Protein AF-A0A928IQR7-F1 (afdb_monomer_lite)

Structure (mmCIF, N/CA/C/O backbone):
data_AF-A0A928IQR7-F1
#
_entry.id   AF-A0A928IQR7-F1
#
loop_
_atom_site.group_PDB
_atom_site.id
_atom_site.type_symbol
_atom_site.label_atom_id
_atom_site.label_alt_id
_atom_site.label_comp_id
_atom_site.label_asym_id
_atom_site.label_entity_id
_atom_site.label_seq_id
_atom_site.pdbx_PDB_ins_code
_atom_site.Cartn_x
_atom_site.Cartn_y
_atom_site.Cartn_z
_atom_site.occupancy
_atom_site.B_iso_or_equiv
_atom_site.auth_seq_id
_atom_site.auth_comp_id
_atom_site.auth_asym_id
_atom_site.auth_atom_id
_atom_site.pdbx_PDB_model_num
ATOM 1 N N . MET A 1 1 ? -55.797 4.402 -27.784 1.00 42.00 1 MET A N 1
ATOM 2 C CA . MET A 1 1 ? -54.381 4.072 -28.069 1.00 42.00 1 MET A CA 1
ATOM 3 C C . MET A 1 1 ? -53.946 2.968 -27.115 1.00 42.00 1 MET A C 1
ATOM 5 O O . MET A 1 1 ? -54.057 3.166 -25.911 1.00 42.00 1 MET A O 1
ATOM 9 N N . LYS A 1 2 ? -53.551 1.789 -27.615 1.00 39.66 2 LYS A N 1
ATOM 10 C CA . LYS A 1 2 ? -53.090 0.680 -26.757 1.00 39.66 2 LYS A CA 1
ATOM 11 C C . LYS A 1 2 ? -51.720 1.042 -26.165 1.00 39.66 2 LYS A C 1
ATOM 13 O O . LYS A 1 2 ? -50.802 1.347 -26.918 1.00 39.66 2 LYS A O 1
ATOM 18 N N . LYS A 1 3 ? -51.593 1.036 -24.832 1.00 42.53 3 LYS A N 1
ATOM 19 C CA . LYS A 1 3 ? -50.306 1.227 -24.143 1.00 42.53 3 LYS A CA 1
ATOM 20 C C . LYS A 1 3 ? -49.411 0.017 -24.427 1.00 42.53 3 LYS A C 1
ATOM 22 O O . LYS A 1 3 ? -49.795 -1.106 -24.117 1.00 42.53 3 LYS A O 1
ATOM 27 N N . LEU A 1 4 ? -48.244 0.264 -25.021 1.00 42.81 4 LEU A N 1
ATOM 28 C CA . LEU A 1 4 ? -47.209 -0.747 -25.256 1.00 42.81 4 LEU A CA 1
ATOM 29 C C . LEU A 1 4 ? -46.673 -1.281 -23.919 1.00 42.81 4 LEU A C 1
ATOM 31 O O . LEU A 1 4 ? -46.465 -0.505 -22.977 1.00 42.81 4 LEU A O 1
ATOM 35 N N . SER A 1 5 ? -46.455 -2.595 -23.846 1.00 48.59 5 SER A N 1
ATOM 36 C CA . SER A 1 5 ? -45.933 -3.266 -22.652 1.00 48.59 5 SER A CA 1
ATOM 37 C C . SER A 1 5 ? -44.462 -2.906 -22.399 1.00 48.59 5 SER A C 1
ATOM 39 O O . SER A 1 5 ? -43.749 -2.455 -23.297 1.00 48.59 5 SER A O 1
ATOM 41 N N . LYS A 1 6 ? -43.990 -3.103 -21.160 1.00 39.59 6 LYS A N 1
ATOM 42 C CA . LYS A 1 6 ? -42.606 -2.806 -20.738 1.00 39.59 6 LYS A CA 1
ATOM 43 C C . LYS A 1 6 ? -41.568 -3.519 -21.627 1.00 39.59 6 LYS A C 1
ATOM 45 O O . LYS A 1 6 ? -40.578 -2.908 -22.010 1.00 39.59 6 LYS A O 1
ATOM 50 N N . PHE A 1 7 ? -41.881 -4.741 -22.060 1.00 35.88 7 PHE A N 1
ATOM 51 C CA . PHE A 1 7 ? -41.073 -5.536 -22.990 1.00 35.88 7 PHE A CA 1
ATOM 52 C C . PHE A 1 7 ? -41.029 -4.940 -24.409 1.00 35.88 7 PHE A C 1
ATOM 54 O O . PHE A 1 7 ? -39.974 -4.866 -25.029 1.00 35.88 7 PHE A O 1
ATOM 61 N N . GLN A 1 8 ? -42.151 -4.409 -24.908 1.00 35.47 8 GLN A N 1
ATOM 62 C CA . GLN A 1 8 ? -42.192 -3.738 -26.214 1.00 35.47 8 GLN A CA 1
ATOM 63 C C . GLN A 1 8 ? -41.405 -2.420 -26.216 1.00 35.47 8 GLN A C 1
ATOM 65 O O . GLN A 1 8 ? -40.803 -2.071 -27.226 1.00 35.47 8 GLN A O 1
ATOM 70 N N . LYS A 1 9 ? -41.357 -1.705 -25.084 1.00 37.94 9 LYS A N 1
ATOM 71 C CA . LYS A 1 9 ? -40.516 -0.506 -24.931 1.00 37.94 9 LYS A CA 1
ATOM 72 C C . LYS A 1 9 ? -39.022 -0.842 -24.897 1.00 37.94 9 LYS A C 1
ATOM 74 O O . LYS A 1 9 ? -38.238 -0.098 -25.471 1.00 37.94 9 LYS A O 1
ATOM 79 N N . GLN A 1 10 ? -38.643 -1.965 -24.282 1.00 36.31 10 GLN A N 1
ATOM 80 C CA . GLN A 1 10 ? -37.257 -2.446 -24.269 1.00 36.31 10 GLN A CA 1
ATOM 81 C C . GLN A 1 10 ? -36.794 -2.906 -25.658 1.00 36.31 10 GLN A C 1
ATOM 83 O O . GLN A 1 10 ? -35.702 -2.539 -26.070 1.00 36.31 10 GLN A O 1
ATOM 88 N N . ILE A 1 11 ? -37.641 -3.595 -26.432 1.00 35.41 11 ILE A N 1
ATOM 89 C CA . ILE A 1 11 ? -37.318 -3.973 -27.822 1.00 35.41 11 ILE A CA 1
ATOM 90 C C . ILE A 1 11 ? -37.168 -2.739 -28.725 1.00 35.41 11 ILE A C 1
ATOM 92 O O . ILE A 1 11 ? -36.269 -2.697 -29.559 1.00 35.41 11 ILE A O 1
ATOM 96 N N . ILE A 1 12 ? -38.003 -1.710 -28.544 1.00 36.59 12 ILE A N 1
ATOM 97 C CA . ILE A 1 12 ? -37.880 -0.452 -29.299 1.00 36.59 12 ILE A CA 1
ATOM 98 C C . ILE A 1 12 ? -36.608 0.313 -28.898 1.00 36.59 12 ILE A C 1
ATOM 100 O O . ILE A 1 12 ? -35.954 0.877 -29.768 1.00 36.59 12 ILE A O 1
ATOM 104 N N . ALA A 1 13 ? -36.221 0.298 -27.618 1.00 34.78 13 ALA A N 1
ATOM 105 C CA . ALA A 1 13 ? -34.980 0.918 -27.150 1.00 34.78 13 ALA A CA 1
ATOM 106 C C . ALA A 1 13 ? -33.731 0.189 -27.680 1.00 34.78 13 ALA A C 1
ATOM 108 O O . ALA A 1 13 ? -32.824 0.837 -28.190 1.00 34.78 13 ALA A O 1
ATOM 109 N N . ILE A 1 14 ? -33.719 -1.147 -27.654 1.00 37.19 14 ILE A N 1
ATOM 110 C CA . ILE A 1 14 ? -32.625 -1.964 -28.208 1.00 37.19 14 ILE A CA 1
ATOM 111 C C . ILE A 1 14 ? -32.538 -1.790 -29.732 1.00 37.19 14 ILE A C 1
ATOM 113 O O . ILE A 1 14 ? -31.449 -1.617 -30.275 1.00 37.19 14 ILE A O 1
ATOM 117 N N . GLY A 1 15 ? -33.680 -1.743 -30.426 1.00 30.48 15 GLY A N 1
ATOM 118 C CA . GLY A 1 15 ? -33.733 -1.451 -31.860 1.00 30.48 15 GLY A CA 1
ATOM 119 C C . GLY A 1 15 ? -33.246 -0.040 -32.207 1.00 30.48 15 GLY A C 1
ATOM 120 O O . GLY A 1 15 ? -32.545 0.134 -33.198 1.00 30.48 15 GLY A O 1
ATOM 121 N N . ALA A 1 16 ? -33.550 0.963 -31.378 1.00 34.94 16 ALA A N 1
ATOM 122 C CA . ALA A 1 16 ? -33.073 2.332 -31.574 1.00 34.94 16 ALA A CA 1
ATOM 123 C C . ALA A 1 16 ? -31.555 2.455 -31.360 1.00 34.94 16 ALA A C 1
ATOM 125 O O . ALA A 1 16 ? -30.896 3.137 -32.139 1.00 34.94 16 ALA A O 1
ATOM 126 N N . VAL A 1 17 ? -30.996 1.750 -30.369 1.00 38.44 17 VAL A N 1
ATOM 127 C CA . VAL A 1 17 ? -29.544 1.701 -30.113 1.00 38.44 17 VAL A CA 1
ATOM 128 C C . VAL A 1 17 ? -28.805 0.968 -31.237 1.00 38.44 17 VAL A C 1
ATOM 130 O O . VAL A 1 17 ? -27.776 1.452 -31.700 1.00 38.44 17 VAL A O 1
ATOM 133 N N . ALA A 1 18 ? -29.359 -0.132 -31.757 1.00 36.16 18 ALA A N 1
ATOM 134 C CA . ALA A 1 18 ? -28.777 -0.848 -32.894 1.00 36.16 18 ALA A CA 1
ATOM 135 C C . ALA A 1 18 ? -28.789 -0.009 -34.188 1.00 36.16 18 ALA A C 1
ATOM 137 O O . ALA A 1 18 ? -27.807 0.004 -34.927 1.00 36.16 18 ALA A O 1
ATOM 138 N N . VAL A 1 19 ? -29.865 0.744 -34.450 1.00 37.09 19 VAL A N 1
ATOM 139 C CA . VAL A 1 19 ? -29.940 1.654 -35.609 1.00 37.09 19 VAL A CA 1
ATOM 140 C C . VAL A 1 19 ? -28.974 2.835 -35.457 1.00 37.09 19 VAL A C 1
ATOM 142 O O . VAL A 1 19 ? -28.357 3.238 -36.442 1.00 37.09 19 VAL A O 1
ATOM 145 N N . LEU A 1 20 ? -28.778 3.350 -34.236 1.00 37.06 20 LEU A N 1
ATOM 146 C CA . LEU A 1 20 ? -27.782 4.389 -33.956 1.00 37.06 20 LEU A CA 1
ATOM 147 C C . LEU A 1 20 ? -26.349 3.874 -34.166 1.00 37.06 20 LEU A C 1
ATOM 149 O O . LEU A 1 20 ? -25.540 4.564 -34.777 1.00 37.06 20 LEU A O 1
ATOM 153 N N . ALA A 1 21 ? -26.052 2.649 -33.723 1.00 37.84 21 ALA A N 1
ATOM 154 C CA . ALA A 1 21 ? -24.748 2.013 -33.901 1.00 37.84 21 ALA A CA 1
ATOM 155 C C . ALA A 1 21 ? -24.422 1.766 -35.385 1.00 37.84 21 ALA A C 1
ATOM 157 O O . ALA A 1 21 ? -23.312 2.047 -35.827 1.00 37.84 21 ALA A O 1
ATOM 158 N N . VAL A 1 22 ? -25.403 1.329 -36.185 1.00 39.22 22 VAL A N 1
ATOM 159 C CA . VAL A 1 22 ? -25.236 1.147 -37.639 1.00 39.22 22 VAL A CA 1
ATOM 160 C C . VAL A 1 22 ? -25.064 2.491 -38.359 1.00 39.22 22 VAL A C 1
ATOM 162 O O . VAL A 1 22 ? -24.255 2.590 -39.279 1.00 39.22 22 VAL A O 1
ATOM 165 N N . ALA A 1 23 ? -25.765 3.546 -37.930 1.00 36.94 23 ALA A N 1
ATOM 166 C CA . ALA A 1 23 ? -25.598 4.892 -38.482 1.00 36.94 23 ALA A CA 1
ATOM 167 C C . ALA A 1 23 ? -24.232 5.512 -38.128 1.00 36.94 23 ALA A C 1
ATOM 169 O O . ALA A 1 23 ? -23.617 6.154 -38.978 1.00 36.94 23 ALA A O 1
ATOM 170 N N . LEU A 1 24 ? -23.727 5.275 -36.911 1.00 39.56 24 LEU A N 1
ATOM 171 C CA . LEU A 1 24 ? -22.391 5.695 -36.474 1.00 39.56 24 LEU A CA 1
ATOM 172 C C . LEU A 1 24 ? -21.283 4.917 -37.199 1.00 39.56 24 LEU A C 1
ATOM 174 O O . LEU A 1 24 ? -20.292 5.511 -37.615 1.00 39.56 24 LEU A O 1
ATOM 178 N N . PHE A 1 25 ? -21.483 3.620 -37.448 1.00 37.00 25 PHE A N 1
ATOM 179 C CA . PHE A 1 25 ? -20.554 2.801 -38.232 1.00 37.00 25 PHE A CA 1
ATOM 180 C C . PHE A 1 25 ? -20.543 3.191 -39.723 1.00 37.00 25 PHE A C 1
ATOM 182 O O . PHE A 1 25 ? -19.488 3.239 -40.352 1.00 37.00 25 PHE A O 1
ATOM 189 N N . ALA A 1 26 ? -21.696 3.560 -40.293 1.00 36.59 26 ALA A N 1
ATOM 190 C CA . ALA A 1 26 ? -21.773 4.108 -41.649 1.00 36.59 26 ALA A CA 1
ATOM 191 C C . ALA A 1 26 ? -21.127 5.504 -41.754 1.00 36.59 26 ALA A C 1
ATOM 193 O O . ALA A 1 26 ? -20.455 5.790 -42.742 1.00 36.59 26 ALA A O 1
ATOM 194 N N . ALA A 1 27 ? -21.265 6.353 -40.727 1.00 36.81 27 ALA A N 1
ATOM 195 C CA . ALA A 1 27 ? -20.576 7.644 -40.649 1.00 36.81 27 ALA A CA 1
ATOM 196 C C . ALA A 1 27 ? -19.047 7.486 -40.511 1.00 36.81 27 ALA A C 1
ATOM 198 O O . ALA A 1 27 ? -18.302 8.246 -41.126 1.00 36.81 27 ALA A O 1
ATOM 199 N N . TYR A 1 28 ? -18.584 6.461 -39.787 1.00 36.66 28 TYR A N 1
ATOM 200 C CA . TYR A 1 28 ? -17.170 6.074 -39.691 1.00 36.66 28 TYR A CA 1
ATOM 201 C C . TYR A 1 28 ? -16.592 5.607 -41.041 1.00 36.66 28 TYR A C 1
ATOM 203 O O . TYR A 1 28 ? -15.479 5.982 -41.399 1.00 36.66 28 TYR A O 1
ATOM 211 N N . LEU A 1 29 ? -17.363 4.863 -41.845 1.00 35.03 29 LEU A N 1
ATOM 212 C CA . LEU A 1 29 ? -16.924 4.403 -43.172 1.00 35.03 29 LEU A CA 1
ATOM 213 C C . LEU A 1 29 ? -16.925 5.505 -44.247 1.00 35.03 29 LEU A C 1
ATOM 215 O O . LEU A 1 29 ? -16.101 5.458 -45.159 1.00 35.03 29 LEU A O 1
ATOM 219 N N . ILE A 1 30 ? -17.819 6.496 -44.148 1.00 40.50 30 ILE A N 1
ATOM 220 C CA . ILE A 1 30 ? -17.879 7.651 -45.067 1.00 40.50 30 ILE A CA 1
ATOM 221 C C . ILE A 1 30 ? -16.834 8.723 -44.689 1.00 40.50 30 ILE A C 1
ATOM 223 O O . ILE A 1 30 ? -16.443 9.531 -45.527 1.00 40.50 30 ILE A O 1
ATOM 227 N N . GLY A 1 31 ? -16.344 8.711 -43.445 1.00 35.31 31 GLY A N 1
ATOM 228 C CA . GLY A 1 31 ? -15.401 9.684 -42.892 1.00 35.31 31 GLY A CA 1
ATOM 229 C C . GLY A 1 31 ? -13.913 9.399 -43.117 1.00 35.31 31 GLY A C 1
ATOM 230 O O . GLY A 1 31 ? -13.105 10.006 -42.418 1.00 35.31 31 GLY A O 1
ATOM 231 N N . LYS A 1 32 ? -13.515 8.513 -44.044 1.00 34.19 32 LYS A N 1
ATOM 232 C CA . LYS A 1 32 ? -12.098 8.406 -44.436 1.00 34.19 32 LYS A CA 1
ATOM 233 C C . LYS A 1 32 ? -11.690 9.669 -45.205 1.00 34.19 32 LYS A C 1
ATOM 235 O O . LYS A 1 32 ? -12.232 9.894 -46.286 1.00 34.19 32 LYS A O 1
ATOM 240 N N . PRO A 1 33 ? -10.745 10.483 -44.704 1.00 34.41 33 PRO A N 1
ATOM 241 C CA . PRO A 1 33 ? -10.122 11.504 -45.526 1.00 34.41 33 PRO A CA 1
ATOM 242 C C . PRO A 1 33 ? -9.231 10.800 -46.550 1.00 34.41 33 PRO A C 1
ATOM 244 O O . PRO A 1 33 ? -8.437 9.931 -46.181 1.00 34.41 33 PRO A O 1
ATOM 247 N N . ASP A 1 34 ? -9.382 11.184 -47.816 1.00 39.12 34 ASP A N 1
ATOM 248 C CA . ASP A 1 34 ? -8.407 10.917 -48.869 1.00 39.12 34 ASP A CA 1
ATOM 249 C C . ASP A 1 34 ? -6.985 11.238 -48.383 1.00 39.12 34 ASP A C 1
ATOM 251 O O . ASP A 1 34 ? -6.787 12.153 -47.576 1.00 39.12 34 ASP A O 1
ATOM 255 N N . GLU A 1 35 ? -6.030 10.442 -48.873 1.00 46.50 35 GLU A N 1
ATOM 256 C CA . GLU A 1 35 ? -4.574 10.562 -48.727 1.00 46.50 35 GLU A CA 1
ATOM 257 C C . GLU A 1 35 ? -4.117 11.918 -48.163 1.00 46.50 35 GLU A C 1
ATOM 259 O O . GLU A 1 35 ? -4.099 12.941 -48.854 1.00 46.50 35 GLU A O 1
ATOM 264 N N . LYS A 1 36 ? -3.713 11.932 -46.884 1.00 32.09 36 LYS A N 1
ATOM 265 C CA . LYS A 1 36 ? -2.982 13.077 -46.337 1.00 32.09 36 LYS A CA 1
ATOM 266 C C . LYS A 1 36 ? -1.656 13.210 -47.100 1.00 32.09 36 LYS A C 1
ATOM 268 O O . LYS A 1 36 ? -0.982 12.201 -47.311 1.00 32.09 36 LYS A O 1
ATOM 273 N N . PRO A 1 37 ? -1.271 14.434 -47.500 1.00 32.53 37 PRO A N 1
ATOM 274 C CA . PRO A 1 37 ? -0.047 14.662 -48.250 1.00 32.53 37 PRO A CA 1
ATOM 275 C C . PRO A 1 37 ? 1.152 14.227 -47.410 1.00 32.53 37 PRO A C 1
ATOM 277 O O . PRO A 1 37 ? 1.169 14.448 -46.197 1.00 32.53 37 PRO A O 1
ATOM 280 N N . ALA A 1 38 ? 2.146 13.626 -48.067 1.00 32.53 38 ALA A N 1
ATOM 281 C CA . ALA A 1 38 ? 3.441 13.348 -47.468 1.00 32.53 38 ALA A CA 1
ATOM 282 C C . ALA A 1 38 ? 3.961 14.630 -46.807 1.00 32.53 38 ALA A C 1
ATOM 284 O O . ALA A 1 38 ? 4.258 15.621 -47.478 1.00 32.53 38 ALA A O 1
ATOM 285 N N . VAL A 1 39 ? 4.018 14.622 -45.479 1.00 32.69 39 VAL A N 1
ATOM 286 C CA . VAL A 1 39 ? 4.801 15.601 -44.744 1.00 32.69 39 VAL A CA 1
ATOM 287 C C . VAL A 1 39 ? 6.245 15.221 -45.041 1.00 32.69 39 VAL A C 1
ATOM 289 O O . VAL A 1 39 ? 6.700 14.165 -44.612 1.00 32.69 39 VAL A O 1
ATOM 292 N N . GLU A 1 40 ? 6.949 16.035 -45.828 1.00 32.84 40 GLU A N 1
ATOM 293 C CA . GLU A 1 40 ? 8.410 16.022 -45.794 1.00 32.84 40 GLU A CA 1
ATOM 294 C C . GLU A 1 40 ? 8.798 16.377 -44.357 1.00 32.84 40 GLU A C 1
ATOM 296 O O . GLU A 1 40 ? 8.774 17.542 -43.955 1.00 32.84 40 GLU A O 1
ATOM 301 N N . GLU A 1 41 ? 9.076 15.356 -43.547 1.00 33.53 41 GLU A N 1
ATOM 302 C CA . GLU A 1 41 ? 9.754 15.544 -42.277 1.00 33.53 41 GLU A CA 1
ATOM 303 C C . GLU A 1 41 ? 11.109 16.172 -42.591 1.00 33.53 41 GLU A C 1
ATOM 305 O O . GLU A 1 41 ? 12.017 15.522 -43.110 1.00 33.53 41 GLU A O 1
ATOM 310 N N . THR A 1 42 ? 11.257 17.462 -42.299 1.00 32.78 42 THR A N 1
ATOM 311 C CA . THR A 1 42 ? 12.582 18.063 -42.208 1.00 32.78 42 THR A CA 1
ATOM 312 C C . THR A 1 42 ? 13.348 17.249 -41.162 1.00 32.78 42 THR A C 1
ATOM 314 O O . THR A 1 42 ? 12.872 17.174 -40.024 1.00 32.78 42 THR A O 1
ATOM 317 N N . PRO A 1 43 ? 14.498 16.629 -41.495 1.00 35.59 43 PRO A N 1
ATOM 318 C CA . PRO A 1 43 ? 15.246 15.830 -40.535 1.00 35.59 43 PRO A CA 1
ATOM 319 C C . PRO A 1 43 ? 15.495 16.665 -39.279 1.00 35.59 43 PRO A C 1
ATOM 321 O O . PRO A 1 43 ? 16.036 17.774 -39.372 1.00 35.59 43 PRO A O 1
ATOM 324 N N . LYS A 1 44 ? 15.074 16.173 -38.104 1.00 37.59 44 LYS A N 1
ATOM 325 C CA . LYS A 1 44 ? 15.445 16.794 -36.826 1.00 37.59 44 LYS A CA 1
ATOM 326 C C . LYS A 1 44 ? 16.966 16.947 -36.831 1.00 37.59 44 LYS A C 1
ATOM 328 O O . LYS A 1 44 ? 17.681 15.960 -36.981 1.00 37.59 44 LYS A O 1
ATOM 333 N N . GLN A 1 45 ? 17.462 18.179 -36.697 1.00 40.31 45 GLN A N 1
ATOM 334 C CA . GLN A 1 45 ? 18.893 18.430 -36.537 1.00 40.31 45 GLN A CA 1
ATOM 335 C C . GLN A 1 45 ? 19.343 17.806 -35.215 1.00 40.31 45 GLN A C 1
ATOM 337 O O . GLN A 1 45 ? 19.198 18.404 -34.151 1.00 40.31 45 GLN A O 1
ATOM 342 N N . VAL A 1 46 ? 19.859 16.583 -35.276 1.00 45.22 46 VAL A N 1
ATOM 343 C CA . VAL A 1 46 ? 20.555 15.973 -34.149 1.00 45.22 46 VAL A CA 1
ATOM 344 C C . VAL A 1 46 ? 21.916 16.657 -34.051 1.00 45.22 46 VAL A C 1
ATOM 346 O O . VAL A 1 46 ? 22.710 16.596 -34.989 1.00 45.22 46 VAL A O 1
ATOM 349 N N . GLN A 1 47 ? 22.185 17.341 -32.936 1.00 48.59 47 GLN A N 1
ATOM 350 C CA . GLN A 1 47 ? 23.543 17.780 -32.610 1.00 48.59 47 GLN A CA 1
ATOM 351 C C . GLN A 1 47 ? 24.387 16.538 -32.308 1.00 48.59 47 GLN A C 1
ATOM 353 O O . GLN A 1 47 ? 24.342 15.985 -31.210 1.00 48.59 47 GLN A O 1
ATOM 358 N N . LEU A 1 48 ? 25.135 16.078 -33.306 1.00 54.47 48 LEU A N 1
ATOM 359 C CA . LEU A 1 48 ? 26.166 15.062 -33.142 1.00 54.47 48 LEU A CA 1
ATOM 360 C C . LEU A 1 48 ? 27.411 15.746 -32.552 1.00 54.47 48 LEU A C 1
ATOM 362 O O . LEU A 1 48 ? 28.183 16.337 -33.292 1.00 54.47 48 LEU A O 1
ATOM 366 N N . ASN A 1 49 ? 27.587 15.707 -31.229 1.00 53.31 49 ASN A N 1
ATOM 367 C CA . ASN A 1 49 ? 28.756 16.284 -30.539 1.00 53.31 49 ASN A CA 1
ATOM 368 C C . ASN A 1 49 ? 29.957 15.322 -30.516 1.00 53.31 49 ASN A C 1
ATOM 370 O O . ASN A 1 49 ? 30.132 14.586 -29.538 1.00 53.31 49 ASN A O 1
ATOM 374 N N . TYR A 1 50 ? 30.790 15.295 -31.557 1.00 61.47 50 TYR A N 1
ATOM 375 C CA . TYR A 1 50 ? 31.929 14.376 -31.604 1.00 61.47 50 TYR A CA 1
ATOM 376 C C . TYR A 1 50 ? 32.927 14.677 -30.479 1.00 61.47 50 TYR A C 1
ATOM 378 O O . TYR A 1 50 ? 33.602 15.701 -30.451 1.00 61.47 50 TYR A O 1
ATOM 386 N N . SER A 1 51 ? 33.040 13.765 -29.511 1.00 62.12 51 SER A N 1
ATOM 387 C CA . SER A 1 51 ? 33.972 13.926 -28.394 1.00 62.12 51 SER A CA 1
ATOM 388 C C . SER A 1 51 ? 35.401 13.572 -28.819 1.00 62.12 51 SER A C 1
ATOM 390 O O . SER A 1 51 ? 35.679 12.432 -29.212 1.00 62.12 51 SER A O 1
ATOM 392 N N . PHE A 1 52 ? 36.320 14.532 -28.708 1.00 71.12 52 PHE A N 1
ATOM 393 C CA . PHE A 1 52 ? 37.754 14.342 -28.946 1.00 71.12 52 PHE A CA 1
ATOM 394 C C . PHE A 1 52 ? 38.468 13.835 -27.695 1.00 71.12 52 PHE A C 1
ATOM 396 O O . PHE A 1 52 ? 38.247 14.375 -26.607 1.00 71.12 52 PHE A O 1
ATOM 403 N N . THR A 1 53 ? 39.325 12.817 -27.834 1.00 74.00 53 THR A N 1
ATOM 404 C CA . THR A 1 53 ? 40.229 12.428 -26.744 1.00 74.00 53 THR A CA 1
ATOM 405 C C . THR A 1 53 ? 41.212 13.563 -26.465 1.00 74.00 53 THR A C 1
ATOM 407 O O . THR A 1 53 ? 41.496 14.387 -27.334 1.00 74.00 53 THR A O 1
ATOM 410 N N . GLU A 1 54 ? 41.774 13.606 -25.258 1.00 75.31 54 GLU A N 1
ATOM 411 C CA . GLU A 1 54 ? 42.727 14.659 -24.885 1.00 75.31 54 GLU A CA 1
ATOM 412 C C . GLU A 1 54 ? 43.973 14.668 -25.790 1.00 75.31 54 GLU A C 1
ATOM 414 O O . GLU A 1 54 ? 44.497 15.726 -26.145 1.00 75.31 54 GLU A O 1
ATOM 419 N N . GLY A 1 55 ? 44.405 13.483 -26.240 1.00 78.56 55 GLY A N 1
ATOM 420 C CA . GLY A 1 55 ? 45.489 13.339 -27.211 1.00 78.56 55 GLY A CA 1
ATOM 421 C C . GLY A 1 55 ? 45.139 13.916 -28.585 1.00 78.56 55 GLY A C 1
ATOM 422 O O . GLY A 1 55 ? 45.970 14.590 -29.193 1.00 78.56 55 GLY A O 1
ATOM 423 N N . GLU A 1 56 ? 43.907 13.713 -29.059 1.00 79.19 56 GLU A N 1
ATOM 424 C CA . GLU A 1 56 ? 43.440 14.290 -30.324 1.00 79.19 56 GLU A CA 1
ATOM 425 C C . GLU A 1 56 ? 43.247 15.798 -30.238 1.00 79.19 56 GLU A C 1
ATOM 427 O O . GLU A 1 56 ? 43.655 16.495 -31.161 1.00 79.19 56 GLU A O 1
ATOM 432 N N . LYS A 1 57 ? 42.694 16.315 -29.133 1.00 83.94 57 LYS A N 1
ATOM 433 C CA . LYS A 1 57 ? 42.591 17.765 -28.909 1.00 83.94 57 LYS A CA 1
ATOM 434 C C . LYS A 1 57 ? 43.965 18.415 -28.949 1.00 83.94 57 LYS A C 1
ATOM 436 O O . LYS A 1 57 ? 44.168 19.350 -29.711 1.00 83.94 57 LYS A O 1
ATOM 441 N N . THR A 1 58 ? 44.933 17.849 -28.228 1.00 83.50 58 THR A N 1
ATOM 442 C CA . THR A 1 58 ? 46.318 18.344 -28.217 1.00 83.50 58 THR A CA 1
ATOM 443 C C . THR A 1 58 ? 46.942 18.314 -29.619 1.00 83.50 58 THR A C 1
ATOM 445 O O . THR A 1 58 ? 47.627 19.254 -30.025 1.00 83.50 58 THR A O 1
ATOM 448 N N . ALA A 1 59 ? 46.708 17.245 -30.390 1.00 84.88 59 ALA A N 1
ATOM 449 C CA . ALA A 1 59 ? 47.200 17.135 -31.763 1.00 84.88 59 ALA A CA 1
ATOM 450 C C . ALA A 1 59 ? 46.525 18.145 -32.710 1.00 84.88 59 ALA A C 1
ATOM 452 O O . ALA A 1 59 ? 47.205 18.743 -33.547 1.00 84.88 59 ALA A O 1
ATOM 453 N N . LEU A 1 60 ? 45.216 18.359 -32.553 1.00 87.31 60 LEU A N 1
ATOM 454 C CA . LEU A 1 60 ? 44.427 19.318 -33.321 1.00 87.31 60 LEU A CA 1
ATOM 455 C C . LEU A 1 60 ? 44.813 20.752 -33.001 1.00 87.31 60 LEU A C 1
ATOM 457 O O . LEU A 1 60 ? 45.110 21.493 -33.926 1.00 87.31 60 LEU A O 1
ATOM 461 N N . GLU A 1 61 ? 44.914 21.140 -31.735 1.00 86.50 61 GLU A N 1
ATOM 462 C CA . GLU A 1 61 ? 45.406 22.461 -31.320 1.00 86.50 61 GLU A CA 1
ATOM 463 C C . GLU A 1 61 ? 46.838 22.718 -31.821 1.00 86.50 61 GLU A C 1
ATOM 465 O O . GLU A 1 61 ? 47.190 23.837 -32.197 1.00 86.50 61 GLU A O 1
ATOM 470 N N . GLY A 1 62 ? 47.663 21.666 -31.887 1.00 84.81 62 GLY A N 1
ATOM 471 C CA . GLY A 1 62 ? 49.029 21.707 -32.411 1.00 84.81 62 GLY A CA 1
ATOM 472 C C . GLY A 1 62 ? 49.154 21.701 -33.941 1.00 84.81 62 GLY A C 1
ATOM 473 O O . GLY A 1 62 ? 50.273 21.845 -34.451 1.00 84.81 62 GLY A O 1
ATOM 474 N N . PHE A 1 63 ? 48.058 21.536 -34.690 1.00 89.19 63 PHE A N 1
ATOM 475 C CA . PHE A 1 63 ? 48.073 21.536 -36.153 1.00 89.19 63 PHE A CA 1
ATOM 476 C C . PHE A 1 63 ? 48.434 22.926 -36.698 1.00 89.19 63 PHE A C 1
ATOM 478 O O . PHE A 1 63 ? 47.755 23.914 -36.427 1.00 89.19 63 PHE A O 1
ATOM 485 N N . LYS A 1 64 ? 49.511 23.002 -37.494 1.00 85.75 64 LYS A N 1
ATOM 486 C CA . LYS A 1 64 ? 50.038 24.258 -38.072 1.00 85.75 64 LYS A CA 1
ATOM 487 C C . LYS A 1 64 ? 49.719 24.453 -39.559 1.00 85.75 64 LYS A C 1
ATOM 489 O O . LYS A 1 64 ? 50.182 25.425 -40.151 1.00 85.75 64 LYS A O 1
ATOM 494 N N . GLY A 1 65 ? 49.017 23.503 -40.177 1.00 86.38 65 GLY A N 1
ATOM 495 C CA . GLY A 1 65 ? 48.623 23.585 -41.581 1.00 86.38 65 GLY A CA 1
ATOM 496 C C . GLY A 1 65 ? 47.351 24.407 -41.789 1.00 86.38 65 GLY A C 1
ATOM 497 O O . GLY A 1 65 ? 46.779 24.952 -40.849 1.00 86.38 65 GLY A O 1
ATOM 498 N N . THR A 1 66 ? 46.895 24.461 -43.037 1.00 90.69 66 THR A N 1
ATOM 499 C CA . THR A 1 66 ? 45.564 24.972 -43.394 1.00 90.69 66 THR A CA 1
ATOM 500 C C . THR A 1 66 ? 44.714 23.827 -43.915 1.00 90.69 66 THR A C 1
ATOM 502 O O . THR A 1 66 ? 45.197 23.015 -44.710 1.00 90.69 66 THR A O 1
ATOM 505 N N . ALA A 1 67 ? 43.461 23.754 -43.475 1.00 92.69 67 ALA A N 1
ATOM 506 C CA . ALA A 1 67 ? 42.501 22.805 -44.013 1.00 92.69 67 ALA A CA 1
ATOM 507 C C . ALA A 1 67 ? 41.145 23.461 -44.284 1.00 92.69 67 ALA A C 1
ATOM 509 O O . ALA A 1 67 ? 40.718 24.378 -43.578 1.00 92.69 67 ALA A O 1
ATOM 510 N N . SER A 1 68 ? 40.453 22.990 -45.314 1.00 92.25 68 SER A N 1
ATOM 511 C CA . SER A 1 68 ? 39.109 23.457 -45.647 1.00 92.25 68 SER A CA 1
ATOM 512 C C . SER A 1 68 ? 38.209 22.300 -46.045 1.00 92.25 68 SER A C 1
ATOM 514 O O . SER A 1 68 ? 38.503 21.588 -47.006 1.00 92.25 68 SER A O 1
ATOM 516 N N . PHE A 1 69 ? 37.091 22.162 -45.341 1.00 92.38 69 PHE A N 1
ATOM 517 C CA . PHE A 1 69 ? 35.977 21.314 -45.737 1.00 92.38 69 PHE A CA 1
ATOM 518 C C . PHE A 1 69 ? 35.047 22.101 -46.662 1.00 92.38 69 PHE A C 1
ATOM 520 O O . PHE A 1 69 ? 34.634 23.221 -46.349 1.00 92.38 69 PHE A O 1
ATOM 527 N N . THR A 1 70 ? 34.710 21.517 -47.806 1.00 91.44 70 THR A N 1
ATOM 528 C CA . THR A 1 70 ? 33.786 22.096 -48.782 1.00 91.44 70 THR A CA 1
ATOM 529 C C . THR A 1 70 ? 32.659 21.113 -49.042 1.00 91.44 70 THR A C 1
ATOM 531 O O . THR A 1 70 ? 32.906 19.991 -49.482 1.00 91.44 70 THR A O 1
ATOM 534 N N . PHE A 1 71 ? 31.431 21.540 -48.765 1.00 90.38 71 PHE A N 1
ATOM 535 C CA . PHE A 1 71 ? 30.224 20.751 -48.970 1.00 90.38 71 PHE A CA 1
ATOM 536 C C . PHE A 1 71 ? 29.364 21.356 -50.078 1.00 90.38 71 PHE A C 1
ATOM 538 O O . PHE A 1 71 ? 29.105 22.566 -50.095 1.00 90.38 71 PHE A O 1
ATOM 545 N N . LYS A 1 72 ? 28.856 20.489 -50.961 1.00 88.94 72 LYS A N 1
ATOM 546 C CA . LYS A 1 72 ? 27.923 20.875 -52.027 1.00 88.94 72 LYS A CA 1
ATOM 547 C C . LYS A 1 72 ? 26.595 21.392 -51.481 1.00 88.94 72 LYS A C 1
ATOM 549 O O . LYS A 1 72 ? 26.043 22.344 -52.025 1.00 88.94 72 LYS A O 1
ATOM 554 N N . SER A 1 73 ? 26.084 20.792 -50.408 1.00 85.88 73 SER A N 1
ATOM 555 C CA . SER A 1 73 ? 24.823 21.215 -49.792 1.00 85.88 73 SER A CA 1
ATOM 556 C C . SER A 1 73 ? 24.990 22.479 -48.946 1.00 85.88 73 SER A C 1
ATOM 558 O O . SER A 1 73 ? 26.065 22.769 -48.415 1.00 85.88 73 SER A O 1
ATOM 560 N N . GLU A 1 74 ? 23.904 23.240 -48.802 1.00 87.44 74 GLU A N 1
ATOM 561 C CA . GLU A 1 74 ? 23.848 24.377 -47.880 1.00 87.44 74 GLU A CA 1
ATOM 562 C C . GLU A 1 74 ? 23.907 23.913 -46.415 1.00 87.44 74 GLU A C 1
ATOM 564 O O . GLU A 1 74 ? 23.534 22.782 -46.085 1.00 87.44 74 GLU A O 1
ATOM 569 N N . LYS A 1 75 ? 24.336 24.811 -45.518 1.00 84.75 75 LYS A N 1
ATOM 570 C CA . LYS A 1 75 ? 24.393 24.533 -44.079 1.00 84.75 75 LYS A CA 1
ATOM 571 C C . LYS A 1 75 ? 23.020 24.087 -43.571 1.00 84.75 75 LYS A C 1
ATOM 573 O O . LYS A 1 75 ? 22.020 24.765 -43.791 1.00 84.75 75 LYS A O 1
ATOM 578 N N . GLY A 1 76 ? 22.988 22.949 -42.879 1.00 77.69 76 GLY A N 1
ATOM 579 C CA . GLY A 1 76 ? 21.761 22.377 -42.323 1.00 77.69 76 GLY A CA 1
ATOM 580 C C . GLY A 1 76 ? 20.845 21.685 -43.340 1.00 77.69 76 GLY A C 1
ATOM 581 O O . GLY A 1 76 ? 19.775 21.238 -42.942 1.00 77.69 76 GLY A O 1
ATOM 582 N N . LYS A 1 77 ? 21.252 21.571 -44.614 1.00 81.50 77 LYS A N 1
ATOM 583 C CA . LYS A 1 77 ? 20.520 20.858 -45.680 1.00 81.50 77 LYS A CA 1
ATOM 584 C C . LYS A 1 77 ? 21.263 19.613 -46.191 1.00 81.50 77 LYS A C 1
ATOM 586 O O . LYS A 1 77 ? 21.113 19.225 -47.347 1.00 81.50 77 LYS A O 1
ATOM 591 N N . GLY A 1 78 ? 22.124 19.021 -45.363 1.00 76.50 78 GLY A N 1
ATOM 592 C CA . GLY A 1 78 ? 22.749 17.731 -45.668 1.00 76.50 78 GLY A CA 1
ATOM 593 C C . GLY A 1 78 ? 21.719 16.597 -45.675 1.00 76.50 78 GLY A C 1
ATOM 594 O O . GLY A 1 78 ? 20.727 16.659 -44.953 1.00 76.50 78 GLY A O 1
ATOM 595 N N . ASN A 1 79 ? 21.960 15.562 -46.481 1.00 80.00 79 ASN A N 1
ATOM 596 C CA . ASN A 1 79 ? 21.200 14.309 -46.424 1.00 80.00 79 ASN A CA 1
ATOM 597 C C . ASN A 1 79 ? 21.720 13.403 -45.289 1.00 80.00 79 ASN A C 1
ATOM 599 O O . ASN A 1 79 ? 22.668 13.763 -44.590 1.00 80.00 79 ASN A O 1
ATOM 603 N N . GLU A 1 80 ? 21.146 12.208 -45.138 1.00 72.50 80 GLU A N 1
ATOM 604 C CA . GLU A 1 80 ? 21.494 11.236 -44.085 1.00 72.50 80 GLU A CA 1
ATOM 605 C C . GLU A 1 80 ? 22.996 10.880 -43.998 1.00 72.50 80 GLU A C 1
ATOM 607 O O . GLU A 1 80 ? 23.471 10.488 -42.934 1.00 72.50 80 GLU A O 1
ATOM 612 N N . LYS A 1 81 ? 23.765 11.059 -45.084 1.00 77.75 81 LYS A N 1
ATOM 613 C CA . LYS A 1 81 ? 25.209 10.769 -45.153 1.00 77.75 81 LYS A CA 1
ATOM 614 C C . LYS A 1 81 ? 26.090 12.015 -45.075 1.00 77.75 81 LYS A C 1
ATOM 616 O O . LYS A 1 81 ? 27.193 11.971 -44.528 1.00 77.75 81 LYS A O 1
ATOM 621 N N . THR A 1 82 ? 25.630 13.147 -45.603 1.00 81.31 82 THR A N 1
ATOM 622 C CA . THR A 1 82 ? 26.399 14.403 -45.576 1.00 81.31 82 THR A CA 1
ATOM 623 C C . THR A 1 82 ? 26.199 15.184 -44.288 1.00 81.31 82 THR A C 1
ATOM 625 O O . THR A 1 82 ? 27.160 15.778 -43.809 1.00 81.31 82 THR A O 1
ATOM 628 N N . ALA A 1 83 ? 25.007 15.158 -43.686 1.00 80.62 83 ALA A N 1
ATOM 629 C CA . ALA A 1 83 ? 24.743 15.873 -42.439 1.00 80.62 83 ALA A CA 1
ATOM 630 C C . ALA A 1 83 ? 25.672 15.443 -41.280 1.00 80.62 83 ALA A C 1
ATOM 632 O O . ALA A 1 83 ? 26.225 16.330 -40.626 1.00 80.62 83 ALA A O 1
ATOM 633 N N . PRO A 1 84 ? 25.957 14.141 -41.060 1.00 77.00 84 PRO A N 1
ATOM 634 C CA . PRO A 1 84 ? 26.891 13.726 -40.011 1.00 77.00 84 PRO A CA 1
ATOM 635 C C . PRO A 1 84 ? 28.331 14.180 -40.272 1.00 77.00 84 PRO A C 1
ATOM 637 O O . PRO A 1 84 ? 29.042 14.584 -39.356 1.00 77.00 84 PRO A O 1
ATOM 640 N N . LEU A 1 85 ? 28.757 14.167 -41.539 1.00 84.56 85 LEU A N 1
ATOM 641 C CA . LEU A 1 85 ? 30.090 14.621 -41.932 1.00 84.56 85 LEU A CA 1
ATOM 642 C C . LEU A 1 85 ? 30.241 16.146 -41.797 1.00 84.56 85 LEU A C 1
ATOM 644 O O . LEU A 1 85 ? 31.317 16.619 -41.438 1.00 84.56 85 LEU A O 1
ATOM 648 N N . MET A 1 86 ? 29.172 16.910 -42.048 1.00 86.44 86 MET A N 1
ATOM 649 C CA . MET A 1 86 ? 29.137 18.356 -41.803 1.00 86.44 86 MET A CA 1
ATOM 650 C C . MET A 1 86 ? 29.308 18.670 -40.319 1.00 86.44 86 MET A C 1
ATOM 652 O O . MET A 1 86 ? 30.152 19.494 -39.986 1.00 86.44 86 MET A O 1
ATOM 656 N N . ALA A 1 87 ? 28.568 17.985 -39.441 1.00 81.94 87 ALA A N 1
ATOM 657 C CA . ALA A 1 87 ? 28.695 18.162 -37.994 1.00 81.94 87 ALA A CA 1
ATOM 658 C C . ALA A 1 87 ? 30.126 17.859 -37.513 1.00 81.94 87 ALA A C 1
ATOM 660 O O . ALA A 1 87 ? 30.736 18.679 -36.832 1.00 81.94 87 ALA A O 1
ATOM 661 N N . LEU A 1 88 ? 30.712 16.745 -37.972 1.00 83.25 88 LEU A N 1
ATOM 662 C CA . LEU A 1 88 ? 32.103 16.404 -37.665 1.00 83.25 88 LEU A CA 1
ATOM 663 C C . LEU A 1 88 ? 33.078 17.497 -38.129 1.00 83.25 88 LEU A C 1
ATOM 665 O O . LEU A 1 88 ? 33.963 17.895 -37.379 1.00 83.25 88 LEU A O 1
ATOM 669 N N . ALA A 1 89 ? 32.924 18.007 -39.354 1.00 88.38 89 ALA A N 1
ATOM 670 C CA . ALA A 1 89 ? 33.781 19.069 -39.880 1.00 88.38 89 ALA A CA 1
ATOM 671 C C . ALA A 1 89 ? 33.672 20.377 -39.074 1.00 88.38 89 ALA A C 1
ATOM 673 O O . ALA A 1 89 ? 34.683 21.057 -38.873 1.00 88.38 89 ALA A O 1
ATOM 674 N N . GLU A 1 90 ? 32.470 20.724 -38.601 1.00 88.19 90 GLU A N 1
ATOM 675 C CA . GLU A 1 90 ? 32.256 21.876 -37.718 1.00 88.19 90 GLU A CA 1
ATOM 676 C C . GLU A 1 90 ? 32.982 21.708 -36.381 1.00 88.19 90 GLU A C 1
ATOM 678 O O . GLU A 1 90 ? 33.624 22.659 -35.930 1.00 88.19 90 GLU A O 1
ATOM 683 N N . ASP A 1 91 ? 32.980 20.506 -35.802 1.00 85.50 91 ASP A N 1
ATOM 684 C CA . ASP A 1 91 ? 33.706 20.237 -34.558 1.00 85.50 91 ASP A CA 1
ATOM 685 C C . ASP A 1 91 ? 35.233 20.368 -34.733 1.00 85.50 91 ASP A C 1
ATOM 687 O O . ASP A 1 91 ? 35.910 20.965 -33.892 1.00 85.50 91 ASP A O 1
ATOM 691 N N . TYR A 1 92 ? 35.796 19.894 -35.855 1.00 88.94 92 TYR A N 1
ATOM 692 C CA . TYR A 1 92 ? 37.221 20.106 -36.173 1.00 88.94 92 TYR A CA 1
ATOM 693 C C . TYR A 1 92 ? 37.561 21.599 -36.321 1.00 88.94 92 TYR A C 1
ATOM 695 O O . TYR A 1 92 ? 38.592 22.053 -35.819 1.00 88.94 92 TYR A O 1
ATOM 703 N N . ALA A 1 93 ? 36.700 22.372 -36.990 1.00 89.25 93 ALA A N 1
ATOM 704 C CA . ALA A 1 93 ? 36.890 23.813 -37.171 1.00 89.25 93 ALA A CA 1
ATOM 705 C C . ALA A 1 93 ? 36.733 24.608 -35.866 1.00 89.25 93 ALA A C 1
ATOM 707 O O . ALA A 1 93 ? 37.397 25.627 -35.679 1.00 89.25 93 ALA A O 1
ATOM 708 N N . ALA A 1 94 ? 35.896 24.134 -34.939 1.00 87.38 94 ALA A N 1
ATOM 709 C CA . ALA A 1 94 ? 35.770 24.726 -33.611 1.00 87.38 94 ALA A CA 1
ATOM 710 C C . ALA A 1 94 ? 37.047 24.552 -32.767 1.00 87.38 94 ALA A C 1
ATOM 712 O O . ALA A 1 94 ? 37.369 25.426 -31.961 1.00 87.38 94 ALA A O 1
ATOM 713 N N . LEU A 1 95 ? 37.787 23.455 -32.966 1.00 86.12 95 LEU A N 1
ATOM 714 C CA . LEU A 1 95 ? 39.002 23.133 -32.207 1.00 86.12 95 LEU A CA 1
ATOM 715 C C . LEU A 1 95 ? 40.286 23.761 -32.770 1.00 86.12 95 LEU A C 1
ATOM 717 O O . LEU A 1 95 ? 41.242 23.957 -32.022 1.00 86.12 95 LEU A O 1
ATOM 721 N N . ASN A 1 96 ? 40.340 24.094 -34.063 1.00 89.69 96 ASN A N 1
ATOM 722 C CA . ASN A 1 96 ? 41.510 24.744 -34.657 1.00 89.69 96 ASN A CA 1
ATOM 723 C C . ASN A 1 96 ? 41.114 25.793 -35.710 1.00 89.69 96 ASN A C 1
ATOM 725 O O . ASN A 1 96 ? 40.511 25.477 -36.731 1.00 89.69 96 ASN A O 1
ATOM 729 N N . GLN A 1 97 ? 41.550 27.043 -35.505 1.00 87.06 97 GLN A N 1
ATOM 730 C CA . GLN A 1 97 ? 41.239 28.186 -36.382 1.00 87.06 97 GLN A CA 1
ATOM 731 C C . GLN A 1 97 ? 41.834 28.089 -37.802 1.00 87.06 97 GLN A C 1
ATOM 733 O O . GLN A 1 97 ? 41.421 28.826 -38.695 1.00 87.06 97 GLN A O 1
ATOM 738 N N . GLY A 1 98 ? 42.816 27.213 -38.021 1.00 88.69 98 GLY A N 1
ATOM 739 C CA . GLY A 1 98 ? 43.386 26.886 -39.330 1.00 88.69 98 GLY A CA 1
ATOM 740 C C . GLY A 1 98 ? 42.532 25.916 -40.154 1.00 88.69 98 GLY A C 1
ATOM 741 O O . GLY A 1 98 ? 42.872 25.642 -41.308 1.00 88.69 98 GLY A O 1
ATOM 742 N N . ILE A 1 99 ? 41.434 25.409 -39.586 1.00 94.19 99 ILE A N 1
ATOM 743 C CA . ILE A 1 99 ? 40.452 24.554 -40.250 1.00 94.19 99 ILE A CA 1
ATOM 744 C C . ILE A 1 99 ? 39.180 25.370 -40.500 1.00 94.19 99 ILE A C 1
ATOM 746 O O . ILE A 1 99 ? 38.647 26.017 -39.603 1.00 94.19 99 ILE A O 1
ATOM 750 N N . SER A 1 100 ? 38.678 25.345 -41.732 1.00 93.38 100 SER A N 1
ATOM 751 C CA . SER A 1 100 ? 37.474 26.080 -42.133 1.00 93.38 100 SER A CA 1
ATOM 752 C C . SER A 1 100 ? 36.438 25.163 -42.772 1.00 93.38 100 SER A C 1
ATOM 754 O O . SER A 1 100 ? 36.781 24.130 -43.346 1.00 93.38 100 SER A O 1
ATOM 756 N N . VAL A 1 101 ? 35.163 25.549 -42.696 1.00 93.19 101 VAL A N 1
ATOM 757 C CA . VAL A 1 101 ? 34.054 24.829 -43.334 1.00 93.19 101 VAL A CA 1
ATOM 758 C C . VAL A 1 101 ? 33.295 25.776 -44.254 1.00 93.19 101 VAL A C 1
ATOM 760 O O . VAL A 1 101 ? 32.989 26.911 -43.885 1.00 93.19 101 VAL A O 1
ATOM 763 N N . SER A 1 102 ? 32.990 25.315 -45.464 1.00 91.69 102 SER A N 1
ATOM 764 C CA . SER A 1 102 ? 32.220 26.058 -46.454 1.00 91.69 102 SER A CA 1
ATOM 765 C C . SER A 1 102 ? 31.106 25.204 -47.058 1.00 91.69 102 SER A C 1
ATOM 767 O O . SER A 1 102 ? 31.253 23.999 -47.243 1.00 91.69 102 SER A O 1
ATOM 769 N N . TYR A 1 103 ? 29.981 25.855 -47.352 1.00 92.31 103 TYR A N 1
ATOM 770 C CA . TYR A 1 103 ? 28.727 25.224 -47.762 1.00 92.31 103 TYR A CA 1
ATOM 771 C C . TYR A 1 103 ? 28.242 25.781 -49.099 1.00 92.31 103 TYR A C 1
ATOM 773 O O . TYR A 1 103 ? 28.559 26.927 -49.439 1.00 92.31 103 TYR A O 1
ATOM 781 N N . GLY A 1 104 ? 27.431 25.005 -49.820 1.00 84.19 104 GLY A N 1
ATOM 782 C CA . GLY A 1 104 ? 26.825 25.421 -51.088 1.00 84.19 104 GLY A CA 1
ATOM 783 C C . GLY A 1 104 ? 27.834 25.586 -52.229 1.00 84.19 104 GLY A C 1
ATOM 784 O O . GLY A 1 104 ? 27.606 26.390 -53.134 1.00 84.19 104 GLY A O 1
ATOM 785 N N . LYS A 1 105 ? 28.988 24.910 -52.156 1.00 75.06 105 LYS A N 1
ATOM 786 C CA . LYS A 1 105 ? 30.102 25.068 -53.103 1.00 75.06 105 LYS A CA 1
ATOM 787 C C . LYS A 1 105 ? 30.635 23.699 -53.536 1.00 75.06 105 LYS A C 1
ATOM 789 O O . LYS A 1 105 ? 30.763 22.807 -52.709 1.00 75.06 105 LYS A O 1
ATOM 794 N N . GLY A 1 106 ? 30.999 23.564 -54.814 1.00 68.50 106 GLY A N 1
ATOM 795 C CA . GLY A 1 106 ? 31.664 22.374 -55.365 1.00 68.50 106 GLY A CA 1
ATOM 796 C C . GLY A 1 106 ? 30.741 21.362 -56.060 1.00 68.50 106 GLY A C 1
ATOM 797 O O . GLY A 1 106 ? 29.519 21.423 -55.942 1.00 68.50 106 GLY A O 1
ATOM 798 N N . ASP A 1 107 ? 31.356 20.432 -56.800 1.00 68.56 107 ASP A N 1
ATOM 799 C CA . ASP A 1 107 ? 30.662 19.420 -57.616 1.00 68.56 107 ASP A CA 1
ATOM 800 C C . ASP A 1 107 ? 30.453 18.077 -56.884 1.00 68.56 107 ASP A C 1
ATOM 802 O O . ASP A 1 107 ? 29.591 17.284 -57.278 1.00 68.56 107 ASP A O 1
ATOM 806 N N . ALA A 1 108 ? 31.207 17.835 -55.805 1.00 77.62 108 ALA A N 1
ATOM 807 C CA . ALA A 1 108 ? 31.178 16.619 -54.990 1.00 77.62 108 ALA A CA 1
ATOM 808 C C . ALA A 1 108 ? 30.536 16.859 -53.614 1.00 77.62 108 ALA A C 1
ATOM 810 O O . ALA A 1 108 ? 30.573 17.972 -53.093 1.00 77.62 108 ALA A O 1
ATOM 811 N N . ASP A 1 109 ? 29.979 15.805 -53.012 1.00 77.94 109 ASP A N 1
ATOM 812 C CA . ASP A 1 109 ? 29.202 15.895 -51.768 1.00 77.94 109 ASP A CA 1
ATOM 813 C C . ASP A 1 109 ? 30.023 16.417 -50.573 1.00 77.94 109 ASP A C 1
ATOM 815 O O . ASP A 1 109 ? 29.510 17.215 -49.783 1.00 77.94 109 ASP A O 1
ATOM 819 N N . ALA A 1 110 ? 31.307 16.045 -50.484 1.00 86.00 110 ALA A N 1
ATOM 820 C CA . ALA A 1 110 ? 32.273 16.607 -49.541 1.00 86.00 110 ALA A CA 1
ATOM 821 C C . ALA A 1 110 ? 33.718 16.538 -50.080 1.00 86.00 110 ALA A C 1
ATOM 823 O O . ALA A 1 110 ? 34.161 15.508 -50.594 1.00 86.00 110 ALA A O 1
ATOM 824 N N . VAL A 1 111 ? 34.480 17.622 -49.919 1.00 88.38 111 VAL A N 1
ATOM 825 C CA . VAL A 1 111 ? 35.915 17.697 -50.250 1.00 88.38 111 VAL A CA 1
ATOM 826 C C . VAL A 1 111 ? 36.681 18.268 -49.063 1.00 88.38 111 VAL A C 1
ATOM 828 O O . VAL A 1 111 ? 36.308 19.314 -48.532 1.00 88.38 111 VAL A O 1
ATOM 831 N N . LEU A 1 112 ? 37.761 17.599 -48.660 1.00 90.19 112 LEU A N 1
ATOM 832 C CA . LEU A 1 112 ? 38.709 18.097 -47.670 1.00 90.19 112 LEU A CA 1
ATOM 833 C C . LEU A 1 112 ? 40.000 18.512 -48.379 1.00 90.19 112 LEU A C 1
ATOM 835 O O . LEU A 1 112 ? 40.698 17.679 -48.943 1.00 90.19 112 LEU A O 1
ATOM 839 N N . THR A 1 113 ? 40.360 19.787 -48.318 1.00 90.19 113 THR A N 1
ATOM 840 C CA . THR A 1 113 ? 41.641 20.279 -48.844 1.00 90.19 113 THR A CA 1
ATOM 841 C C . THR A 1 113 ? 42.592 20.526 -47.686 1.00 90.19 113 THR A C 1
ATOM 843 O O . THR A 1 113 ? 42.257 21.294 -46.791 1.00 90.19 113 THR A O 1
ATOM 846 N N . VAL A 1 114 ? 43.781 19.920 -47.701 1.00 90.50 114 VAL A N 1
ATOM 847 C CA . VAL A 1 114 ? 44.818 20.090 -46.669 1.00 90.50 114 VAL A CA 1
ATOM 848 C C . VAL A 1 114 ? 46.086 20.634 -47.317 1.00 90.50 114 VAL A C 1
ATOM 850 O O . VAL A 1 114 ? 46.647 20.013 -48.218 1.00 90.50 114 VAL A O 1
ATOM 853 N N . ASN A 1 115 ? 46.546 21.811 -46.884 1.00 88.12 115 ASN A N 1
ATOM 854 C CA . ASN A 1 115 ? 47.731 22.498 -47.419 1.00 88.12 115 ASN A CA 1
ATOM 855 C C . ASN A 1 115 ? 47.751 22.586 -48.962 1.00 88.12 115 ASN A C 1
ATOM 857 O O . ASN A 1 115 ? 48.792 22.416 -49.593 1.00 88.12 115 ASN A O 1
ATOM 861 N N . GLY A 1 116 ? 46.585 22.816 -49.575 1.00 83.56 116 GLY A N 1
ATOM 862 C CA . GLY A 1 116 ? 46.421 22.899 -51.032 1.00 83.56 116 GLY A CA 1
ATOM 863 C C . GLY A 1 116 ? 46.324 21.556 -51.766 1.00 83.56 116 GLY A C 1
ATOM 864 O O . GLY A 1 116 ? 46.190 21.559 -52.985 1.00 83.56 116 GLY A O 1
ATOM 865 N N . THR A 1 117 ? 46.365 20.424 -51.058 1.00 86.88 117 THR A N 1
ATOM 866 C CA . THR A 1 117 ? 46.131 19.087 -51.630 1.00 86.88 117 THR A CA 1
ATOM 867 C C . THR A 1 117 ? 44.693 18.659 -51.367 1.00 86.88 117 THR A C 1
ATOM 869 O O . THR A 1 117 ? 44.249 18.669 -50.221 1.00 86.88 117 THR A O 1
ATOM 872 N N . GLU A 1 118 ? 43.961 18.287 -52.415 1.00 86.56 118 GLU A N 1
ATOM 873 C CA . GLU A 1 118 ? 42.585 17.806 -52.287 1.00 86.56 118 GLU A CA 1
ATOM 874 C C . GLU A 1 118 ? 42.540 16.325 -51.907 1.00 86.56 118 GLU A C 1
ATOM 876 O O . GLU A 1 118 ? 43.147 15.469 -52.552 1.00 86.56 118 GLU A O 1
ATOM 881 N N . VAL A 1 119 ? 41.760 16.033 -50.873 1.00 82.00 119 VAL A N 1
ATOM 882 C CA . VAL A 1 119 ? 41.350 14.700 -50.450 1.00 82.00 119 VAL A CA 1
ATOM 883 C C . VAL A 1 119 ? 39.835 14.640 -50.626 1.00 82.00 119 VAL A C 1
ATOM 885 O O . VAL A 1 119 ? 39.068 15.226 -49.860 1.00 82.00 119 VAL A O 1
ATOM 888 N N . SER A 1 120 ? 39.388 13.970 -51.687 1.00 76.31 120 SER A N 1
ATOM 889 C CA . SER A 1 120 ? 37.959 13.715 -51.885 1.00 76.31 120 SER A CA 1
ATOM 890 C C . SER A 1 120 ? 37.479 12.729 -50.822 1.00 76.31 120 SER A C 1
ATOM 892 O O . SER A 1 120 ? 38.032 11.638 -50.717 1.00 76.31 120 SER A O 1
ATOM 894 N N . LEU A 1 121 ? 36.464 13.111 -50.045 1.00 75.75 121 LEU A N 1
ATOM 895 C CA . LEU A 1 121 ? 35.809 12.230 -49.081 1.00 75.75 121 LEU A CA 1
ATOM 896 C C . LEU A 1 121 ? 34.505 11.753 -49.718 1.00 75.75 121 LEU A C 1
ATOM 898 O O . LEU A 1 121 ? 33.475 12.420 -49.613 1.00 75.75 121 LEU A O 1
ATOM 902 N N . ASN A 1 122 ? 34.547 10.633 -50.441 1.00 77.31 122 ASN A N 1
ATOM 903 C CA . ASN A 1 122 ? 33.345 10.128 -51.087 1.00 77.31 122 ASN A CA 1
ATOM 904 C C . ASN A 1 122 ? 32.416 9.502 -50.037 1.00 77.31 122 ASN A C 1
ATOM 906 O O . ASN A 1 122 ? 32.679 8.411 -49.527 1.00 77.31 122 ASN A O 1
ATOM 910 N N . THR A 1 123 ? 31.301 10.175 -49.752 1.00 71.69 123 THR A N 1
ATOM 911 C CA . THR A 1 123 ? 30.281 9.740 -48.784 1.00 71.69 123 THR A CA 1
ATOM 912 C C . THR A 1 123 ? 29.573 8.439 -49.172 1.00 71.69 123 THR A C 1
ATOM 914 O O . THR A 1 123 ? 28.813 7.909 -48.381 1.00 71.69 123 THR A O 1
ATOM 917 N N . GLU A 1 124 ? 29.785 7.897 -50.369 1.00 72.56 124 GLU A N 1
ATOM 918 C CA . GLU A 1 124 ? 29.218 6.607 -50.790 1.00 72.56 124 GLU A CA 1
ATOM 919 C C . GLU A 1 124 ? 30.241 5.464 -50.784 1.00 72.56 124 GLU A C 1
ATOM 921 O O . GLU A 1 124 ? 29.859 4.297 -50.729 1.00 72.56 124 GLU A O 1
ATOM 926 N N . LYS A 1 125 ? 31.541 5.770 -50.874 1.00 74.00 125 LYS A N 1
ATOM 927 C CA . LYS A 1 125 ? 32.594 4.754 -51.057 1.00 74.00 125 LYS A CA 1
ATOM 928 C C . LYS A 1 125 ? 33.580 4.674 -49.906 1.00 74.00 125 LYS A C 1
ATOM 930 O O . LYS A 1 125 ? 33.992 3.577 -49.541 1.00 74.00 125 LYS A O 1
ATOM 935 N N . ASP A 1 126 ? 33.962 5.824 -49.364 1.00 74.88 126 ASP A N 1
ATOM 936 C CA . ASP A 1 126 ? 35.083 5.920 -48.431 1.00 74.88 126 ASP A CA 1
ATOM 937 C C . ASP A 1 126 ? 34.590 5.949 -46.980 1.00 74.88 126 ASP A C 1
ATOM 939 O O . ASP A 1 126 ? 35.282 5.482 -46.075 1.00 74.88 126 ASP A O 1
ATOM 943 N N . ILE A 1 127 ? 33.370 6.448 -46.757 1.00 78.31 127 ILE A N 1
ATOM 944 C CA . ILE A 1 127 ? 32.790 6.620 -45.426 1.00 78.31 127 ILE A CA 1
ATOM 945 C C . ILE A 1 127 ? 31.822 5.471 -45.106 1.00 78.31 127 ILE A C 1
ATOM 947 O O . ILE A 1 127 ? 30.821 5.263 -45.787 1.00 78.31 127 ILE A O 1
ATOM 951 N N . LYS A 1 128 ? 32.107 4.743 -44.027 1.00 75.81 128 LYS A N 1
ATOM 952 C CA . LYS A 1 128 ? 31.198 3.797 -43.379 1.00 75.81 128 LYS A CA 1
ATOM 953 C C . LYS A 1 128 ? 30.244 4.578 -42.484 1.00 75.81 128 LYS A C 1
ATOM 955 O O . LYS A 1 128 ? 30.687 5.358 -41.640 1.00 75.81 128 LYS A O 1
ATOM 960 N N . TYR A 1 129 ? 28.953 4.325 -42.638 1.00 74.25 129 TYR A N 1
ATOM 961 C CA . TYR A 1 129 ? 27.910 4.911 -41.805 1.00 74.25 129 TYR A CA 1
ATOM 962 C C . TYR A 1 129 ? 27.272 3.851 -40.930 1.00 74.25 129 TYR A C 1
ATOM 964 O O . TYR A 1 129 ? 27.139 2.697 -41.335 1.00 74.25 129 TYR A O 1
ATOM 972 N N . TYR A 1 130 ? 26.862 4.272 -39.745 1.00 69.38 130 TYR A N 1
ATOM 973 C CA . TYR A 1 130 ? 26.061 3.475 -38.835 1.00 69.38 130 TYR A CA 1
ATOM 974 C C . TYR A 1 130 ? 24.865 4.307 -38.410 1.00 69.38 130 TYR A C 1
ATOM 976 O O . TYR A 1 130 ? 25.001 5.497 -38.144 1.00 69.38 130 TYR A O 1
ATOM 984 N N . THR A 1 131 ? 23.704 3.676 -38.356 1.00 65.50 131 THR A N 1
ATOM 985 C CA . THR A 1 131 ? 22.472 4.291 -37.875 1.00 65.50 131 THR A CA 1
ATOM 986 C C . THR A 1 131 ? 22.107 3.619 -36.564 1.00 65.50 131 THR A C 1
ATOM 988 O O . THR A 1 131 ? 22.089 2.386 -36.493 1.00 65.50 131 THR A O 1
ATOM 991 N N . ASN A 1 132 ? 21.901 4.422 -35.521 1.00 59.69 132 ASN A N 1
ATOM 992 C CA . ASN A 1 132 ? 21.490 3.922 -34.216 1.00 59.69 132 ASN A CA 1
ATOM 993 C C . ASN A 1 132 ? 20.004 3.517 -34.217 1.00 59.69 132 ASN A C 1
ATOM 995 O O . ASN A 1 132 ? 19.274 3.732 -35.188 1.00 59.69 132 ASN A O 1
ATOM 999 N N . LEU A 1 133 ? 19.565 2.963 -33.090 1.00 51.28 133 LEU A N 1
ATOM 1000 C CA . LEU A 1 133 ? 18.197 2.498 -32.848 1.00 51.28 133 LEU A CA 1
ATOM 1001 C C . LEU A 1 133 ? 17.123 3.601 -32.951 1.00 51.28 133 LEU A C 1
ATOM 1003 O O . LEU A 1 133 ? 15.968 3.305 -33.246 1.00 51.28 133 LEU A O 1
ATOM 1007 N N . ASP A 1 134 ? 17.511 4.869 -32.794 1.00 54.56 134 ASP A N 1
ATOM 1008 C CA . ASP A 1 134 ? 16.629 6.038 -32.912 1.00 54.56 134 ASP A CA 1
ATOM 1009 C C . ASP A 1 134 ? 16.617 6.638 -34.336 1.00 54.56 134 ASP A C 1
ATOM 1011 O O . ASP A 1 134 ? 16.033 7.698 -34.570 1.00 54.56 134 ASP A O 1
ATOM 1015 N N . GLY A 1 135 ? 17.273 5.988 -35.307 1.00 60.22 135 GLY A N 1
ATOM 1016 C CA . GLY A 1 135 ? 17.365 6.458 -36.694 1.00 60.22 135 GLY A CA 1
ATOM 1017 C C . GLY A 1 135 ? 18.434 7.531 -36.937 1.00 60.22 135 GLY A C 1
ATOM 1018 O O . GLY A 1 135 ? 18.464 8.148 -38.002 1.00 60.22 135 GLY A O 1
ATOM 1019 N N . VAL A 1 136 ? 19.329 7.768 -35.976 1.00 65.88 136 VAL A N 1
ATOM 1020 C CA . VAL A 1 136 ? 20.419 8.744 -36.093 1.00 65.88 136 VAL A CA 1
ATOM 1021 C C . VAL A 1 136 ? 21.625 8.108 -36.777 1.00 65.88 136 VAL A C 1
ATOM 1023 O O . VAL A 1 136 ? 22.250 7.193 -36.242 1.00 65.88 136 VAL A O 1
ATOM 1026 N N . THR A 1 137 ? 21.984 8.629 -37.948 1.00 70.12 137 THR A N 1
ATOM 1027 C CA . THR A 1 137 ? 23.139 8.175 -38.735 1.00 70.12 137 THR A CA 1
ATOM 1028 C C . THR A 1 137 ? 24.415 8.929 -38.351 1.00 70.12 137 THR A C 1
ATOM 1030 O O . THR A 1 137 ? 24.407 10.152 -38.239 1.00 70.12 137 THR A O 1
ATOM 1033 N N . TYR A 1 138 ? 25.535 8.221 -38.196 1.00 70.31 138 TYR A N 1
ATOM 1034 C CA . TYR A 1 138 ? 26.858 8.787 -37.933 1.00 70.31 138 TYR A CA 1
ATOM 1035 C C . TYR A 1 138 ? 27.929 8.235 -38.882 1.00 70.31 138 TYR A C 1
ATOM 1037 O O . TYR A 1 138 ? 27.904 7.076 -39.293 1.00 70.31 138 TYR A O 1
ATOM 1045 N N . ALA A 1 139 ? 28.886 9.097 -39.234 1.00 75.19 139 ALA A N 1
ATOM 1046 C CA . ALA A 1 139 ? 30.011 8.786 -40.114 1.00 75.19 139 ALA A CA 1
ATOM 1047 C C . ALA A 1 139 ? 31.166 8.145 -39.316 1.00 75.19 139 ALA A C 1
ATOM 1049 O O . ALA A 1 139 ? 31.954 8.840 -38.676 1.00 75.19 139 ALA A O 1
ATOM 1050 N N . PHE A 1 140 ? 31.247 6.817 -39.325 1.00 70.62 140 PHE A N 1
ATOM 1051 C CA . PHE A 1 140 ? 32.013 6.019 -38.364 1.00 70.62 140 PHE A CA 1
ATOM 1052 C C . PHE A 1 140 ? 33.529 6.039 -38.582 1.00 70.62 140 PHE A C 1
ATOM 1054 O O . PHE A 1 140 ? 34.281 6.374 -37.675 1.00 70.62 140 PHE A O 1
ATOM 1061 N N . ASN A 1 141 ? 34.001 5.759 -39.798 1.00 75.44 141 ASN A N 1
ATOM 1062 C CA . ASN A 1 141 ? 35.436 5.797 -40.120 1.00 75.44 141 ASN A CA 1
ATOM 1063 C C . ASN A 1 141 ? 35.908 7.174 -40.637 1.00 75.44 141 ASN A C 1
ATOM 1065 O O . ASN A 1 141 ? 37.095 7.355 -40.912 1.00 75.44 141 ASN A O 1
ATOM 1069 N N . ALA A 1 142 ? 35.004 8.153 -40.766 1.00 80.62 142 ALA A N 1
ATOM 1070 C CA . ALA A 1 142 ? 35.315 9.482 -41.299 1.00 80.62 142 ALA A CA 1
ATOM 1071 C C . ALA A 1 142 ? 36.407 10.192 -40.495 1.00 80.62 142 ALA A C 1
ATOM 1073 O O . ALA A 1 142 ? 37.285 10.838 -41.060 1.00 80.62 142 ALA A O 1
ATOM 1074 N N . ARG A 1 143 ? 36.386 10.027 -39.171 1.00 80.56 143 ARG A N 1
ATOM 1075 C CA . ARG A 1 143 ? 37.353 10.628 -38.251 1.00 80.56 143 ARG A CA 1
ATOM 1076 C C . ARG A 1 143 ? 38.778 10.123 -38.476 1.00 80.56 143 ARG A C 1
ATOM 1078 O O . ARG A 1 143 ? 39.704 10.927 -38.531 1.00 80.56 143 ARG A O 1
ATOM 1085 N N . SER A 1 144 ? 38.950 8.815 -38.669 1.00 79.25 144 SER A N 1
ATOM 1086 C CA . SER A 1 144 ? 40.251 8.210 -38.998 1.00 79.25 144 SER A CA 1
ATOM 1087 C C . SER A 1 144 ? 40.779 8.730 -40.342 1.00 79.25 144 SER A C 1
ATOM 1089 O O . SER A 1 144 ? 41.942 9.133 -40.450 1.00 79.25 144 SER A O 1
ATOM 1091 N N . LEU A 1 145 ? 39.904 8.831 -41.351 1.00 82.62 145 LEU A N 1
ATOM 1092 C CA . LEU A 1 145 ? 40.252 9.365 -42.673 1.00 82.62 145 LEU A CA 1
ATOM 1093 C C . LEU A 1 145 ? 40.671 10.839 -42.610 1.00 82.62 145 LEU A C 1
ATOM 1095 O O . LEU A 1 145 ? 41.693 11.215 -43.185 1.00 82.62 145 LEU A O 1
ATOM 1099 N N . ILE A 1 146 ? 39.928 11.661 -41.865 1.00 87.31 146 ILE A N 1
ATOM 1100 C CA . ILE A 1 146 ? 40.243 13.079 -41.653 1.00 87.31 146 ILE A CA 1
ATOM 1101 C C . ILE A 1 146 ? 41.563 13.229 -40.887 1.00 87.31 146 ILE A C 1
ATOM 1103 O O . ILE A 1 146 ? 42.431 13.988 -41.315 1.00 87.31 146 ILE A O 1
ATOM 1107 N N . ASN A 1 147 ? 41.762 12.485 -39.795 1.00 85.81 147 ASN A N 1
ATOM 1108 C CA . ASN A 1 147 ? 43.008 12.522 -39.023 1.00 85.81 147 ASN A CA 1
ATOM 1109 C C . ASN A 1 147 ? 44.214 12.115 -39.878 1.00 85.81 147 ASN A C 1
ATOM 1111 O O . ASN A 1 147 ? 45.245 12.789 -39.866 1.00 85.81 147 ASN A O 1
ATOM 1115 N N . THR A 1 148 ? 44.067 11.065 -40.684 1.00 85.38 148 THR A N 1
ATOM 1116 C CA . THR A 1 148 ? 45.116 10.618 -41.604 1.00 85.38 148 THR A CA 1
ATOM 1117 C C . THR A 1 148 ? 45.431 11.684 -42.650 1.00 85.38 148 THR A C 1
ATOM 1119 O O . THR A 1 148 ? 46.604 11.936 -42.922 1.00 85.38 148 THR A O 1
ATOM 1122 N N . ALA A 1 149 ? 44.416 12.365 -43.188 1.00 86.62 149 ALA A N 1
ATOM 1123 C CA . ALA A 1 149 ? 44.603 13.460 -44.136 1.00 86.62 149 ALA A CA 1
ATOM 1124 C C . ALA A 1 149 ? 45.300 14.683 -43.510 1.00 86.62 149 ALA A C 1
ATOM 1126 O O . ALA A 1 149 ? 46.162 15.290 -44.144 1.00 86.62 149 ALA A O 1
ATOM 1127 N N . LEU A 1 150 ? 44.960 15.037 -42.267 1.00 86.88 150 LEU A N 1
ATOM 1128 C CA . LEU A 1 150 ? 45.536 16.194 -41.573 1.00 86.88 150 LEU A CA 1
ATOM 1129 C C . LEU A 1 150 ? 46.961 15.933 -41.062 1.00 86.88 150 LEU A C 1
ATOM 1131 O O . LEU A 1 150 ? 47.824 16.806 -41.161 1.00 86.88 150 LEU A O 1
ATOM 1135 N N . PHE A 1 151 ? 47.220 14.744 -40.515 1.00 85.75 151 PHE A N 1
ATOM 1136 C CA . PHE A 1 151 ? 48.435 14.453 -39.745 1.00 85.75 151 PHE A CA 1
ATOM 1137 C C . PHE A 1 151 ? 49.351 13.401 -40.382 1.00 85.75 151 PHE A C 1
ATOM 1139 O O . PHE A 1 151 ? 50.427 13.127 -39.846 1.00 85.75 151 PHE A O 1
ATOM 1146 N N . GLY A 1 152 ? 48.945 12.791 -41.500 1.00 81.94 152 GLY A N 1
ATOM 1147 C CA . GLY A 1 152 ? 49.687 11.718 -42.173 1.00 81.94 152 GLY A CA 1
ATOM 1148 C C . GLY A 1 152 ? 49.678 10.381 -41.423 1.00 81.94 152 GLY A C 1
ATOM 1149 O O . GLY A 1 152 ? 50.403 9.460 -41.796 1.00 81.94 152 GLY A O 1
ATOM 1150 N N . LYS A 1 153 ? 48.889 10.276 -40.352 1.00 79.69 153 LYS A N 1
ATOM 1151 C CA . LYS A 1 153 ? 48.675 9.065 -39.560 1.00 79.69 153 LYS A CA 1
ATOM 1152 C C . LYS A 1 153 ? 47.316 9.133 -38.882 1.00 79.69 153 LYS A C 1
ATOM 1154 O O . LYS A 1 153 ? 46.846 10.223 -38.555 1.00 79.69 153 LYS A O 1
ATOM 1159 N N . ASP A 1 154 ? 46.748 7.973 -38.597 1.00 74.38 154 ASP A N 1
ATOM 1160 C CA . ASP A 1 154 ? 45.664 7.897 -37.632 1.00 74.38 154 ASP A CA 1
ATOM 1161 C C . ASP A 1 154 ? 46.206 8.255 -36.235 1.00 74.38 154 ASP A C 1
ATOM 1163 O O . ASP A 1 154 ? 47.333 7.898 -35.870 1.00 74.38 154 ASP A O 1
ATOM 1167 N N . LEU A 1 155 ? 45.414 8.978 -35.447 1.00 74.31 155 LEU A N 1
ATOM 1168 C CA . LEU A 1 155 ? 45.741 9.344 -34.068 1.00 74.31 155 LEU A CA 1
ATOM 1169 C C . LEU A 1 155 ? 45.377 8.233 -33.069 1.00 74.31 155 LEU A C 1
ATOM 1171 O O . LEU A 1 155 ? 45.288 8.485 -31.871 1.00 74.31 155 LEU A O 1
ATOM 1175 N N . GLY A 1 156 ? 45.225 6.998 -33.557 1.00 58.34 156 GLY A N 1
ATOM 1176 C CA . GLY A 1 156 ? 44.873 5.834 -32.748 1.00 58.34 156 GLY A CA 1
ATOM 1177 C C . GLY A 1 156 ? 43.374 5.719 -32.498 1.00 58.34 156 GLY A C 1
ATOM 1178 O O . GLY A 1 156 ? 42.978 5.164 -31.475 1.00 58.34 156 GLY A O 1
ATOM 1179 N N . VAL A 1 157 ? 42.552 6.248 -33.409 1.00 60.22 157 VAL A N 1
ATOM 1180 C CA . VAL A 1 157 ? 41.110 6.015 -33.379 1.00 60.22 157 VAL A CA 1
ATOM 1181 C C . VAL A 1 157 ? 40.897 4.568 -33.812 1.00 60.22 157 VAL A C 1
ATOM 1183 O O . VAL A 1 157 ? 41.135 4.219 -34.963 1.00 60.22 157 VAL A O 1
ATOM 1186 N N . ASP A 1 158 ? 40.523 3.692 -32.879 1.00 55.66 158 ASP A N 1
ATOM 1187 C CA . ASP A 1 158 ? 40.148 2.325 -33.240 1.00 55.66 158 ASP A CA 1
ATOM 1188 C C . ASP A 1 158 ? 38.982 2.412 -34.235 1.00 55.66 158 ASP A C 1
ATOM 1190 O O . ASP A 1 158 ? 37.981 3.070 -33.950 1.00 55.66 158 ASP A O 1
ATOM 1194 N N . GLU A 1 159 ? 39.076 1.744 -35.390 1.00 52.00 159 GLU A N 1
ATOM 1195 C CA . GLU A 1 159 ? 37.947 1.621 -36.323 1.00 52.00 159 GLU A CA 1
ATOM 1196 C C . GLU A 1 159 ? 36.721 0.978 -35.655 1.00 52.00 159 GLU A C 1
ATOM 1198 O O . GLU A 1 159 ? 35.668 0.937 -36.268 1.00 52.00 159 GLU A O 1
ATOM 1203 N N . LYS A 1 160 ? 36.840 0.451 -34.430 1.00 50.25 160 LYS A N 1
ATOM 1204 C CA . LYS A 1 160 ? 35.746 -0.068 -33.606 1.00 50.25 160 LYS A CA 1
ATOM 1205 C C . LYS A 1 160 ? 35.307 0.867 -32.478 1.00 50.25 160 LYS A C 1
ATOM 1207 O O . LYS A 1 160 ? 34.424 0.472 -31.721 1.00 50.25 160 LYS A O 1
ATOM 1212 N N . GLN A 1 161 ? 35.917 2.044 -32.306 1.00 54.22 161 GLN A N 1
ATOM 1213 C CA . GLN A 1 161 ? 35.580 2.937 -31.198 1.00 54.22 161 GLN A CA 1
ATOM 1214 C C . GLN A 1 161 ? 34.279 3.693 -31.485 1.00 54.22 161 GLN A C 1
ATOM 1216 O O . GLN A 1 161 ? 34.232 4.533 -32.387 1.00 54.22 161 GLN A O 1
ATOM 1221 N N . PRO A 1 162 ? 33.210 3.403 -30.730 1.00 60.22 162 PRO A N 1
ATOM 1222 C CA . PRO A 1 162 ? 31.948 4.089 -30.901 1.00 60.22 162 PRO A CA 1
ATOM 1223 C C . PRO A 1 162 ? 32.018 5.514 -30.356 1.00 60.22 162 PRO A C 1
ATOM 1225 O O . PRO A 1 162 ? 32.928 5.898 -29.618 1.00 60.22 162 PRO A O 1
ATOM 1228 N N . PHE A 1 163 ? 31.030 6.316 -30.734 1.00 61.16 163 PHE A N 1
ATOM 1229 C CA . PHE A 1 163 ? 30.861 7.659 -30.202 1.00 61.16 163 PHE A CA 1
ATOM 1230 C C . PHE A 1 163 ? 30.633 7.617 -28.680 1.00 61.16 163 PHE A C 1
ATOM 1232 O O . PHE A 1 163 ? 30.101 6.639 -28.156 1.00 61.16 163 PHE A O 1
ATOM 1239 N N . ALA A 1 164 ? 31.020 8.668 -27.948 1.00 59.25 164 ALA A N 1
ATOM 1240 C CA . ALA A 1 164 ? 30.807 8.706 -26.502 1.00 59.25 164 ALA A CA 1
ATOM 1241 C C . ALA A 1 164 ? 29.317 8.558 -26.156 1.00 59.25 164 ALA A C 1
ATOM 1243 O O . ALA A 1 164 ? 28.488 9.354 -26.589 1.00 59.25 164 ALA A O 1
ATOM 1244 N N . GLY A 1 165 ? 28.991 7.543 -25.355 1.00 63.38 165 GLY A N 1
ATOM 1245 C CA . GLY A 1 165 ? 27.603 7.189 -25.055 1.00 63.38 165 GLY A CA 1
ATOM 1246 C C . GLY A 1 165 ? 26.981 6.191 -26.034 1.00 63.38 165 GLY A C 1
ATOM 1247 O O . GLY A 1 165 ? 25.773 6.008 -25.983 1.00 63.38 165 GLY A O 1
ATOM 1248 N N . PHE A 1 166 ? 27.773 5.538 -26.890 1.00 69.69 166 PHE A N 1
ATOM 1249 C CA . PHE A 1 166 ? 27.341 4.434 -27.749 1.00 69.69 166 PHE A CA 1
ATOM 1250 C C . PHE A 1 166 ? 28.297 3.247 -27.656 1.00 69.69 166 PHE A C 1
ATOM 1252 O O . PHE A 1 166 ? 29.456 3.407 -27.271 1.00 69.69 166 PHE A O 1
ATOM 1259 N N . ASP A 1 167 ? 27.822 2.063 -28.029 1.00 71.38 167 ASP A N 1
ATOM 1260 C CA . ASP A 1 167 ? 28.643 0.865 -28.173 1.00 71.38 167 ASP A CA 1
ATOM 1261 C C . ASP A 1 167 ? 29.038 0.584 -29.633 1.00 71.38 167 ASP A C 1
ATOM 1263 O O . ASP A 1 167 ? 28.613 1.276 -30.560 1.00 71.38 167 ASP A O 1
ATOM 1267 N N . LYS A 1 168 ? 29.886 -0.433 -29.846 1.00 69.50 168 LYS A N 1
ATOM 1268 C CA . LYS A 1 168 ? 30.468 -0.772 -31.160 1.00 69.50 168 LYS A CA 1
ATOM 1269 C C . LYS A 1 168 ? 29.438 -1.070 -32.260 1.00 69.50 168 LYS A C 1
ATOM 1271 O O . LYS A 1 168 ? 29.788 -0.995 -33.436 1.00 69.50 168 LYS A O 1
ATOM 1276 N N . ASP A 1 169 ? 28.205 -1.413 -31.893 1.00 68.25 169 ASP A N 1
ATOM 1277 C CA . ASP A 1 169 ? 27.132 -1.745 -32.833 1.00 68.25 169 ASP A CA 1
ATOM 1278 C C . ASP A 1 169 ? 26.164 -0.570 -33.067 1.00 68.25 169 ASP A C 1
ATOM 1280 O O . ASP A 1 169 ? 25.299 -0.650 -33.954 1.00 68.25 169 ASP A O 1
ATOM 1284 N N . GLY A 1 170 ? 26.362 0.525 -32.321 1.00 66.06 170 GLY A N 1
ATOM 1285 C CA . GLY A 1 170 ? 25.587 1.760 -32.378 1.00 66.06 170 GLY A CA 1
ATOM 1286 C C . GLY A 1 170 ? 24.474 1.860 -31.338 1.00 66.06 170 GLY A C 1
ATOM 1287 O O . GLY A 1 170 ? 23.650 2.769 -31.453 1.00 66.06 170 GLY A O 1
ATOM 1288 N N . ASP A 1 171 ? 24.438 0.974 -30.338 1.00 73.00 171 ASP A N 1
ATOM 1289 C CA . ASP A 1 171 ? 23.431 1.036 -29.274 1.00 73.00 171 ASP A CA 1
ATOM 1290 C C . ASP A 1 171 ? 23.811 2.104 -28.244 1.00 73.00 171 ASP A C 1
ATOM 1292 O O . ASP A 1 171 ? 24.990 2.343 -27.980 1.00 73.00 171 ASP A O 1
ATOM 1296 N N . ILE A 1 172 ? 22.812 2.765 -27.657 1.00 73.50 172 ILE A N 1
ATOM 1297 C CA . ILE A 1 172 ? 23.028 3.835 -26.676 1.00 73.50 172 ILE A CA 1
ATOM 1298 C C . ILE A 1 172 ? 23.532 3.226 -25.369 1.00 73.50 172 ILE A C 1
ATOM 1300 O O . ILE A 1 172 ? 22.943 2.288 -24.840 1.00 73.50 172 ILE A O 1
ATOM 1304 N N . LEU A 1 173 ? 24.585 3.804 -24.804 1.00 75.00 173 LEU A N 1
ATOM 1305 C CA . LEU A 1 173 ? 25.076 3.484 -23.473 1.00 75.00 173 LEU A CA 1
ATOM 1306 C C . LEU A 1 173 ? 24.514 4.471 -22.455 1.00 75.00 173 LEU A C 1
ATOM 1308 O O . LEU A 1 173 ? 24.583 5.691 -22.626 1.00 75.00 173 LEU A O 1
ATOM 1312 N N . ASN A 1 174 ? 23.993 3.945 -21.351 1.00 75.06 174 ASN A N 1
ATOM 1313 C CA . ASN A 1 174 ? 23.619 4.776 -20.216 1.00 75.06 174 ASN A CA 1
ATOM 1314 C C . ASN A 1 174 ? 24.871 5.299 -19.474 1.00 75.06 174 ASN A C 1
ATOM 1316 O O . ASN A 1 174 ? 26.005 4.917 -19.764 1.00 75.06 174 ASN A O 1
ATOM 1320 N N . LYS A 1 175 ? 24.686 6.169 -18.469 1.00 71.19 175 LYS A N 1
ATOM 1321 C CA . LYS A 1 175 ? 25.804 6.743 -17.683 1.00 71.19 175 LYS A CA 1
ATOM 1322 C C . LYS A 1 175 ? 26.683 5.694 -16.983 1.00 71.19 175 LYS A C 1
ATOM 1324 O O . LYS A 1 175 ? 27.818 6.007 -16.640 1.00 71.19 175 LYS A O 1
ATOM 1329 N N . GLY A 1 176 ? 26.158 4.490 -16.751 1.00 69.81 176 GLY A N 1
ATOM 1330 C CA . GLY A 1 176 ? 26.886 3.360 -16.174 1.00 69.81 176 GLY A CA 1
ATOM 1331 C C . GLY A 1 176 ? 27.627 2.503 -17.205 1.00 69.81 176 GLY A C 1
ATOM 1332 O O . GLY A 1 176 ? 28.292 1.553 -16.812 1.00 69.81 176 GLY A O 1
ATOM 1333 N N . GLY A 1 177 ? 27.524 2.820 -18.500 1.00 72.44 177 GLY A N 1
ATOM 1334 C CA . GLY A 1 177 ? 28.126 2.043 -19.582 1.00 72.44 177 GLY A CA 1
ATOM 1335 C C . GLY A 1 177 ? 27.341 0.789 -19.978 1.00 72.44 177 GLY A C 1
ATOM 1336 O O . GLY A 1 177 ? 27.838 0.019 -20.793 1.00 72.44 177 GLY A O 1
ATOM 1337 N N . ASN A 1 178 ? 26.134 0.583 -19.437 1.00 82.56 178 ASN A N 1
ATOM 1338 C CA . ASN A 1 178 ? 25.255 -0.511 -19.853 1.00 82.56 178 ASN A CA 1
ATOM 1339 C C . ASN A 1 178 ? 24.467 -0.116 -21.103 1.00 82.56 178 ASN A C 1
ATOM 1341 O O . ASN A 1 178 ? 24.175 1.065 -21.318 1.00 82.56 178 ASN A O 1
ATOM 1345 N N . ILE A 1 179 ? 24.092 -1.116 -21.894 1.00 84.62 179 ILE A N 1
ATOM 1346 C CA . ILE A 1 179 ? 23.388 -0.926 -23.160 1.00 84.62 179 ILE A CA 1
ATOM 1347 C C . ILE A 1 179 ? 21.917 -0.627 -22.877 1.00 84.62 179 ILE A C 1
ATOM 1349 O O . ILE A 1 179 ? 21.263 -1.368 -22.149 1.00 84.62 179 ILE A O 1
ATOM 1353 N N . ASN A 1 180 ? 21.390 0.446 -23.454 1.00 81.50 180 ASN A N 1
ATOM 1354 C CA . ASN A 1 180 ? 19.961 0.716 -23.497 1.00 81.50 180 ASN A CA 1
ATOM 1355 C C . ASN A 1 180 ? 19.397 0.041 -24.755 1.00 81.50 180 ASN A C 1
ATOM 1357 O O . ASN A 1 180 ? 19.728 0.445 -25.870 1.00 81.50 180 ASN A O 1
ATOM 1361 N N . MET A 1 181 ? 18.595 -1.010 -24.578 1.00 80.88 181 MET A N 1
ATOM 1362 C CA . MET A 1 181 ? 18.068 -1.840 -25.670 1.00 80.88 181 MET A CA 1
ATOM 1363 C C . MET A 1 181 ? 17.126 -1.039 -26.581 1.00 80.88 181 MET A C 1
ATOM 1365 O O . MET A 1 181 ? 17.032 -1.325 -27.768 1.00 80.88 181 MET A O 1
ATOM 1369 N N . PHE A 1 182 ? 16.466 -0.014 -26.036 1.00 75.25 182 PHE A N 1
ATOM 1370 C CA . PHE A 1 182 ? 15.867 1.100 -26.770 1.00 75.25 182 PHE A CA 1
ATOM 1371 C C . PHE A 1 182 ? 15.664 2.300 -25.832 1.00 75.25 182 PHE A C 1
ATOM 1373 O O . PHE A 1 182 ? 15.697 2.160 -24.612 1.00 75.25 182 PHE A O 1
ATOM 1380 N N . SER A 1 183 ? 15.433 3.490 -26.390 1.00 68.00 183 SER A N 1
ATOM 1381 C CA . SER A 1 183 ? 15.070 4.693 -25.632 1.00 68.00 183 SER A CA 1
ATOM 1382 C C . SER A 1 183 ? 13.802 5.294 -26.218 1.00 68.00 183 SER A C 1
ATOM 1384 O O . SER A 1 183 ? 13.777 5.664 -27.386 1.00 68.00 183 SER A O 1
ATOM 1386 N N . MET A 1 184 ? 12.748 5.441 -25.417 1.00 64.44 184 MET A N 1
ATOM 1387 C CA . MET A 1 184 ? 11.492 6.011 -25.925 1.00 64.44 184 MET A CA 1
ATOM 1388 C C . MET A 1 184 ? 11.443 7.544 -25.879 1.00 64.44 184 MET A C 1
ATOM 1390 O O . MET A 1 184 ? 10.544 8.147 -26.456 1.00 64.44 184 MET A O 1
ATOM 1394 N N . GLY A 1 185 ? 12.395 8.203 -25.206 1.00 64.44 185 GLY A N 1
ATOM 1395 C CA . GLY A 1 185 ? 12.453 9.672 -25.110 1.00 64.44 185 GLY A CA 1
ATOM 1396 C C . GLY A 1 185 ? 11.270 10.336 -24.378 1.00 64.44 185 GLY A C 1
ATOM 1397 O O . GLY A 1 185 ? 11.254 11.557 -24.234 1.00 64.44 185 GLY A O 1
ATOM 1398 N N . THR A 1 186 ? 10.304 9.551 -23.900 1.00 68.00 186 THR A N 1
ATOM 1399 C CA . THR A 1 186 ? 9.139 9.929 -23.082 1.00 68.00 186 THR A CA 1
ATOM 1400 C C . THR A 1 186 ? 9.382 9.552 -21.628 1.00 68.00 186 THR A C 1
ATOM 1402 O O . THR A 1 186 ? 10.259 8.732 -21.381 1.00 68.00 186 THR A O 1
ATOM 1405 N N . LYS A 1 187 ? 8.668 10.130 -20.651 1.00 78.62 187 LYS A N 1
ATOM 1406 C CA . LYS A 1 187 ? 8.742 9.682 -19.244 1.00 78.62 187 LYS A CA 1
ATOM 1407 C C . LYS A 1 187 ? 7.822 8.481 -19.021 1.00 78.62 187 LYS A C 1
ATOM 1409 O O . LYS A 1 187 ? 6.849 8.326 -19.747 1.00 78.62 187 LYS A O 1
ATOM 1414 N N . TYR A 1 188 ? 8.069 7.679 -17.982 1.00 76.56 188 TYR A N 1
ATOM 1415 C CA . TYR A 1 188 ? 7.180 6.561 -17.641 1.00 76.56 188 TYR A CA 1
ATOM 1416 C C . TYR A 1 188 ? 5.732 7.026 -17.395 1.00 76.56 188 TYR A C 1
ATOM 1418 O O . TYR A 1 188 ? 4.801 6.313 -17.740 1.00 76.56 188 TYR A O 1
ATOM 1426 N N . THR A 1 189 ? 5.548 8.246 -16.873 1.00 79.00 189 THR A N 1
ATOM 1427 C CA . THR A 1 189 ? 4.234 8.879 -16.654 1.00 79.00 189 THR A CA 1
ATOM 1428 C C . THR A 1 189 ? 3.472 9.173 -17.942 1.00 79.00 189 THR A C 1
ATOM 1430 O O . THR A 1 189 ? 2.271 9.413 -17.901 1.00 79.00 189 THR A O 1
ATOM 1433 N N . ASP A 1 190 ? 4.176 9.201 -19.075 1.00 81.31 190 ASP A N 1
ATOM 1434 C CA . ASP A 1 190 ? 3.608 9.469 -20.394 1.00 81.31 190 ASP A CA 1
ATOM 1435 C C . ASP A 1 190 ? 3.272 8.163 -21.138 1.00 81.31 190 ASP A C 1
ATOM 1437 O O . ASP A 1 190 ? 2.773 8.210 -22.262 1.00 81.31 190 ASP A O 1
ATOM 1441 N N . LEU A 1 191 ? 3.558 6.997 -20.542 1.00 81.88 191 LEU A N 1
ATOM 1442 C CA . LEU A 1 191 ? 3.187 5.704 -21.110 1.00 81.88 191 LEU A CA 1
ATOM 1443 C C . LEU A 1 191 ? 1.683 5.483 -20.968 1.00 81.88 191 LEU A C 1
ATOM 1445 O O . LEU A 1 191 ? 1.097 5.729 -19.913 1.00 81.88 191 LEU A O 1
ATOM 1449 N N . LYS A 1 192 ? 1.064 4.955 -22.025 1.00 84.75 192 LYS A N 1
ATOM 1450 C CA . LYS A 1 192 ? -0.333 4.519 -21.986 1.00 84.75 192 LYS A CA 1
ATOM 1451 C C . LYS A 1 192 ? -0.498 3.292 -21.115 1.00 84.75 192 LYS A C 1
ATOM 1453 O O . LYS A 1 192 ? -1.376 3.291 -20.262 1.00 84.75 192 LYS A O 1
ATOM 1458 N N . PHE A 1 193 ? 0.326 2.275 -21.340 1.00 88.25 193 PHE A N 1
ATOM 1459 C CA . PHE A 1 193 ? 0.380 1.097 -20.488 1.00 88.25 193 PHE A CA 1
ATOM 1460 C C . PHE A 1 193 ? 1.682 0.312 -20.684 1.00 88.25 193 PHE A C 1
ATOM 1462 O O . PHE A 1 193 ? 2.374 0.452 -21.695 1.00 88.25 193 PHE A O 1
ATOM 1469 N N . VAL A 1 194 ? 1.989 -0.537 -19.708 1.00 87.75 194 VAL A N 1
ATOM 1470 C CA . VAL A 1 194 ? 2.986 -1.605 -19.773 1.00 87.75 194 VAL A CA 1
ATOM 1471 C C . VAL A 1 194 ? 2.275 -2.900 -19.410 1.00 87.75 194 VAL A C 1
ATOM 1473 O O . VAL A 1 194 ? 1.780 -3.023 -18.300 1.00 87.75 194 VAL A O 1
ATOM 1476 N N . GLN A 1 195 ? 2.210 -3.860 -20.318 1.00 88.69 195 GLN A N 1
ATOM 1477 C CA . GLN A 1 195 ? 1.585 -5.158 -20.089 1.00 88.69 195 GLN A CA 1
ATOM 1478 C C . GLN A 1 195 ? 2.666 -6.228 -20.006 1.00 88.69 195 GLN A C 1
ATOM 1480 O O . GLN A 1 195 ? 3.534 -6.298 -20.872 1.00 88.69 195 GLN A O 1
ATOM 1485 N N . VAL A 1 196 ? 2.623 -7.045 -18.962 1.00 88.25 196 VAL A N 1
ATOM 1486 C CA . VAL A 1 196 ? 3.517 -8.183 -18.752 1.00 88.25 196 VAL A CA 1
ATOM 1487 C C . VAL A 1 196 ? 2.695 -9.456 -18.873 1.00 88.25 196 VAL A C 1
ATOM 1489 O O . VAL A 1 196 ? 1.683 -9.591 -18.192 1.00 88.25 196 VAL A O 1
ATOM 1492 N N . THR A 1 197 ? 3.147 -10.386 -19.708 1.00 87.88 197 THR A N 1
ATOM 1493 C CA . THR A 1 197 ? 2.563 -11.726 -19.845 1.00 87.88 197 THR A CA 1
ATOM 1494 C C . THR A 1 197 ? 3.618 -12.767 -19.508 1.00 87.88 197 THR A C 1
ATOM 1496 O O . THR A 1 197 ? 4.732 -12.693 -20.024 1.00 87.88 197 THR A O 1
ATOM 1499 N N . ASN A 1 198 ? 3.289 -13.735 -18.658 1.00 87.62 198 ASN A N 1
ATOM 1500 C CA . ASN A 1 198 ? 4.152 -14.867 -18.316 1.00 87.62 198 ASN A CA 1
ATOM 1501 C C . ASN A 1 198 ? 3.313 -16.136 -18.063 1.00 87.62 198 ASN A C 1
ATOM 1503 O O . ASN A 1 198 ? 2.107 -16.151 -18.312 1.00 87.62 198 ASN A O 1
ATOM 1507 N N . GLU A 1 199 ? 3.932 -17.217 -17.576 1.00 82.94 199 GLU A N 1
ATOM 1508 C CA . GLU A 1 199 ? 3.227 -18.486 -17.323 1.00 82.94 199 GLU A CA 1
ATOM 1509 C C . GLU A 1 199 ? 2.133 -18.405 -16.241 1.00 82.94 199 GLU A C 1
ATOM 1511 O O . GLU A 1 199 ? 1.271 -19.282 -16.169 1.00 82.94 199 GLU A O 1
ATOM 1516 N N . HIS A 1 200 ? 2.144 -17.353 -15.420 1.00 81.19 200 HIS A N 1
ATOM 1517 C CA . HIS A 1 200 ? 1.189 -17.127 -14.337 1.00 81.19 200 HIS A CA 1
ATOM 1518 C C . HIS A 1 200 ? 0.018 -16.225 -14.739 1.00 81.19 200 HIS A C 1
ATOM 1520 O O . HIS A 1 200 ? -0.957 -16.134 -13.996 1.00 81.19 200 HIS A O 1
ATOM 1526 N N . GLY A 1 201 ? 0.084 -15.575 -15.903 1.00 79.25 201 GLY A N 1
ATOM 1527 C CA . GLY A 1 201 ? -0.997 -14.746 -16.420 1.00 79.25 201 GLY A CA 1
ATOM 1528 C C . GLY A 1 201 ? -0.514 -13.452 -17.059 1.00 79.25 201 GLY A C 1
ATOM 1529 O O . GLY A 1 201 ? 0.630 -13.324 -17.494 1.00 79.25 201 GLY A O 1
ATOM 1530 N N . GLU A 1 202 ? -1.431 -12.494 -17.128 1.00 84.25 202 GLU A N 1
ATOM 1531 C CA . GLU A 1 202 ? -1.214 -11.180 -17.718 1.00 84.25 202 GLU A CA 1
ATOM 1532 C C . GLU A 1 202 ? -1.526 -10.098 -16.681 1.00 84.25 202 GLU A C 1
ATOM 1534 O O . GLU A 1 202 ? -2.538 -10.166 -15.981 1.00 84.25 202 GLU A O 1
ATOM 1539 N N . ILE A 1 203 ? -0.664 -9.088 -16.592 1.00 79.62 203 ILE A N 1
ATOM 1540 C CA . ILE A 1 203 ? -0.862 -7.912 -15.748 1.00 79.62 203 ILE A CA 1
ATOM 1541 C C . ILE A 1 203 ? -0.567 -6.651 -16.556 1.00 79.62 203 ILE A C 1
ATOM 1543 O O . ILE A 1 203 ? 0.426 -6.576 -17.278 1.00 79.62 203 ILE A O 1
ATOM 1547 N N . THR A 1 204 ? -1.431 -5.645 -16.442 1.00 85.62 204 THR A N 1
ATOM 1548 C CA . THR A 1 204 ? -1.274 -4.376 -17.162 1.00 85.62 204 THR A CA 1
ATOM 1549 C C . THR A 1 204 ? -1.097 -3.238 -16.174 1.00 85.62 204 THR A C 1
ATOM 1551 O O . THR A 1 204 ? -1.920 -3.046 -15.293 1.00 85.62 204 THR A O 1
ATOM 1554 N N . PHE A 1 205 ? -0.040 -2.458 -16.336 1.00 84.00 205 PHE A N 1
ATOM 1555 C CA . PHE A 1 205 ? 0.260 -1.250 -15.581 1.00 84.00 205 PHE A CA 1
ATOM 1556 C C . PHE A 1 205 ? -0.034 -0.027 -16.438 1.00 84.00 205 PHE A C 1
ATOM 1558 O O . PHE A 1 205 ? 0.201 -0.051 -17.644 1.00 84.00 205 PHE A O 1
ATOM 1565 N N . TYR A 1 206 ? -0.485 1.067 -15.843 1.00 84.81 206 TYR A N 1
ATOM 1566 C CA . TYR A 1 206 ? -0.670 2.337 -16.542 1.00 84.81 206 TYR A CA 1
ATOM 1567 C C . TYR A 1 206 ? -0.437 3.513 -15.594 1.00 84.81 206 TYR A C 1
ATOM 1569 O O . TYR A 1 206 ? -0.470 3.348 -14.382 1.00 84.81 206 TYR A O 1
ATOM 1577 N N . SER A 1 207 ? -0.188 4.710 -16.120 1.00 82.06 207 SER A N 1
ATOM 1578 C CA . SER A 1 207 ? -0.137 5.922 -15.294 1.00 82.06 207 SER A CA 1
ATOM 1579 C C . SER A 1 207 ? -1.487 6.632 -15.309 1.00 82.06 207 SER A C 1
ATOM 1581 O O . SER A 1 207 ? -2.044 6.897 -16.377 1.00 82.06 207 SER A O 1
ATOM 1583 N N . GLU A 1 208 ? -2.019 6.952 -14.129 1.00 78.19 208 GLU A N 1
ATOM 1584 C CA . GLU A 1 208 ? -3.248 7.733 -13.999 1.00 78.19 208 GLU A CA 1
ATOM 1585 C C . GLU A 1 208 ? -3.040 9.113 -14.667 1.00 78.19 208 GLU A C 1
ATOM 1587 O O . GLU A 1 208 ? -2.062 9.805 -14.360 1.00 78.19 208 GLU A O 1
ATOM 1592 N N . PRO A 1 209 ? -3.901 9.529 -15.620 1.00 70.06 209 PRO A N 1
ATOM 1593 C CA . PRO A 1 209 ? -3.618 10.695 -16.465 1.00 70.06 209 PRO A CA 1
ATOM 1594 C C . PRO A 1 209 ? -3.539 12.060 -15.760 1.00 70.06 209 PRO A C 1
ATOM 1596 O O . PRO A 1 209 ? -3.026 13.016 -16.341 1.00 70.06 209 PRO A O 1
ATOM 1599 N N . LYS A 1 210 ? -4.109 12.202 -14.561 1.00 67.69 210 LYS A N 1
ATOM 1600 C CA . LYS A 1 210 ? -4.195 13.455 -13.795 1.00 67.69 210 LYS A CA 1
ATOM 1601 C C . LYS A 1 210 ? -3.087 13.583 -12.747 1.00 67.69 210 LYS A C 1
ATOM 1603 O O . LYS A 1 210 ? -2.623 14.696 -12.503 1.00 67.69 210 LYS A O 1
ATOM 1608 N N . THR A 1 211 ? -2.695 12.486 -12.111 1.00 69.94 211 THR A N 1
ATOM 1609 C CA . THR A 1 211 ? -1.751 12.428 -10.991 1.00 69.94 211 THR A CA 1
ATOM 1610 C C . THR A 1 211 ? -0.390 11.886 -11.417 1.00 69.94 211 THR A C 1
ATOM 1612 O O . THR A 1 211 ? 0.608 12.194 -10.769 1.00 69.94 211 THR A O 1
ATOM 1615 N N . GLY A 1 212 ? -0.328 11.110 -12.506 1.00 72.81 212 GLY A N 1
ATOM 1616 C CA . GLY A 1 212 ? 0.871 10.385 -12.928 1.00 72.81 212 GLY A CA 1
ATOM 1617 C C . GLY A 1 212 ? 1.213 9.197 -12.022 1.00 72.81 212 GLY A C 1
ATOM 1618 O O . GLY A 1 212 ? 2.289 8.618 -12.163 1.00 72.81 212 GLY A O 1
ATOM 1619 N N . THR A 1 213 ? 0.325 8.841 -11.087 1.00 74.31 213 THR A N 1
ATOM 1620 C CA . THR A 1 213 ? 0.496 7.686 -10.200 1.00 74.31 213 THR A CA 1
ATOM 1621 C C . THR A 1 213 ? 0.414 6.402 -11.025 1.00 74.31 213 THR A C 1
ATOM 1623 O O . THR A 1 213 ? -0.513 6.273 -11.826 1.00 74.31 213 THR A O 1
ATOM 1626 N N . PRO A 1 214 ? 1.342 5.445 -10.873 1.00 74.19 214 PRO A N 1
ATOM 1627 C CA . PRO A 1 214 ? 1.198 4.157 -11.528 1.00 74.19 214 PRO A CA 1
ATOM 1628 C C . PRO A 1 214 ? 0.093 3.340 -10.864 1.00 74.19 214 PRO A C 1
ATOM 1630 O O . PRO A 1 214 ? 0.007 3.243 -9.641 1.00 74.19 214 PRO A O 1
ATOM 1633 N N . CYS A 1 215 ? -0.724 2.739 -11.709 1.00 74.12 215 CYS A N 1
ATOM 1634 C CA . CYS A 1 215 ? -1.862 1.910 -11.378 1.00 74.12 215 CYS A CA 1
ATOM 1635 C C . CYS A 1 215 ? -1.702 0.557 -12.069 1.00 74.12 215 CYS A C 1
ATOM 1637 O O . CYS A 1 215 ? -1.049 0.446 -13.110 1.00 74.12 215 CYS A O 1
ATOM 1639 N N . ILE A 1 216 ? -2.329 -0.464 -11.499 1.00 77.00 216 ILE A N 1
ATOM 1640 C CA . ILE A 1 216 ? -2.462 -1.779 -12.117 1.00 77.00 216 ILE A CA 1
ATOM 1641 C C . ILE A 1 216 ? -3.914 -1.901 -12.574 1.00 77.00 216 ILE A C 1
ATOM 1643 O O . ILE A 1 216 ? -4.845 -1.602 -11.824 1.00 77.00 216 ILE A O 1
ATOM 1647 N N . MET A 1 217 ? -4.094 -2.268 -13.836 1.00 75.94 217 MET A N 1
ATOM 1648 C CA . MET A 1 217 ? -5.393 -2.382 -14.474 1.00 75.94 217 MET A CA 1
ATOM 1649 C C . MET A 1 217 ? -6.210 -3.482 -13.814 1.00 75.94 217 MET A C 1
ATOM 1651 O O . MET A 1 217 ? -5.726 -4.599 -13.631 1.00 75.94 217 MET A O 1
ATOM 1655 N N . GLY A 1 218 ? -7.456 -3.165 -13.487 1.00 66.88 218 GLY A N 1
ATOM 1656 C CA . GLY A 1 218 ? -8.328 -4.063 -12.748 1.00 66.88 218 GLY A CA 1
ATOM 1657 C C . GLY A 1 218 ? -7.971 -4.172 -11.269 1.00 66.88 218 GLY A C 1
ATOM 1658 O O . GLY A 1 218 ? -8.458 -5.088 -10.627 1.00 66.88 218 GLY A O 1
ATOM 1659 N N . THR A 1 219 ? -7.136 -3.288 -10.716 1.00 61.53 219 THR A N 1
ATOM 1660 C CA . THR A 1 219 ? -6.901 -3.172 -9.267 1.00 61.53 219 THR A CA 1
ATOM 1661 C C . THR A 1 219 ? -6.908 -1.711 -8.812 1.00 61.53 219 THR A C 1
ATOM 1663 O O . THR A 1 219 ? -6.321 -1.362 -7.790 1.00 61.53 219 THR A O 1
ATOM 1666 N N . GLU A 1 220 ? -7.525 -0.824 -9.589 1.00 61.44 220 GLU A N 1
ATOM 1667 C CA . GLU A 1 220 ? -7.511 0.628 -9.381 1.00 61.44 220 GLU A CA 1
ATOM 1668 C C . GLU A 1 220 ? -8.075 1.030 -8.022 1.00 61.44 220 GLU A C 1
ATOM 1670 O O . GLU A 1 220 ? -7.722 2.066 -7.475 1.00 61.44 220 GLU A O 1
ATOM 1675 N N . ALA A 1 221 ? -8.938 0.180 -7.479 1.00 47.06 221 ALA A N 1
ATOM 1676 C CA . ALA A 1 221 ? -9.537 0.336 -6.174 1.00 47.06 221 ALA A CA 1
ATOM 1677 C C . ALA A 1 221 ? -8.609 -0.079 -5.015 1.00 47.06 221 ALA A C 1
ATOM 1679 O O . ALA A 1 221 ? -9.048 -0.045 -3.872 1.00 47.06 221 ALA A O 1
ATOM 1680 N N . MET A 1 222 ? -7.367 -0.500 -5.290 1.00 49.41 222 MET A N 1
ATOM 1681 C CA . MET A 1 222 ? -6.389 -0.965 -4.304 1.00 49.41 222 MET A CA 1
ATOM 1682 C C . MET A 1 222 ? -5.243 0.048 -4.123 1.00 49.41 222 MET A C 1
ATOM 1684 O O . MET A 1 222 ? -4.663 0.524 -5.097 1.00 49.41 222 MET A O 1
ATOM 1688 N N . MET A 1 223 ? -4.851 0.338 -2.874 1.00 48.25 223 MET A N 1
ATOM 1689 C CA . MET A 1 223 ? -3.646 1.128 -2.578 1.00 48.25 223 MET A CA 1
ATOM 1690 C C . MET A 1 223 ? -2.384 0.299 -2.856 1.00 48.25 223 MET A C 1
ATOM 1692 O O . MET A 1 223 ? -2.048 -0.599 -2.087 1.00 48.25 223 MET A O 1
ATOM 1696 N N . VAL A 1 224 ? -1.695 0.606 -3.955 1.00 52.41 224 VAL A N 1
ATOM 1697 C CA . VAL A 1 224 ? -0.432 -0.034 -4.357 1.00 52.41 224 VAL A CA 1
ATOM 1698 C C . VAL A 1 224 ? 0.744 0.765 -3.785 1.00 52.41 224 VAL A C 1
ATOM 1700 O O . VAL A 1 224 ? 0.796 1.990 -3.950 1.00 52.41 224 VAL A O 1
ATOM 1703 N N . ASP A 1 225 ? 1.722 0.104 -3.157 1.00 56.16 225 ASP A N 1
ATOM 1704 C CA . ASP A 1 225 ? 3.048 0.704 -2.979 1.00 56.16 225 ASP A CA 1
ATOM 1705 C C . ASP A 1 225 ? 3.628 0.979 -4.372 1.00 56.16 225 ASP A C 1
ATOM 1707 O O . ASP A 1 225 ? 4.067 0.102 -5.100 1.00 56.16 225 ASP A O 1
ATOM 1711 N N . SER A 1 226 ? 3.553 2.230 -4.817 1.00 63.69 226 SER A N 1
ATOM 1712 C CA . SER A 1 226 ? 3.919 2.555 -6.198 1.00 63.69 226 SER A CA 1
ATOM 1713 C C . SER A 1 226 ? 5.391 2.262 -6.530 1.00 63.69 226 SER A C 1
ATOM 1715 O O . SER A 1 226 ? 5.750 2.307 -7.700 1.00 63.69 226 SER A O 1
ATOM 1717 N N . SER A 1 227 ? 6.267 1.959 -5.566 1.00 68.25 227 SER A N 1
ATOM 1718 C CA . SER A 1 227 ? 7.708 1.854 -5.815 1.00 68.25 227 SER A CA 1
ATOM 1719 C C . SER A 1 227 ? 8.102 0.738 -6.797 1.00 68.25 227 SER A C 1
ATOM 1721 O O . SER A 1 227 ? 8.898 1.010 -7.710 1.00 68.25 227 SER A O 1
ATOM 1723 N N . ALA A 1 228 ? 7.529 -0.471 -6.705 1.00 68.06 228 ALA A N 1
ATOM 1724 C CA . ALA A 1 228 ? 7.832 -1.535 -7.669 1.00 68.06 228 ALA A CA 1
ATOM 1725 C C . ALA A 1 228 ? 7.192 -1.270 -9.036 1.00 68.06 228 ALA A C 1
ATOM 1727 O O . ALA A 1 228 ? 7.847 -1.457 -10.064 1.00 68.06 228 ALA A O 1
ATOM 1728 N N . ALA A 1 229 ? 5.962 -0.748 -9.060 1.00 73.50 229 ALA A N 1
ATOM 1729 C CA . ALA A 1 229 ? 5.279 -0.357 -10.293 1.00 73.50 229 ALA A CA 1
ATOM 1730 C C . ALA A 1 229 ? 6.025 0.775 -11.033 1.00 73.50 229 ALA A C 1
ATOM 1732 O O . ALA A 1 229 ? 6.256 0.675 -12.238 1.00 73.50 229 ALA A O 1
ATOM 1733 N N . ILE A 1 230 ? 6.498 1.809 -10.320 1.00 78.19 230 ILE A N 1
ATOM 1734 C CA . ILE A 1 230 ? 7.373 2.868 -10.864 1.00 78.19 230 ILE A CA 1
ATOM 1735 C C . ILE A 1 230 ? 8.645 2.247 -11.438 1.00 78.19 230 ILE A C 1
ATOM 1737 O O . ILE A 1 230 ? 9.061 2.608 -12.540 1.00 78.19 230 ILE A O 1
ATOM 1741 N N . THR A 1 231 ? 9.277 1.332 -10.698 1.00 78.44 231 THR A N 1
ATOM 1742 C CA . THR A 1 231 ? 10.520 0.673 -11.120 1.00 78.44 231 THR A CA 1
ATOM 1743 C C . THR A 1 231 ? 10.312 -0.119 -12.409 1.00 78.44 231 THR A C 1
ATOM 1745 O O . THR A 1 231 ? 11.073 0.057 -13.361 1.00 78.44 231 THR A O 1
ATOM 1748 N N . LEU A 1 232 ? 9.241 -0.911 -12.486 1.00 78.06 232 LEU A N 1
ATOM 1749 C CA . LEU A 1 232 ? 8.866 -1.676 -13.673 1.00 78.06 232 LEU A CA 1
ATOM 1750 C C . LEU A 1 232 ? 8.582 -0.765 -14.865 1.00 78.06 232 LEU A C 1
ATOM 1752 O O . LEU A 1 232 ? 9.183 -0.945 -15.922 1.00 78.06 232 LEU A O 1
ATOM 1756 N N . MET A 1 233 ? 7.721 0.242 -14.699 1.00 81.75 233 MET A N 1
ATOM 1757 C CA . MET A 1 233 ? 7.387 1.171 -15.781 1.00 81.75 233 MET A CA 1
ATOM 1758 C C . MET A 1 233 ? 8.620 1.957 -16.247 1.00 81.75 233 MET A C 1
ATOM 1760 O O . MET A 1 233 ? 8.789 2.183 -17.443 1.00 81.75 233 MET A O 1
ATOM 1764 N N . SER A 1 234 ? 9.533 2.300 -15.333 1.00 81.94 234 SER A N 1
ATOM 1765 C CA . SER A 1 234 ? 10.808 2.950 -15.665 1.00 81.94 234 SER A CA 1
ATOM 1766 C C . SER A 1 234 ? 11.758 2.025 -16.435 1.00 81.94 234 SER A C 1
ATOM 1768 O O . SER A 1 234 ? 12.416 2.470 -17.378 1.00 81.94 234 SER A O 1
ATOM 1770 N N . PHE A 1 235 ? 11.830 0.739 -16.077 1.00 81.38 235 PHE A N 1
ATOM 1771 C CA . PHE A 1 235 ? 12.635 -0.247 -16.810 1.00 81.38 235 PHE A CA 1
ATOM 1772 C C . PHE A 1 235 ? 12.028 -0.637 -18.157 1.00 81.38 235 PHE A C 1
ATOM 1774 O O . PHE A 1 235 ? 12.766 -0.914 -19.097 1.00 81.38 235 PHE A O 1
ATOM 1781 N N . ALA A 1 236 ? 10.703 -0.646 -18.272 1.00 81.62 236 ALA A N 1
ATOM 1782 C CA . ALA A 1 236 ? 10.007 -0.832 -19.539 1.00 81.62 236 ALA A CA 1
ATOM 1783 C C . ALA A 1 236 ? 10.202 0.379 -20.470 1.00 81.62 236 ALA A C 1
ATOM 1785 O O . ALA A 1 236 ? 10.316 0.224 -21.684 1.00 81.62 236 ALA A O 1
ATOM 1786 N N . GLN A 1 237 ? 10.298 1.584 -19.897 1.00 80.69 237 GLN A N 1
ATOM 1787 C CA . GLN A 1 237 ? 10.575 2.822 -20.625 1.00 80.69 237 GLN A CA 1
ATOM 1788 C C . GLN A 1 237 ? 11.987 2.852 -21.236 1.00 80.69 237 GLN A C 1
ATOM 1790 O O . GLN A 1 237 ? 12.155 3.308 -22.369 1.00 80.69 237 GLN A O 1
ATOM 1795 N N . ASN A 1 238 ? 12.997 2.416 -20.474 1.00 79.19 238 ASN A N 1
ATOM 1796 C CA . ASN A 1 238 ? 14.405 2.395 -20.885 1.00 79.19 238 ASN A CA 1
ATOM 1797 C C . ASN A 1 238 ? 15.042 1.051 -20.509 1.00 79.19 238 ASN A C 1
ATOM 1799 O O . ASN A 1 238 ? 15.707 0.951 -19.469 1.00 79.19 238 ASN A O 1
ATOM 1803 N N . PRO A 1 239 ? 14.803 0.007 -21.311 1.00 82.56 239 PRO A N 1
ATOM 1804 C CA . PRO A 1 239 ? 15.286 -1.324 -21.013 1.00 82.56 239 PRO A CA 1
ATOM 1805 C C . PRO A 1 239 ? 16.803 -1.428 -21.062 1.00 82.56 239 PRO A C 1
ATOM 1807 O O . PRO A 1 239 ? 17.431 -1.128 -22.074 1.00 82.56 239 PRO A O 1
ATOM 1810 N N . VAL A 1 240 ? 17.403 -1.904 -19.971 1.00 85.12 240 VAL A N 1
ATOM 1811 C CA . VAL A 1 240 ? 18.860 -2.010 -19.845 1.00 85.12 240 VAL A CA 1
ATOM 1812 C C . VAL A 1 240 ? 19.312 -3.459 -20.007 1.00 85.12 240 VAL A C 1
ATOM 1814 O O . VAL A 1 240 ? 18.863 -4.362 -19.295 1.00 85.12 240 VAL A O 1
ATOM 1817 N N . ALA A 1 241 ? 20.268 -3.662 -20.906 1.00 88.31 241 ALA A N 1
ATOM 1818 C CA . ALA A 1 241 ? 21.002 -4.902 -21.076 1.00 88.31 241 ALA A CA 1
ATOM 1819 C C . ALA A 1 241 ? 22.371 -4.833 -20.386 1.00 88.31 241 ALA A C 1
ATOM 1821 O O . ALA A 1 241 ? 23.063 -3.812 -20.394 1.00 88.31 241 ALA A O 1
ATOM 1822 N N . THR A 1 242 ? 22.774 -5.963 -19.813 1.00 88.31 242 THR A N 1
ATOM 1823 C CA . THR A 1 242 ? 24.111 -6.189 -19.248 1.00 88.31 242 THR A CA 1
ATOM 1824 C C . THR A 1 242 ? 25.126 -6.585 -20.319 1.00 88.31 242 THR A C 1
ATOM 1826 O O . THR A 1 242 ? 26.330 -6.494 -20.088 1.00 88.31 242 THR A O 1
ATOM 1829 N N . GLY A 1 243 ? 24.657 -7.014 -21.493 1.00 88.25 243 GLY A N 1
ATOM 1830 C CA . GLY A 1 243 ? 25.510 -7.456 -22.587 1.00 88.25 243 GLY A CA 1
ATOM 1831 C C . GLY A 1 243 ? 24.732 -7.858 -23.836 1.00 88.25 243 GLY A C 1
ATOM 1832 O O . GLY A 1 243 ? 23.504 -7.764 -23.895 1.00 88.25 243 GLY A O 1
ATOM 1833 N N . LYS A 1 244 ? 25.482 -8.312 -24.843 1.00 88.81 244 LYS A N 1
ATOM 1834 C CA . LYS A 1 244 ? 24.985 -8.833 -26.120 1.00 88.81 244 LYS A CA 1
ATOM 1835 C C . LYS A 1 244 ? 25.681 -10.142 -26.462 1.00 88.81 244 LYS A C 1
ATOM 1837 O O . LYS A 1 244 ? 26.881 -10.288 -26.226 1.00 88.81 244 LYS A O 1
ATOM 1842 N N . VAL A 1 245 ? 24.935 -11.073 -27.046 1.00 88.75 245 VAL A N 1
ATOM 1843 C CA . VAL A 1 245 ? 25.483 -12.329 -27.563 1.00 88.75 245 VAL A CA 1
ATOM 1844 C C . VAL A 1 245 ? 26.182 -12.051 -28.891 1.00 88.75 245 VAL A C 1
ATOM 1846 O O . VAL A 1 245 ? 25.566 -11.579 -29.847 1.00 88.75 245 VAL A O 1
ATOM 1849 N N . GLU A 1 246 ? 27.480 -12.341 -28.965 1.00 82.56 246 GLU A N 1
ATOM 1850 C CA . GLU A 1 246 ? 28.223 -12.244 -30.221 1.00 82.56 246 GLU A CA 1
ATOM 1851 C C . GLU A 1 246 ? 27.882 -13.431 -31.129 1.00 82.56 246 GLU A C 1
ATOM 1853 O O . GLU A 1 246 ? 28.074 -14.578 -30.738 1.00 82.56 246 GLU A O 1
ATOM 1858 N N . ASN A 1 247 ? 27.435 -13.151 -32.359 1.00 81.25 247 ASN A N 1
ATOM 1859 C CA . ASN A 1 247 ? 27.038 -14.155 -33.359 1.00 81.25 247 ASN A CA 1
ATOM 1860 C C . ASN A 1 247 ? 25.960 -15.129 -32.835 1.00 81.25 247 ASN A C 1
ATOM 1862 O O . ASN A 1 247 ? 26.245 -16.318 -32.678 1.00 81.25 247 ASN A O 1
ATOM 1866 N N . PRO A 1 248 ? 24.741 -14.639 -32.541 1.00 84.75 248 PRO A N 1
ATOM 1867 C CA . PRO A 1 248 ? 23.682 -15.476 -31.990 1.00 84.75 248 PRO A CA 1
ATOM 1868 C C . PRO A 1 248 ? 23.306 -16.623 -32.938 1.00 84.75 248 PRO A C 1
ATOM 1870 O O . PRO A 1 248 ? 23.312 -16.467 -34.162 1.00 84.75 248 PRO A O 1
ATOM 1873 N N . GLU A 1 249 ? 22.964 -17.769 -32.350 1.00 89.56 249 GLU A N 1
ATOM 1874 C CA . GLU A 1 249 ? 22.319 -18.887 -33.044 1.00 89.56 249 GLU A CA 1
ATOM 1875 C C . GLU A 1 249 ? 20.852 -18.542 -33.377 1.00 89.56 249 GLU A C 1
ATOM 1877 O O . GLU A 1 249 ? 20.416 -17.392 -33.274 1.00 89.56 249 GLU A O 1
ATOM 1882 N N . GLU A 1 250 ? 20.061 -19.535 -33.786 1.00 89.69 250 GLU A N 1
ATOM 1883 C CA . GLU A 1 250 ? 18.622 -19.349 -33.968 1.00 89.69 250 GLU A CA 1
ATOM 1884 C C . GLU A 1 250 ? 17.944 -18.903 -32.662 1.00 89.69 250 GLU A C 1
ATOM 1886 O O . GLU A 1 250 ? 18.260 -19.389 -31.576 1.00 89.69 250 GLU A O 1
ATOM 1891 N N . LEU A 1 251 ? 16.963 -18.001 -32.767 1.00 91.06 251 LEU A N 1
ATOM 1892 C CA . LEU A 1 251 ? 16.278 -17.413 -31.608 1.00 91.06 251 LEU A CA 1
ATOM 1893 C C . LEU A 1 251 ? 15.618 -18.459 -30.688 1.00 91.06 251 LEU A C 1
ATOM 1895 O O . LEU A 1 251 ? 15.519 -18.249 -29.479 1.00 91.06 251 LEU A O 1
ATOM 1899 N N . SER A 1 252 ? 15.230 -19.612 -31.236 1.00 92.25 252 SER A N 1
ATOM 1900 C CA . SER A 1 252 ? 14.653 -20.751 -30.508 1.00 92.25 252 SER A CA 1
ATOM 1901 C C . SER A 1 252 ? 15.610 -21.342 -29.461 1.00 92.25 252 SER A C 1
ATOM 1903 O O . SER A 1 252 ? 15.179 -21.824 -28.405 1.00 92.25 252 SER A O 1
ATOM 1905 N N . VAL A 1 253 ? 16.927 -21.245 -29.687 1.00 93.69 253 VAL A N 1
ATOM 1906 C CA . VAL A 1 253 ? 17.960 -21.659 -28.723 1.00 93.69 253 VAL A CA 1
ATOM 1907 C C . VAL A 1 253 ? 17.805 -20.873 -27.424 1.00 93.69 253 VAL A C 1
ATOM 1909 O O . VAL A 1 253 ? 17.856 -21.459 -26.339 1.00 93.69 253 VAL A O 1
ATOM 1912 N N . TYR A 1 254 ? 17.492 -19.584 -27.538 1.00 93.94 254 TYR A N 1
ATOM 1913 C CA . TYR A 1 254 ? 17.316 -18.659 -26.424 1.00 93.94 254 TYR A CA 1
ATOM 1914 C C . TYR A 1 254 ? 15.869 -18.573 -25.917 1.00 93.94 254 TYR A C 1
ATOM 1916 O O . TYR A 1 254 ? 15.648 -17.962 -24.879 1.00 93.94 254 TYR A O 1
ATOM 1924 N N . GLY A 1 255 ? 14.896 -19.191 -26.600 1.00 92.31 255 GLY A N 1
ATOM 1925 C CA . GLY A 1 255 ? 13.465 -19.031 -26.293 1.00 92.31 255 GLY A CA 1
ATOM 1926 C C . GLY A 1 255 ? 12.927 -17.650 -26.683 1.00 92.31 255 GLY A C 1
ATOM 1927 O O . GLY A 1 255 ? 12.159 -17.057 -25.942 1.00 92.31 255 GLY A O 1
ATOM 1928 N N . LEU A 1 256 ? 13.407 -17.094 -27.798 1.00 92.19 256 LEU A N 1
ATOM 1929 C CA . LEU A 1 256 ? 13.081 -15.740 -28.270 1.00 92.19 256 LEU A CA 1
ATOM 1930 C C . LEU A 1 256 ? 12.470 -15.743 -29.680 1.00 92.19 256 LEU A C 1
ATOM 1932 O O . LEU A 1 256 ? 12.431 -14.712 -30.342 1.00 92.19 256 LEU A O 1
ATOM 1936 N N . ASP A 1 257 ? 12.059 -16.900 -30.198 1.00 88.94 257 ASP A N 1
ATOM 1937 C CA . ASP A 1 257 ? 11.525 -17.061 -31.556 1.00 88.94 257 ASP A CA 1
ATOM 1938 C C . ASP A 1 257 ? 10.029 -16.733 -31.666 1.00 88.94 257 ASP A C 1
ATOM 1940 O O . ASP A 1 257 ? 9.578 -16.328 -32.736 1.00 88.94 257 ASP A O 1
ATOM 1944 N N . SER A 1 258 ? 9.277 -16.811 -30.567 1.00 88.94 258 SER A N 1
ATOM 1945 C CA . SER A 1 258 ? 7.865 -16.413 -30.488 1.00 88.94 258 SER A CA 1
ATOM 1946 C C . SER A 1 258 ? 7.499 -15.931 -29.082 1.00 88.94 258 SER A C 1
ATOM 1948 O O . SER A 1 258 ? 8.265 -16.149 -28.144 1.00 88.94 258 SER A O 1
ATOM 1950 N N . ASP A 1 259 ? 6.340 -15.287 -28.940 1.00 87.06 259 ASP A N 1
ATOM 1951 C CA . ASP A 1 259 ? 5.788 -14.916 -27.630 1.00 87.06 259 ASP A CA 1
ATOM 1952 C C . ASP A 1 259 ? 5.432 -16.156 -26.795 1.00 87.06 259 ASP A C 1
ATOM 1954 O O . ASP A 1 259 ? 5.638 -16.159 -25.590 1.00 87.06 259 ASP A O 1
ATOM 1958 N N . GLU A 1 260 ? 4.976 -17.238 -27.439 1.00 87.56 260 GLU A N 1
ATOM 1959 C CA . GLU A 1 260 ? 4.617 -18.505 -26.778 1.00 87.56 260 GLU A CA 1
ATOM 1960 C C . GLU A 1 260 ? 5.830 -19.231 -26.174 1.00 87.56 260 GLU A C 1
ATOM 1962 O O . GLU A 1 260 ? 5.699 -19.939 -25.179 1.00 87.56 260 GLU A O 1
ATOM 1967 N N . ASN A 1 261 ? 7.011 -19.072 -26.779 1.00 88.88 261 ASN A N 1
ATOM 1968 C CA . ASN A 1 261 ? 8.249 -19.701 -26.311 1.00 88.88 261 ASN A CA 1
ATOM 1969 C C . ASN A 1 261 ? 9.040 -18.822 -25.333 1.00 88.88 261 ASN A C 1
ATOM 1971 O O . ASN A 1 261 ? 10.010 -19.304 -24.735 1.00 88.88 261 ASN A O 1
ATOM 1975 N N . ALA A 1 262 ? 8.672 -17.546 -25.208 1.00 91.12 262 ALA A N 1
ATOM 1976 C CA . ALA A 1 262 ? 9.290 -16.634 -24.264 1.00 91.12 262 ALA A CA 1
ATOM 1977 C C . ALA A 1 262 ? 8.830 -16.967 -22.840 1.00 91.12 262 ALA A C 1
ATOM 1979 O O . ALA A 1 262 ? 7.678 -17.313 -22.600 1.00 91.12 262 ALA A O 1
ATOM 1980 N N . THR A 1 263 ? 9.736 -16.833 -21.874 1.00 91.44 263 THR A N 1
ATOM 1981 C CA . THR A 1 263 ? 9.410 -16.972 -20.448 1.00 91.44 263 THR A CA 1
ATOM 1982 C C . THR A 1 263 ? 8.482 -15.842 -19.992 1.00 91.44 263 THR A C 1
ATOM 1984 O O . THR A 1 263 ? 7.613 -16.047 -19.150 1.00 91.44 263 THR A O 1
ATOM 1987 N N . ALA A 1 264 ? 8.668 -14.646 -20.554 1.00 91.06 264 ALA A N 1
ATOM 1988 C CA . ALA A 1 264 ? 7.742 -13.534 -20.404 1.00 91.06 264 ALA A CA 1
ATOM 1989 C C . ALA A 1 264 ? 7.810 -12.587 -21.603 1.00 91.06 264 ALA A C 1
ATOM 1991 O O . ALA A 1 264 ? 8.846 -12.466 -22.264 1.00 91.06 264 ALA A O 1
ATOM 1992 N N . THR A 1 265 ? 6.727 -11.856 -21.837 1.00 90.25 265 THR A N 1
ATOM 1993 C CA . THR A 1 265 ? 6.659 -10.761 -22.803 1.00 90.25 265 THR A CA 1
ATOM 1994 C C . THR A 1 265 ? 6.233 -9.477 -22.105 1.00 90.25 265 THR A C 1
ATOM 1996 O O . THR A 1 265 ? 5.409 -9.485 -21.193 1.00 90.25 265 THR A O 1
ATOM 1999 N N . ILE A 1 266 ? 6.834 -8.360 -22.502 1.00 89.56 266 ILE A N 1
ATOM 2000 C CA . ILE A 1 266 ? 6.529 -7.031 -21.976 1.00 89.56 266 ILE A CA 1
ATOM 2001 C C . ILE A 1 266 ? 6.142 -6.155 -23.157 1.00 89.56 266 ILE A C 1
ATOM 2003 O O . ILE A 1 266 ? 6.998 -5.810 -23.968 1.00 89.56 266 ILE A O 1
ATOM 2007 N N . LEU A 1 267 ? 4.870 -5.793 -23.258 1.00 88.94 267 LEU A N 1
ATOM 2008 C CA . LEU A 1 267 ? 4.358 -4.854 -24.246 1.00 88.94 267 LEU A CA 1
ATOM 2009 C C . LEU A 1 267 ? 4.301 -3.456 -23.632 1.00 88.94 267 LEU A C 1
ATOM 2011 O O . LEU A 1 267 ? 3.720 -3.250 -22.572 1.00 88.94 267 LEU A O 1
ATOM 2015 N N . VAL A 1 268 ? 4.891 -2.480 -24.307 1.00 87.19 268 VAL A N 1
ATOM 2016 C CA . VAL A 1 268 ? 4.972 -1.094 -23.851 1.00 87.19 268 VAL A CA 1
ATOM 2017 C C . VAL A 1 268 ? 4.301 -0.191 -24.872 1.00 87.19 268 VAL A C 1
ATOM 2019 O O . VAL A 1 268 ? 4.703 -0.169 -26.034 1.00 87.19 268 VAL A O 1
ATOM 2022 N N . ALA A 1 269 ? 3.294 0.563 -24.436 1.00 84.94 269 ALA A N 1
ATOM 2023 C CA . ALA A 1 269 ? 2.509 1.459 -25.273 1.00 84.94 269 ALA A CA 1
ATOM 2024 C C . ALA A 1 269 ? 2.774 2.925 -24.920 1.00 84.94 269 ALA A C 1
ATOM 2026 O O . ALA A 1 269 ? 2.571 3.343 -23.777 1.00 84.94 269 ALA A O 1
ATOM 2027 N N . ILE A 1 270 ? 3.175 3.723 -25.910 1.00 76.25 270 ILE A N 1
ATOM 2028 C CA . ILE A 1 270 ? 3.289 5.184 -25.783 1.00 76.25 270 ILE A CA 1
ATOM 2029 C C . ILE A 1 270 ? 1.979 5.850 -26.221 1.00 76.25 270 ILE A C 1
ATOM 2031 O O . ILE A 1 270 ? 1.478 6.753 -25.556 1.00 76.25 270 ILE A O 1
ATOM 2035 N N . ASP A 1 271 ? 1.408 5.388 -27.333 1.00 72.94 271 ASP A N 1
ATOM 2036 C CA . ASP A 1 271 ? 0.121 5.822 -27.876 1.00 72.94 271 ASP A CA 1
ATOM 2037 C C . ASP A 1 271 ? -0.513 4.696 -28.717 1.00 72.94 271 ASP A C 1
ATOM 2039 O O . ASP A 1 271 ? -0.040 3.563 -28.685 1.00 72.94 271 ASP A O 1
ATOM 2043 N N . GLU A 1 272 ? -1.609 4.992 -29.422 1.00 66.19 272 GLU A N 1
ATOM 2044 C CA . GLU A 1 272 ? -2.374 4.011 -30.209 1.00 66.19 272 GLU A CA 1
ATOM 2045 C C . GLU A 1 272 ? -1.603 3.414 -31.397 1.00 66.19 272 GLU A C 1
ATOM 2047 O O . GLU A 1 272 ? -2.016 2.369 -31.893 1.00 66.19 272 GLU A O 1
ATOM 2052 N N . ASP A 1 273 ? -0.502 4.036 -31.834 1.00 68.50 273 ASP A N 1
ATOM 2053 C CA . ASP A 1 273 ? 0.288 3.608 -32.994 1.00 68.50 273 ASP A CA 1
ATOM 2054 C C . ASP A 1 273 ? 1.753 3.272 -32.630 1.00 68.50 273 ASP A C 1
ATOM 2056 O O . ASP A 1 273 ? 2.484 2.697 -33.442 1.00 68.50 273 ASP A O 1
ATOM 2060 N N . ASN A 1 274 ? 2.199 3.601 -31.412 1.00 75.00 274 ASN A N 1
ATOM 2061 C CA . ASN A 1 274 ? 3.582 3.444 -30.962 1.00 75.00 274 ASN A CA 1
ATOM 2062 C C . ASN A 1 274 ? 3.710 2.435 -29.814 1.00 75.00 274 ASN A C 1
ATOM 2064 O O . ASN A 1 274 ? 3.557 2.777 -28.637 1.00 75.00 274 ASN A O 1
ATOM 2068 N N . PHE A 1 275 ? 4.094 1.206 -30.172 1.00 79.31 275 PHE A N 1
ATOM 2069 C CA . PHE A 1 275 ? 4.369 0.118 -29.232 1.00 79.31 275 PHE A CA 1
ATOM 2070 C C . PHE A 1 275 ? 5.792 -0.431 -29.374 1.00 79.31 275 PHE A C 1
ATOM 2072 O O . PHE A 1 275 ? 6.417 -0.354 -30.441 1.00 79.31 275 PHE A O 1
ATOM 2079 N N . ARG A 1 276 ? 6.296 -1.015 -28.290 1.00 83.31 276 ARG A N 1
ATOM 2080 C CA . ARG A 1 276 ? 7.518 -1.827 -28.241 1.00 83.31 276 ARG A CA 1
ATOM 2081 C C . ARG A 1 276 ? 7.219 -3.107 -27.484 1.00 83.31 276 ARG A C 1
ATOM 2083 O O . ARG A 1 276 ? 6.485 -3.054 -26.502 1.00 83.31 276 ARG A O 1
ATOM 2090 N N . SER A 1 277 ? 7.798 -4.227 -27.895 1.00 86.00 277 SER A N 1
ATOM 2091 C CA . SER A 1 277 ? 7.756 -5.450 -27.096 1.00 86.00 277 SER A CA 1
ATOM 2092 C C . SER A 1 277 ? 9.158 -5.878 -26.686 1.00 86.00 277 SER A C 1
ATOM 2094 O O . SER A 1 277 ? 10.139 -5.680 -27.404 1.00 86.00 277 SER A O 1
ATOM 2096 N N . ILE A 1 278 ? 9.260 -6.450 -25.493 1.00 89.06 278 ILE A N 1
ATOM 2097 C CA . ILE A 1 278 ? 10.470 -7.076 -24.976 1.00 89.06 278 ILE A CA 1
ATOM 2098 C C . ILE A 1 278 ? 10.116 -8.527 -24.688 1.00 89.06 278 ILE A C 1
ATOM 2100 O O . ILE A 1 278 ? 9.243 -8.799 -23.867 1.00 89.06 278 ILE A O 1
ATOM 2104 N N . ARG A 1 279 ? 10.797 -9.460 -25.346 1.00 90.81 279 ARG A N 1
ATOM 2105 C CA . ARG A 1 279 ? 10.708 -10.889 -25.047 1.00 90.81 279 ARG A CA 1
ATOM 2106 C C . ARG A 1 279 ? 11.843 -11.277 -24.117 1.00 90.81 279 ARG A C 1
ATOM 2108 O O . ARG A 1 279 ? 13.003 -10.976 -24.398 1.00 90.81 279 ARG A O 1
ATOM 2115 N N . ILE A 1 280 ? 11.502 -11.948 -23.024 1.00 92.62 280 ILE A N 1
ATOM 2116 C CA . ILE A 1 280 ? 12.439 -12.521 -22.060 1.00 92.62 280 ILE A CA 1
ATOM 2117 C C . ILE A 1 280 ? 12.491 -14.024 -22.302 1.00 92.62 280 ILE A C 1
ATOM 2119 O O . ILE A 1 280 ? 11.493 -14.723 -22.165 1.00 92.62 280 ILE A O 1
ATOM 2123 N N . GLY A 1 281 ? 13.661 -14.512 -22.689 1.00 92.94 281 GLY A N 1
ATOM 2124 C CA . GLY A 1 281 ? 13.903 -15.906 -23.025 1.00 92.94 281 GLY A CA 1
ATOM 2125 C C . GLY A 1 281 ? 14.380 -16.718 -21.825 1.00 92.94 281 GLY A C 1
ATOM 2126 O O . GLY A 1 281 ? 14.088 -16.417 -20.666 1.00 92.94 281 GLY A O 1
ATOM 2127 N N . LYS A 1 282 ? 15.148 -17.768 -22.111 1.00 93.00 282 LYS A N 1
ATOM 2128 C CA . LYS A 1 282 ? 15.708 -18.684 -21.112 1.00 93.00 282 LYS A CA 1
ATOM 2129 C C . LYS A 1 282 ? 16.688 -17.970 -20.177 1.00 93.00 282 LYS A C 1
ATOM 2131 O O . LYS A 1 282 ? 17.371 -17.019 -20.566 1.00 93.00 282 LYS A O 1
ATOM 2136 N N . ALA A 1 283 ? 16.797 -18.491 -18.957 1.00 92.19 283 ALA A N 1
ATOM 2137 C CA . ALA A 1 283 ? 17.831 -18.089 -18.011 1.00 92.19 283 ALA A CA 1
ATOM 2138 C C . ALA A 1 283 ? 19.235 -18.368 -18.571 1.00 92.19 283 ALA A C 1
ATOM 2140 O O . ALA A 1 283 ? 19.461 -19.354 -19.283 1.00 92.19 283 ALA A O 1
ATOM 2141 N N . LEU A 1 284 ? 20.187 -17.507 -18.219 1.00 91.25 284 LEU A N 1
ATOM 2142 C CA . LEU A 1 284 ? 21.595 -17.712 -18.529 1.00 91.25 284 LEU A CA 1
ATOM 2143 C C . LEU A 1 284 ? 22.126 -18.944 -17.774 1.00 91.25 284 LEU A C 1
ATOM 2145 O O . LEU A 1 284 ? 21.739 -19.164 -16.624 1.00 91.25 284 LEU A O 1
ATOM 2149 N N . PRO A 1 285 ? 23.049 -19.730 -18.364 1.00 88.94 285 PRO A N 1
ATOM 2150 C CA . PRO A 1 285 ? 23.581 -20.939 -17.725 1.00 88.94 285 PRO A CA 1
ATOM 2151 C C . PRO A 1 285 ? 24.246 -20.716 -16.358 1.00 88.94 285 PRO A C 1
ATOM 2153 O O . PRO A 1 285 ? 24.336 -21.647 -15.562 1.00 88.94 285 PRO A O 1
ATOM 2156 N N . ASP A 1 286 ? 24.732 -19.503 -16.093 1.00 88.12 286 ASP A N 1
ATOM 2157 C CA . ASP A 1 286 ? 25.373 -19.110 -14.835 1.00 88.12 286 ASP A CA 1
ATOM 2158 C C . ASP A 1 286 ? 24.394 -18.531 -13.795 1.00 88.12 286 ASP A C 1
ATOM 2160 O O . ASP A 1 286 ? 24.809 -18.186 -12.689 1.00 88.12 286 ASP A O 1
ATOM 2164 N N . GLY A 1 287 ? 23.106 -18.420 -14.141 1.00 84.81 287 GLY A N 1
ATOM 2165 C CA . GLY A 1 287 ? 22.058 -17.859 -13.288 1.00 84.81 287 GLY A CA 1
ATOM 2166 C C . GLY A 1 287 ? 22.121 -16.339 -13.109 1.00 84.81 287 GLY A C 1
ATOM 2167 O O . GLY A 1 287 ? 21.380 -15.800 -12.291 1.00 84.81 287 GLY A O 1
ATOM 2168 N N . SER A 1 288 ? 22.984 -15.629 -13.844 1.00 86.38 288 SER A N 1
ATOM 2169 C CA . SER A 1 288 ? 23.184 -14.182 -13.670 1.00 86.38 288 SER A CA 1
ATOM 2170 C C . SER A 1 288 ? 22.067 -13.311 -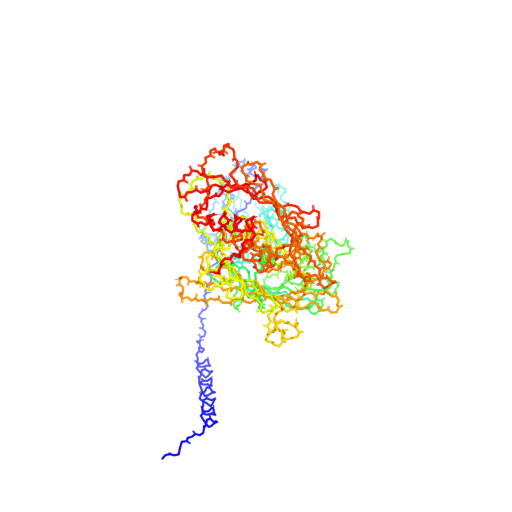14.260 1.00 86.38 288 SER A C 1
ATOM 2172 O O . SER A 1 288 ? 22.023 -12.109 -13.997 1.00 86.38 288 SER A O 1
ATOM 2174 N N . GLY A 1 289 ? 21.163 -13.896 -15.049 1.00 90.69 289 GLY A N 1
ATOM 2175 C CA . GLY A 1 289 ? 20.094 -13.184 -15.740 1.00 90.69 289 GLY A CA 1
ATOM 2176 C C . GLY A 1 289 ? 19.426 -14.040 -16.812 1.00 90.69 289 GLY A C 1
ATOM 2177 O O . GLY A 1 289 ? 19.393 -15.265 -16.709 1.00 90.69 289 GLY A O 1
ATOM 2178 N N . TYR A 1 290 ? 18.916 -13.384 -17.851 1.00 93.12 290 TYR A N 1
ATOM 2179 C CA . TYR A 1 290 ? 18.130 -13.971 -18.935 1.00 93.12 290 TYR A CA 1
ATOM 2180 C C . TYR A 1 290 ? 18.582 -13.434 -20.292 1.00 93.12 290 TYR A C 1
ATOM 2182 O O . TYR A 1 290 ? 19.153 -12.341 -20.386 1.00 93.12 290 TYR A O 1
ATOM 2190 N N . TYR A 1 291 ? 18.297 -14.196 -21.347 1.00 93.44 291 TYR A N 1
ATOM 2191 C CA . TYR A 1 291 ? 18.340 -13.672 -22.709 1.00 93.44 291 TYR A CA 1
ATOM 2192 C C . TYR A 1 291 ? 17.125 -12.779 -22.974 1.00 93.44 291 TYR A C 1
ATOM 2194 O O . TYR A 1 291 ? 16.040 -13.044 -22.462 1.00 93.44 291 TYR A O 1
ATOM 2202 N N . ALA A 1 292 ? 17.290 -11.739 -23.786 1.00 92.19 292 ALA A N 1
ATOM 2203 C CA . ALA A 1 292 ? 16.206 -10.835 -24.144 1.00 92.19 292 ALA A CA 1
ATOM 2204 C C . ALA A 1 292 ? 16.304 -10.355 -25.595 1.00 92.19 292 ALA A C 1
ATOM 2206 O O . ALA A 1 292 ? 17.394 -10.264 -26.164 1.00 92.19 292 ALA A O 1
ATOM 2207 N N . LEU A 1 293 ? 15.156 -10.021 -26.176 1.00 90.00 293 LEU A N 1
ATOM 2208 C CA . LEU A 1 293 ? 15.024 -9.440 -27.510 1.00 90.00 293 LEU A CA 1
ATOM 2209 C C . LEU A 1 293 ? 14.008 -8.299 -27.451 1.00 90.00 293 LEU A C 1
ATOM 2211 O O . LEU A 1 293 ? 12.983 -8.427 -26.785 1.00 90.00 293 LEU A O 1
ATOM 2215 N N . CYS A 1 294 ? 14.284 -7.198 -28.143 1.00 84.88 294 CYS A N 1
ATOM 2216 C CA . CYS A 1 294 ? 13.325 -6.111 -28.311 1.00 84.88 294 CYS A CA 1
ATOM 2217 C C . CYS A 1 294 ? 12.779 -6.128 -29.733 1.00 84.88 294 CYS A C 1
ATOM 2219 O O . CYS A 1 294 ? 13.559 -6.023 -30.681 1.00 84.88 294 CYS A O 1
ATOM 2221 N N . ASP A 1 295 ? 11.457 -6.197 -29.868 1.00 76.25 295 ASP A N 1
ATOM 2222 C CA . ASP A 1 295 ? 10.794 -6.002 -31.148 1.00 76.25 295 ASP A CA 1
ATOM 2223 C C . ASP A 1 295 ? 10.172 -4.606 -31.221 1.00 76.25 295 ASP A C 1
ATOM 2225 O O . ASP A 1 295 ? 9.650 -4.036 -30.256 1.00 76.25 295 ASP A O 1
ATOM 2229 N N . ASP A 1 296 ? 10.244 -4.043 -32.417 1.00 68.38 296 ASP A N 1
ATOM 2230 C CA . ASP A 1 296 ? 9.654 -2.763 -32.764 1.00 68.38 296 ASP A CA 1
ATOM 2231 C C . ASP A 1 296 ? 8.744 -2.986 -33.965 1.00 68.38 296 ASP A C 1
ATOM 2233 O O . ASP A 1 296 ? 9.195 -3.467 -35.003 1.00 68.38 296 ASP A O 1
ATOM 2237 N N . ALA A 1 297 ? 7.472 -2.602 -33.841 1.00 61.19 297 ALA A N 1
ATOM 2238 C CA . ALA A 1 297 ? 6.491 -2.699 -34.922 1.00 61.19 297 ALA A CA 1
ATOM 2239 C C . ALA A 1 297 ? 6.934 -1.955 -36.197 1.00 61.19 297 ALA A C 1
ATOM 2241 O O . ALA A 1 297 ? 6.513 -2.296 -37.303 1.00 61.19 297 ALA A O 1
ATOM 2242 N N . SER A 1 298 ? 7.814 -0.956 -36.059 1.00 56.81 298 SER A N 1
ATOM 2243 C CA . SER A 1 298 ? 8.397 -0.215 -37.177 1.00 56.81 298 SER A CA 1
ATOM 2244 C C . SER A 1 298 ? 9.668 -0.848 -37.766 1.00 56.81 298 SER A C 1
ATOM 2246 O O . SER A 1 298 ? 10.211 -0.311 -38.732 1.00 56.81 298 SER A O 1
ATOM 2248 N N . ASN A 1 299 ? 10.135 -1.984 -37.222 1.00 58.78 299 ASN A N 1
ATOM 2249 C CA . ASN A 1 299 ? 11.364 -2.693 -37.611 1.00 58.78 299 ASN A CA 1
ATOM 2250 C C . ASN A 1 299 ? 12.615 -1.792 -37.660 1.00 58.78 299 ASN A C 1
ATOM 2252 O O . ASN A 1 299 ? 13.551 -2.052 -38.419 1.00 58.78 299 ASN A O 1
ATOM 2256 N N . LYS A 1 300 ? 12.640 -0.711 -36.868 1.00 56.44 300 LYS A N 1
ATOM 2257 C CA . LYS A 1 300 ? 13.787 0.208 -36.801 1.00 56.44 300 LYS A CA 1
ATOM 2258 C C . LYS A 1 300 ? 14.896 -0.313 -35.887 1.00 56.44 300 LYS A C 1
ATOM 2260 O O . LYS A 1 300 ? 16.055 0.047 -36.081 1.00 56.44 300 LYS A O 1
ATOM 2265 N N . LEU A 1 301 ? 14.558 -1.168 -34.919 1.00 59.16 301 LEU A N 1
ATOM 2266 C CA . LEU A 1 301 ? 15.532 -1.786 -34.022 1.00 59.16 301 LEU A CA 1
ATOM 2267 C C . LEU A 1 301 ? 16.225 -2.977 -34.694 1.00 59.16 301 LEU A C 1
ATOM 2269 O O . LEU A 1 301 ? 15.604 -3.771 -35.401 1.00 59.16 301 LEU A O 1
ATOM 2273 N N . LYS A 1 302 ? 17.531 -3.119 -34.451 1.00 62.28 302 LYS A N 1
ATOM 2274 C CA . LYS A 1 302 ? 18.281 -4.303 -34.878 1.00 62.28 302 LYS A CA 1
ATOM 2275 C C . LYS A 1 302 ? 17.936 -5.484 -33.957 1.00 62.28 302 LYS A C 1
ATOM 2277 O O . LYS A 1 302 ? 17.989 -5.314 -32.740 1.00 62.28 302 LYS A O 1
ATOM 2282 N N . PRO A 1 303 ? 17.658 -6.683 -34.498 1.00 67.00 303 PRO A N 1
ATOM 2283 C CA . PRO A 1 303 ? 17.348 -7.857 -33.689 1.00 67.00 303 PRO A CA 1
ATOM 2284 C C . PRO A 1 303 ? 18.638 -8.440 -33.098 1.00 67.00 303 PRO A C 1
ATOM 2286 O O . PRO A 1 303 ? 19.242 -9.355 -33.658 1.00 67.00 303 PRO A O 1
ATOM 2289 N N . TYR A 1 304 ? 19.099 -7.879 -31.982 1.00 82.50 304 TYR A N 1
ATOM 2290 C CA . TYR A 1 304 ? 20.177 -8.466 -31.192 1.00 82.50 304 TYR A CA 1
ATOM 2291 C C . TYR A 1 304 ? 19.614 -9.330 -30.070 1.00 82.50 304 TYR A C 1
ATOM 2293 O O . TYR A 1 304 ? 18.599 -9.004 -29.460 1.00 82.50 304 TYR A O 1
ATOM 2301 N N . VAL A 1 305 ? 20.323 -10.416 -29.763 1.00 89.56 305 VAL A N 1
ATOM 2302 C CA . VAL A 1 305 ? 20.084 -11.179 -28.539 1.00 89.56 305 VAL A CA 1
ATOM 2303 C C . VAL A 1 305 ? 20.889 -10.525 -27.423 1.00 89.56 305 VAL A C 1
ATOM 2305 O O . VAL A 1 305 ? 22.123 -10.567 -27.408 1.00 89.56 305 VAL A O 1
ATOM 2308 N N . TYR A 1 306 ? 20.179 -9.894 -26.502 1.00 91.38 306 TYR A N 1
ATOM 2309 C CA . TYR A 1 306 ? 20.738 -9.236 -25.333 1.00 91.38 306 TYR A CA 1
ATOM 2310 C C . TYR A 1 306 ? 20.784 -10.189 -24.140 1.00 91.38 306 TYR A C 1
ATOM 2312 O O . TYR A 1 306 ? 20.088 -11.204 -24.096 1.00 91.38 306 TYR A O 1
ATOM 2320 N N . THR A 1 307 ? 21.581 -9.827 -23.142 1.00 91.75 307 THR A N 1
ATOM 2321 C CA . THR A 1 307 ? 21.520 -10.408 -21.800 1.00 91.75 307 THR A CA 1
ATOM 2322 C C . THR A 1 307 ? 21.091 -9.338 -20.811 1.00 91.75 307 THR A C 1
ATOM 2324 O O . THR A 1 307 ? 21.517 -8.187 -20.919 1.00 91.75 307 THR A O 1
ATOM 2327 N N . THR A 1 308 ? 20.256 -9.688 -19.840 1.00 88.75 308 THR A N 1
ATOM 2328 C CA . THR A 1 308 ? 19.767 -8.740 -18.833 1.00 88.75 308 THR A CA 1
ATOM 2329 C C . THR A 1 308 ? 19.422 -9.445 -17.529 1.00 88.75 308 THR A C 1
ATOM 2331 O O . THR A 1 308 ? 19.024 -10.605 -17.516 1.00 88.75 308 THR A O 1
ATOM 2334 N N . ASN A 1 309 ? 19.569 -8.736 -16.417 1.00 85.06 309 ASN A N 1
ATOM 2335 C CA . ASN A 1 309 ? 19.100 -9.163 -15.101 1.00 85.06 309 ASN A CA 1
ATOM 2336 C C . ASN A 1 309 ? 17.977 -8.262 -14.563 1.00 85.06 309 ASN A C 1
ATOM 2338 O O . ASN A 1 309 ? 17.480 -8.506 -13.467 1.00 85.06 309 ASN A O 1
ATOM 2342 N N . ALA A 1 310 ? 17.575 -7.238 -15.322 1.00 74.19 310 ALA A N 1
ATOM 2343 C CA . ALA A 1 310 ? 16.685 -6.190 -14.839 1.00 74.19 310 ALA A CA 1
ATOM 2344 C C . ALA A 1 310 ? 15.249 -6.681 -14.605 1.00 74.19 310 ALA A C 1
ATOM 2346 O O . ALA A 1 310 ? 14.569 -6.130 -13.755 1.00 74.19 310 ALA A O 1
ATOM 2347 N N . TYR A 1 311 ? 14.800 -7.716 -15.322 1.00 73.56 311 TYR A N 1
ATOM 2348 C CA . TYR A 1 311 ? 13.388 -8.129 -15.372 1.00 73.56 311 TYR A CA 1
ATOM 2349 C C . TYR A 1 311 ? 13.026 -9.291 -14.447 1.00 73.56 311 TYR A C 1
ATOM 2351 O O . TYR A 1 311 ? 11.848 -9.583 -14.256 1.00 73.56 311 TYR A O 1
ATOM 2359 N N . ALA A 1 312 ? 14.025 -9.960 -13.869 1.00 67.31 312 ALA A N 1
ATOM 2360 C CA . ALA A 1 312 ? 13.832 -11.197 -13.116 1.00 67.31 312 ALA A CA 1
ATOM 2361 C C . ALA A 1 312 ? 12.912 -11.020 -11.900 1.00 67.31 312 ALA A C 1
ATOM 2363 O O . ALA A 1 312 ? 12.131 -11.906 -11.577 1.00 67.31 312 ALA A O 1
ATOM 2364 N N . SER A 1 313 ? 12.995 -9.864 -11.242 1.00 62.94 313 SER A N 1
ATOM 2365 C CA . SER A 1 313 ? 12.267 -9.563 -10.011 1.00 62.94 313 SER A CA 1
ATOM 2366 C C . SER A 1 313 ? 10.835 -9.074 -10.230 1.00 62.94 313 SER A C 1
ATOM 2368 O O . SER A 1 313 ? 10.214 -8.668 -9.258 1.00 62.94 313 SER A O 1
ATOM 2370 N N . PHE A 1 314 ? 10.317 -9.051 -11.464 1.00 67.69 314 PHE A N 1
ATOM 2371 C CA . PHE A 1 314 ? 8.934 -8.619 -11.709 1.00 67.69 314 PHE A CA 1
ATOM 2372 C C . PHE A 1 314 ? 8.280 -9.218 -12.957 1.00 67.69 314 PHE A C 1
ATOM 2374 O O . PHE A 1 314 ? 7.111 -9.571 -12.902 1.00 67.69 314 PHE A O 1
ATOM 2381 N N . ALA A 1 315 ? 9.000 -9.392 -14.071 1.00 70.75 315 ALA A N 1
ATOM 2382 C CA . ALA A 1 315 ? 8.399 -9.933 -15.296 1.00 70.75 315 ALA A CA 1
ATOM 2383 C C . ALA A 1 315 ? 8.113 -11.442 -15.203 1.00 70.75 315 ALA A C 1
ATOM 2385 O O . ALA A 1 315 ? 7.302 -11.973 -15.955 1.00 70.75 315 ALA A O 1
ATOM 2386 N N . LEU A 1 316 ? 8.788 -12.128 -14.278 1.00 74.25 316 LEU A N 1
ATOM 2387 C CA . LEU A 1 316 ? 8.722 -13.578 -14.083 1.00 74.25 316 LEU A CA 1
ATOM 2388 C C . LEU A 1 316 ? 7.969 -13.978 -12.808 1.00 74.25 316 LEU A C 1
ATOM 2390 O O . LEU A 1 316 ? 7.919 -15.155 -12.477 1.00 74.25 316 LEU A O 1
ATOM 2394 N N . MET A 1 317 ? 7.444 -13.005 -12.062 1.00 70.62 317 MET A N 1
ATOM 2395 C CA . MET A 1 317 ? 6.727 -13.259 -10.818 1.00 70.62 317 MET A CA 1
ATOM 2396 C C . MET A 1 317 ? 5.258 -13.569 -11.116 1.00 70.62 317 MET A C 1
ATOM 2398 O O . MET A 1 317 ? 4.693 -13.025 -12.070 1.00 70.62 317 MET A O 1
ATOM 2402 N N . ALA A 1 318 ? 4.635 -14.422 -10.302 1.00 63.91 318 ALA A N 1
ATOM 2403 C CA . ALA A 1 318 ? 3.190 -14.573 -10.340 1.00 63.91 318 ALA A CA 1
ATOM 2404 C C . ALA A 1 318 ? 2.522 -13.242 -9.978 1.00 63.91 318 ALA A C 1
ATOM 2406 O O .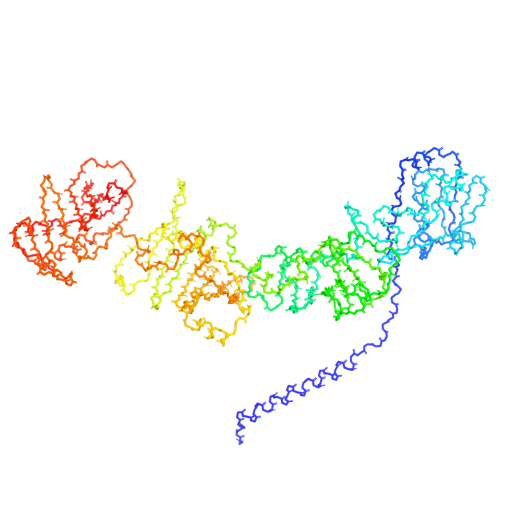 ALA A 1 318 ? 2.986 -12.529 -9.086 1.00 63.91 318 ALA A O 1
ATOM 2407 N N . THR A 1 319 ? 1.425 -12.910 -10.662 1.00 62.81 319 THR A N 1
ATOM 2408 C CA . THR A 1 319 ? 0.661 -11.689 -10.380 1.00 62.81 319 THR A CA 1
ATOM 2409 C C . THR A 1 319 ? 0.280 -11.631 -8.901 1.00 62.81 319 THR A C 1
ATOM 2411 O O . THR A 1 319 ? 0.486 -10.608 -8.269 1.00 62.81 319 THR A O 1
ATOM 2414 N N . GLU A 1 320 ? -0.154 -12.743 -8.312 1.00 58.62 320 GLU A N 1
ATOM 2415 C CA . GLU A 1 320 ? -0.517 -12.846 -6.891 1.00 58.62 320 GLU A CA 1
ATOM 2416 C C . GLU A 1 320 ? 0.653 -12.532 -5.940 1.00 58.62 320 GLU A C 1
ATOM 2418 O O . GLU A 1 320 ? 0.463 -11.809 -4.963 1.00 58.62 320 GLU A O 1
ATOM 2423 N N . ASP A 1 321 ? 1.873 -12.983 -6.249 1.00 64.31 321 ASP A N 1
ATOM 2424 C CA . ASP A 1 321 ? 3.076 -12.704 -5.450 1.00 64.31 321 ASP A CA 1
ATOM 2425 C C . ASP A 1 321 ? 3.498 -11.230 -5.555 1.00 64.31 321 ASP A C 1
ATOM 2427 O O . ASP A 1 321 ? 3.847 -10.599 -4.553 1.00 64.31 321 ASP A O 1
ATOM 2431 N N . PHE A 1 322 ? 3.427 -10.662 -6.765 1.00 64.75 322 PHE A N 1
ATOM 2432 C CA . PHE A 1 322 ? 3.717 -9.247 -7.002 1.00 64.75 322 PHE A CA 1
ATOM 2433 C C . PHE A 1 322 ? 2.715 -8.366 -6.254 1.00 64.75 322 PHE A C 1
ATOM 2435 O O . PHE A 1 322 ? 3.086 -7.437 -5.544 1.00 64.75 322 PHE A O 1
ATOM 2442 N N . LEU A 1 323 ? 1.434 -8.706 -6.358 1.00 60.31 323 LEU A N 1
ATOM 2443 C CA . LEU A 1 323 ? 0.353 -8.037 -5.654 1.00 60.31 323 LEU A CA 1
ATOM 2444 C C . LEU A 1 323 ? 0.515 -8.157 -4.130 1.00 60.31 323 LEU A C 1
ATOM 2446 O O . LEU A 1 323 ? 0.418 -7.156 -3.427 1.00 60.31 323 LEU A O 1
ATOM 2450 N N . SER A 1 324 ? 0.842 -9.338 -3.606 1.00 58.22 324 SER A N 1
ATOM 2451 C CA . SER A 1 324 ? 1.036 -9.556 -2.163 1.00 58.22 324 SER A CA 1
ATOM 2452 C C . SER A 1 324 ? 2.235 -8.782 -1.592 1.00 58.22 324 SER A C 1
ATOM 2454 O O . SER A 1 324 ? 2.205 -8.361 -0.435 1.00 58.22 324 SER A O 1
ATOM 2456 N N . ALA A 1 325 ? 3.280 -8.538 -2.392 1.00 56.47 325 ALA A N 1
ATOM 2457 C CA . ALA A 1 325 ? 4.415 -7.700 -1.997 1.00 56.47 325 ALA A CA 1
ATOM 2458 C C . ALA A 1 325 ? 4.074 -6.196 -1.949 1.00 56.47 325 ALA A C 1
ATOM 2460 O O . ALA A 1 325 ? 4.607 -5.473 -1.101 1.00 56.47 325 ALA A O 1
ATOM 2461 N N . GLU A 1 326 ? 3.174 -5.736 -2.825 1.00 53.62 326 GLU A N 1
ATOM 2462 C CA . GLU A 1 326 ? 2.853 -4.314 -3.013 1.00 53.62 326 GLU A CA 1
ATOM 2463 C C . GLU A 1 326 ? 1.564 -3.863 -2.304 1.00 53.62 326 GLU A C 1
ATOM 2465 O O . GLU A 1 326 ? 1.367 -2.661 -2.091 1.00 53.62 326 GLU A O 1
ATOM 2470 N N . TYR A 1 327 ? 0.693 -4.794 -1.896 1.00 52.97 327 TYR A N 1
ATOM 2471 C CA . TYR A 1 327 ? -0.521 -4.488 -1.144 1.00 52.97 327 TYR A CA 1
ATOM 2472 C C . TYR A 1 327 ? -0.276 -4.456 0.361 1.00 52.97 327 TYR A C 1
ATOM 2474 O O . TYR A 1 327 ? -0.187 -5.467 1.055 1.00 52.97 327 TYR A O 1
ATOM 2482 N N . GLY A 1 328 ? -0.256 -3.241 0.895 1.00 42.59 328 GLY A N 1
ATOM 2483 C CA . GLY A 1 328 ? -0.367 -2.987 2.321 1.00 42.59 328 GLY A CA 1
ATOM 2484 C C . GLY A 1 328 ? -1.021 -1.636 2.559 1.00 42.59 328 GLY A C 1
ATOM 2485 O O . GLY A 1 328 ? -0.791 -0.684 1.815 1.00 42.59 328 GLY A O 1
ATOM 2486 N N . VAL A 1 329 ? -1.813 -1.524 3.624 1.00 37.78 329 VAL A N 1
ATOM 2487 C CA . VAL A 1 329 ? -2.305 -0.226 4.098 1.00 37.78 329 VAL A CA 1
ATOM 2488 C C . VAL A 1 329 ? -1.121 0.517 4.724 1.00 37.78 329 VAL A C 1
ATOM 2490 O O . VAL A 1 329 ? -0.881 0.440 5.927 1.00 37.78 329 VAL A O 1
ATOM 2493 N N . LYS A 1 330 ? -0.319 1.212 3.909 1.00 35.72 330 LYS A N 1
ATOM 2494 C CA . LYS A 1 330 ? 0.757 2.069 4.422 1.00 35.72 330 LYS A CA 1
ATOM 2495 C C . LYS A 1 330 ? 0.185 3.414 4.855 1.00 35.72 330 LYS A C 1
ATOM 2497 O O . LYS A 1 330 ? 0.005 4.335 4.064 1.00 35.72 330 LYS A O 1
ATOM 2502 N N . LEU A 1 331 ? -0.038 3.541 6.156 1.00 37.28 331 LEU A N 1
ATOM 2503 C CA . LEU A 1 331 ? -0.084 4.836 6.821 1.00 37.28 331 LEU A CA 1
ATOM 2504 C C . LEU A 1 331 ? 1.372 5.313 6.965 1.00 37.28 331 LEU A C 1
ATOM 2506 O O . LEU A 1 331 ? 2.103 4.821 7.819 1.00 37.28 331 LEU A O 1
ATOM 2510 N N . ASN A 1 332 ? 1.817 6.190 6.055 1.00 35.31 332 ASN A N 1
ATOM 2511 C CA . ASN A 1 332 ? 3.238 6.515 5.840 1.00 35.31 332 ASN A CA 1
ATOM 2512 C C . ASN A 1 332 ? 3.985 7.024 7.085 1.00 35.31 332 ASN A C 1
ATOM 2514 O O . ASN A 1 332 ? 5.179 6.768 7.191 1.00 35.31 332 ASN A O 1
ATOM 2518 N N . GLU A 1 333 ? 3.302 7.650 8.047 1.00 39.06 333 GLU A N 1
ATOM 2519 C CA . GLU A 1 333 ? 3.814 7.886 9.401 1.00 39.06 333 GLU A CA 1
ATOM 2520 C C . GLU A 1 333 ? 2.657 7.764 10.403 1.00 39.06 333 GLU A C 1
ATOM 2522 O O . GLU A 1 333 ? 1.727 8.572 10.413 1.00 39.06 333 GLU A O 1
ATOM 2527 N N . LEU A 1 334 ? 2.694 6.723 11.239 1.00 43.06 334 LEU A N 1
ATOM 2528 C CA . LEU A 1 334 ? 1.643 6.395 12.211 1.00 43.06 334 LEU A CA 1
ATOM 2529 C C . LEU A 1 334 ? 1.288 7.587 13.116 1.00 43.06 334 LEU A C 1
ATOM 2531 O O . LEU A 1 334 ? 0.111 7.875 13.318 1.00 43.06 334 LEU A O 1
ATOM 2535 N N . THR A 1 335 ? 2.293 8.331 13.587 1.00 43.53 335 THR A N 1
ATOM 2536 C CA . THR A 1 335 ? 2.154 9.540 14.421 1.00 43.53 335 THR A CA 1
ATOM 2537 C C . THR A 1 335 ? 1.325 10.648 13.780 1.00 43.53 335 THR A C 1
ATOM 2539 O O . THR A 1 335 ? 0.485 11.242 14.461 1.00 43.53 335 THR A O 1
ATOM 2542 N N . ASP A 1 336 ? 1.483 10.881 12.480 1.00 44.69 336 ASP A N 1
ATOM 2543 C CA . ASP A 1 336 ? 0.729 11.920 11.776 1.00 44.69 336 ASP A CA 1
ATOM 2544 C C . ASP A 1 336 ? -0.711 11.475 11.516 1.00 44.69 336 ASP A C 1
ATOM 2546 O O . ASP A 1 336 ? -1.640 12.275 11.619 1.00 44.69 336 ASP A O 1
ATOM 2550 N N . VAL A 1 337 ? -0.933 10.180 11.291 1.00 47.31 337 VAL A N 1
ATOM 2551 C CA . VAL A 1 337 ? -2.282 9.637 11.095 1.00 47.31 337 VAL A CA 1
ATOM 2552 C C . VAL A 1 337 ? -3.079 9.618 12.401 1.00 47.31 337 VAL A C 1
ATOM 2554 O O . VAL A 1 337 ? -4.246 10.002 12.398 1.00 47.31 337 VAL A O 1
ATOM 2557 N N . TYR A 1 338 ? -2.453 9.305 13.542 1.00 53.09 338 TYR A N 1
ATOM 2558 C CA . TYR A 1 338 ? -3.080 9.469 14.865 1.00 53.09 338 TYR A CA 1
ATOM 2559 C C . TYR A 1 338 ? -3.568 10.901 15.106 1.00 53.09 338 TYR A C 1
ATOM 2561 O O . TYR A 1 338 ? -4.641 11.141 15.675 1.00 53.09 338 TYR A O 1
ATOM 2569 N N . SER A 1 339 ? -2.774 11.873 14.653 1.00 57.09 339 SER A N 1
ATOM 2570 C CA . SER A 1 339 ? -3.124 13.286 14.750 1.00 57.09 339 SER A CA 1
ATOM 2571 C C . SER A 1 339 ? -4.323 13.663 13.877 1.00 57.09 339 SER A C 1
ATOM 2573 O O . SER A 1 339 ? -5.070 14.576 14.233 1.00 57.09 339 SER A O 1
ATOM 2575 N N . ALA A 1 340 ? -4.543 12.915 12.799 1.00 55.94 340 ALA A N 1
ATOM 2576 C CA . ALA A 1 340 ? -5.455 13.248 11.720 1.00 55.94 340 ALA A CA 1
ATOM 2577 C C . ALA A 1 340 ? -6.852 12.622 11.827 1.00 55.94 340 ALA A C 1
ATOM 2579 O O . ALA A 1 340 ? -7.754 13.049 11.116 1.00 55.94 340 ALA A O 1
ATOM 2580 N N . ILE A 1 341 ? -7.045 11.596 12.661 1.00 65.19 341 ILE A N 1
ATOM 2581 C CA . ILE A 1 341 ? -8.335 10.895 12.753 1.00 65.19 341 ILE A CA 1
ATOM 2582 C C . ILE A 1 341 ? -9.280 11.628 13.702 1.00 65.19 341 ILE A C 1
ATOM 2584 O O . ILE A 1 341 ? -8.969 11.799 14.879 1.00 65.19 341 ILE A O 1
ATOM 2588 N N . ASP A 1 342 ? -10.462 11.987 13.210 1.00 69.44 342 ASP A N 1
ATOM 2589 C CA . ASP A 1 342 ? -11.489 12.701 13.976 1.00 69.44 342 ASP A CA 1
ATOM 2590 C C . ASP A 1 342 ? -12.530 11.761 14.577 1.00 69.44 342 ASP A C 1
ATOM 2592 O O . ASP A 1 342 ? -13.024 11.978 15.687 1.00 69.44 342 ASP A O 1
ATOM 2596 N N . ASN A 1 343 ? -12.881 10.704 13.843 1.00 76.38 343 ASN A N 1
ATOM 2597 C CA . ASN A 1 343 ? -13.948 9.787 14.217 1.00 76.38 343 ASN A CA 1
ATOM 2598 C C . ASN A 1 343 ? -13.534 8.342 13.951 1.00 76.38 343 ASN A C 1
ATOM 2600 O O . ASN A 1 343 ? -12.809 8.043 13.004 1.00 76.38 343 ASN A O 1
ATOM 2604 N N . MET A 1 344 ? -14.045 7.432 14.768 1.00 77.12 344 MET A N 1
ATOM 2605 C CA . MET A 1 344 ? -13.863 5.998 14.602 1.00 77.12 344 MET A CA 1
ATOM 2606 C C . MET A 1 344 ? -15.160 5.268 14.928 1.00 77.12 344 MET A C 1
ATOM 2608 O O . MET A 1 344 ? -15.899 5.664 15.825 1.00 77.12 344 MET A O 1
ATOM 2612 N N . CYS A 1 345 ? -15.422 4.187 14.206 1.00 80.12 345 CYS A N 1
ATOM 2613 C CA . CYS A 1 345 ? -16.511 3.268 14.460 1.00 80.12 345 CYS A CA 1
ATOM 2614 C C . CYS A 1 345 ? -16.001 1.823 14.422 1.00 80.12 345 CYS A C 1
ATOM 2616 O O . CYS A 1 345 ? -15.379 1.399 13.452 1.00 80.12 345 CYS A O 1
ATOM 2618 N N . ILE A 1 346 ? -16.281 1.057 15.470 1.00 77.50 346 ILE A N 1
ATOM 2619 C CA . ILE A 1 346 ? -15.898 -0.352 15.590 1.00 77.50 346 ILE A CA 1
ATOM 2620 C C . ILE A 1 346 ? -17.175 -1.176 15.619 1.00 77.50 346 ILE A C 1
ATOM 2622 O O . ILE A 1 346 ? -18.068 -0.895 16.417 1.00 77.50 346 ILE A O 1
ATOM 2626 N N . THR A 1 347 ? -17.266 -2.190 14.760 1.00 76.19 347 THR A N 1
ATOM 2627 C CA . THR A 1 347 ? -18.372 -3.147 14.746 1.00 76.19 347 THR A CA 1
ATOM 2628 C C . THR A 1 347 ? -17.873 -4.565 14.969 1.00 76.19 347 THR A C 1
ATOM 2630 O O . THR A 1 347 ? -17.009 -5.047 14.241 1.00 76.19 347 THR A O 1
ATOM 2633 N N . MET A 1 348 ? -18.431 -5.253 15.960 1.00 69.75 348 MET A N 1
ATOM 2634 C CA . MET A 1 348 ? -18.057 -6.627 16.306 1.00 69.75 348 MET A CA 1
ATOM 2635 C C . MET A 1 348 ? -19.283 -7.410 16.753 1.00 69.75 348 MET A C 1
ATOM 2637 O O . MET A 1 348 ? -19.978 -6.975 17.669 1.00 69.75 348 MET A O 1
ATOM 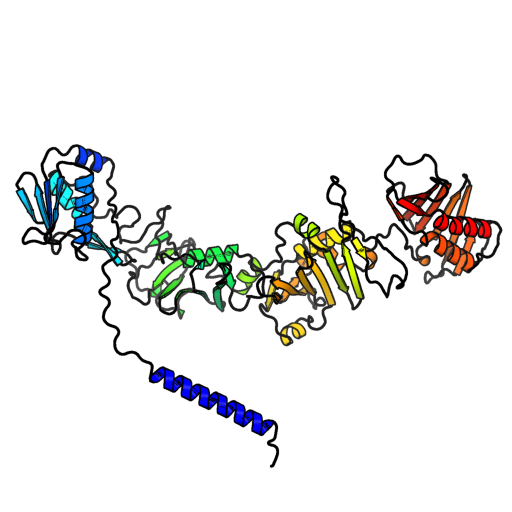2641 N N . ASP A 1 349 ? -19.567 -8.546 16.106 1.00 67.94 349 ASP A N 1
ATOM 2642 C CA . ASP A 1 349 ? -20.748 -9.377 16.408 1.00 67.94 349 ASP A CA 1
ATOM 2643 C C . ASP A 1 349 ? -22.062 -8.554 16.498 1.00 67.94 349 ASP A C 1
ATOM 2645 O O . ASP A 1 349 ? -22.928 -8.786 17.344 1.00 67.94 349 ASP A O 1
ATOM 2649 N N . GLY A 1 350 ? -22.210 -7.544 15.629 1.00 63.44 350 GLY A N 1
ATOM 2650 C CA . GLY A 1 350 ? -23.378 -6.653 15.591 1.00 63.44 350 GLY A CA 1
ATOM 2651 C C . GLY A 1 350 ? -23.453 -5.605 16.713 1.00 63.44 350 GLY A C 1
ATOM 2652 O O . GLY A 1 350 ? -24.488 -4.952 16.868 1.00 63.44 350 GLY A O 1
ATOM 2653 N N . MET A 1 351 ? -22.395 -5.442 17.510 1.00 61.47 351 MET A N 1
ATOM 2654 C CA . MET A 1 351 ? -22.213 -4.316 18.432 1.00 61.47 351 MET A CA 1
ATOM 2655 C C . MET A 1 351 ? -21.477 -3.189 17.721 1.00 61.47 351 MET A C 1
ATOM 2657 O O . MET A 1 351 ? -20.507 -3.479 17.036 1.00 61.47 351 MET A O 1
ATOM 2661 N N . GLU A 1 352 ? -21.896 -1.940 17.919 1.00 72.00 352 GLU A N 1
ATOM 2662 C CA . GLU A 1 352 ? -21.271 -0.751 17.331 1.00 72.00 352 GLU A CA 1
ATOM 2663 C C . GLU A 1 352 ? -20.754 0.176 18.439 1.00 72.00 352 GLU A C 1
ATOM 2665 O O . GLU A 1 352 ? -21.445 0.397 19.435 1.00 72.00 352 GLU A O 1
ATOM 2670 N N . ILE A 1 353 ? -19.542 0.706 18.272 1.00 69.69 353 ILE A N 1
ATOM 2671 C CA . ILE A 1 353 ? -18.935 1.698 19.166 1.00 69.69 353 ILE A CA 1
ATOM 2672 C C . ILE A 1 353 ? -18.446 2.854 18.317 1.00 69.69 353 ILE A C 1
ATOM 2674 O O . ILE A 1 353 ? -17.609 2.647 17.440 1.00 69.69 353 ILE A O 1
ATOM 2678 N N . LYS A 1 354 ? -18.903 4.069 18.621 1.00 74.12 354 LYS A N 1
ATOM 2679 C CA . LYS A 1 354 ? -18.401 5.287 17.982 1.00 74.12 354 LYS A CA 1
ATOM 2680 C C . LYS A 1 354 ? -17.517 6.072 18.940 1.00 74.12 354 LYS A C 1
ATOM 2682 O O . LYS A 1 354 ? -17.930 6.387 20.058 1.00 74.12 354 LYS A O 1
ATOM 2687 N N . LEU A 1 355 ? -16.311 6.396 18.488 1.00 73.19 355 LEU A N 1
ATOM 2688 C CA . LEU A 1 355 ? -15.368 7.270 19.171 1.00 73.19 355 LEU A CA 1
ATOM 2689 C C . LEU A 1 355 ? -15.232 8.566 18.381 1.00 73.19 355 LEU A C 1
ATOM 2691 O O . LEU A 1 355 ? -15.147 8.554 17.153 1.00 73.19 355 LEU A O 1
ATOM 2695 N N . LYS A 1 356 ? -15.174 9.683 19.099 1.00 73.75 356 LYS A N 1
ATOM 2696 C CA . LYS A 1 356 ? -14.872 10.993 18.533 1.00 73.75 356 LYS A CA 1
ATOM 2697 C C . LYS A 1 356 ? -13.687 11.605 19.257 1.00 73.75 356 LYS A C 1
ATOM 2699 O O . LYS A 1 356 ? -13.682 11.669 20.490 1.00 73.75 356 LYS A O 1
ATOM 2704 N N . LYS A 1 357 ? -12.714 12.079 18.489 1.00 72.56 357 LYS A N 1
ATOM 2705 C CA . LYS A 1 357 ? -11.583 12.841 18.996 1.00 72.56 357 LYS A CA 1
ATOM 2706 C C . LYS A 1 357 ? -12.070 14.187 19.520 1.00 72.56 357 LYS A C 1
ATOM 2708 O O . LYS A 1 357 ? -12.869 14.877 18.881 1.00 72.56 357 LYS A O 1
ATOM 2713 N N . LEU A 1 358 ? -11.619 14.555 20.712 1.00 64.19 358 LEU A N 1
ATOM 2714 C CA . LEU A 1 358 ? -11.830 15.893 21.245 1.00 64.19 358 LEU A CA 1
ATOM 2715 C C . LEU A 1 358 ? -10.728 16.785 20.671 1.00 64.19 358 LEU A C 1
ATOM 2717 O O . LEU A 1 358 ? -9.547 16.488 20.811 1.00 64.19 358 LEU A O 1
ATOM 2721 N N . SER A 1 359 ? -11.109 17.848 19.968 1.00 57.81 359 SER A N 1
ATOM 2722 C CA . SER A 1 359 ? -10.152 18.810 19.422 1.00 57.81 359 SER A CA 1
ATOM 2723 C C . SER A 1 359 ? -9.453 19.562 20.555 1.00 57.81 359 SER A C 1
ATOM 2725 O O . SER A 1 359 ? -10.142 20.096 21.430 1.00 57.81 359 SER A O 1
ATOM 2727 N N . ASP A 1 360 ? -8.122 19.662 20.490 1.00 50.28 360 ASP A N 1
ATOM 2728 C CA . ASP A 1 360 ? -7.301 20.506 21.365 1.00 50.28 360 ASP A CA 1
ATOM 2729 C C . ASP A 1 360 ? -7.676 21.980 21.169 1.00 50.28 360 ASP A C 1
ATOM 2731 O O . ASP A 1 360 ? -7.117 22.705 20.343 1.00 50.28 360 ASP A O 1
ATOM 2735 N N . GLY A 1 361 ? -8.664 22.439 21.931 1.00 42.41 361 GLY A N 1
ATOM 2736 C CA . GLY A 1 361 ? -8.907 23.858 22.120 1.00 42.41 361 GLY A CA 1
ATOM 2737 C C . GLY A 1 361 ? -7.739 24.463 22.894 1.00 42.41 361 GLY A C 1
ATOM 2738 O O . GLY A 1 361 ? -7.736 24.439 24.117 1.00 42.41 361 GLY A O 1
ATOM 2739 N N . GLU A 1 362 ? -6.756 24.996 22.168 1.00 41.84 362 GLU A N 1
ATOM 2740 C CA . GLU A 1 362 ? -5.754 25.954 22.653 1.00 41.84 362 GLU A CA 1
ATOM 2741 C C . GLU A 1 362 ? -4.973 25.566 23.929 1.00 41.84 362 GLU A C 1
ATOM 2743 O O . GLU A 1 362 ? -5.032 26.288 24.923 1.00 41.84 362 GLU A O 1
ATOM 2748 N N . LYS A 1 363 ? -4.123 24.530 23.912 1.00 32.75 363 LYS A N 1
ATOM 2749 C CA . LYS A 1 363 ? -2.974 24.494 24.842 1.00 32.75 363 LYS A CA 1
ATOM 2750 C C . LYS A 1 363 ? -1.688 24.063 24.143 1.00 32.75 363 LYS A C 1
ATOM 2752 O O . LYS A 1 363 ? -1.539 22.948 23.662 1.00 32.75 363 LYS A O 1
ATOM 2757 N N . LYS A 1 364 ? -0.759 25.021 24.074 1.00 38.03 364 LYS A N 1
ATOM 2758 C CA . LYS A 1 364 ? 0.627 24.846 23.637 1.00 38.03 364 LYS A CA 1
ATOM 2759 C C . LYS A 1 364 ? 1.387 23.974 24.638 1.00 38.03 364 LYS A C 1
ATOM 2761 O O . LYS A 1 364 ? 1.374 24.264 25.827 1.00 38.03 364 LYS A O 1
ATOM 2766 N N . GLU A 1 365 ? 2.124 23.022 24.074 1.00 35.12 365 GLU A N 1
ATOM 2767 C CA . GLU A 1 365 ? 3.291 22.330 24.636 1.00 35.12 365 GLU A CA 1
ATOM 2768 C C . GLU A 1 365 ? 3.058 21.399 25.833 1.00 35.12 365 GLU A C 1
ATOM 2770 O O . GLU A 1 365 ? 3.492 21.695 26.937 1.00 35.12 365 GLU A O 1
ATOM 2775 N N . LEU A 1 366 ? 2.519 20.203 25.564 1.00 30.67 366 LEU A N 1
ATOM 2776 C CA . LEU A 1 366 ? 2.962 18.931 26.161 1.00 30.67 366 LEU A CA 1
ATOM 2777 C C . LEU A 1 366 ? 2.765 17.796 25.123 1.00 30.67 366 LEU A C 1
ATOM 2779 O O . LEU A 1 366 ? 1.943 17.948 24.218 1.00 30.67 366 LEU A O 1
ATOM 2783 N N . PRO A 1 367 ? 3.564 16.711 25.162 1.00 35.84 367 PRO A N 1
ATOM 2784 C CA . PRO A 1 367 ? 3.661 15.741 24.070 1.00 35.84 367 PRO A CA 1
ATOM 2785 C C . PRO A 1 367 ? 2.340 14.988 23.859 1.00 35.84 367 PRO A C 1
ATOM 2787 O O . PRO A 1 367 ? 1.879 14.303 24.760 1.00 35.84 367 PRO A O 1
ATOM 2790 N N . ILE A 1 368 ? 1.766 15.149 22.662 1.00 41.56 368 ILE A N 1
ATOM 2791 C CA . ILE A 1 368 ? 0.798 14.284 21.962 1.00 41.56 368 ILE A CA 1
ATOM 2792 C C . ILE A 1 368 ? -0.037 13.362 22.881 1.00 41.56 368 ILE A C 1
ATOM 2794 O O . ILE A 1 368 ? 0.147 12.148 22.883 1.00 41.56 368 ILE A O 1
ATOM 2798 N N . ASN A 1 369 ? -0.987 13.930 23.629 1.00 45.19 369 ASN A N 1
ATOM 2799 C CA . ASN A 1 369 ? -2.036 13.176 24.322 1.00 45.19 369 ASN A CA 1
ATOM 2800 C C . ASN A 1 369 ? -3.380 13.523 23.670 1.00 45.19 369 ASN A C 1
ATOM 2802 O O . ASN A 1 369 ? -3.957 14.566 23.956 1.00 45.19 369 ASN A O 1
ATOM 2806 N N . TYR A 1 370 ? -3.867 12.679 22.757 1.00 54.66 370 TYR A N 1
ATOM 2807 C CA . TYR A 1 370 ? -5.180 12.870 22.134 1.00 54.66 370 TYR A CA 1
ATOM 2808 C C . TYR A 1 370 ? -6.279 12.270 23.013 1.00 54.66 370 TYR A C 1
ATOM 2810 O O . TYR A 1 370 ? -6.299 11.060 23.240 1.00 54.66 370 TYR A O 1
ATOM 2818 N N . THR A 1 371 ? -7.227 13.091 23.460 1.00 56.47 371 THR A N 1
ATOM 2819 C CA . THR A 1 371 ? -8.372 12.628 24.257 1.00 56.47 371 THR A CA 1
ATOM 2820 C C . THR A 1 371 ? -9.539 12.235 23.351 1.00 56.47 371 THR A C 1
ATOM 2822 O O . THR A 1 371 ? -9.943 12.989 22.464 1.00 56.47 371 THR A O 1
ATOM 2825 N N . TRP A 1 372 ? -10.125 11.062 23.591 1.00 64.88 372 TRP A N 1
ATOM 2826 C CA . TRP A 1 372 ? -11.246 10.526 22.815 1.00 64.88 372 TRP A CA 1
ATOM 2827 C C . TRP A 1 372 ? -12.472 10.298 23.697 1.00 64.88 372 TRP A C 1
ATOM 2829 O O . TRP A 1 372 ? -12.369 9.933 24.872 1.00 64.88 372 TRP A O 1
ATOM 2839 N N . LYS A 1 373 ? -13.651 10.488 23.102 1.00 62.97 373 LYS A N 1
ATOM 2840 C CA . LYS A 1 373 ? -14.955 10.305 23.741 1.00 62.97 373 LYS A CA 1
ATOM 2841 C C . LYS A 1 373 ? -15.738 9.197 23.046 1.00 62.97 373 LYS A C 1
ATOM 2843 O O . LYS A 1 373 ? -15.910 9.247 21.830 1.00 62.97 373 LYS A O 1
ATOM 2848 N N . VAL A 1 374 ? -16.322 8.286 23.823 1.00 62.22 374 VAL A N 1
ATOM 2849 C CA . VAL A 1 374 ? -17.379 7.386 23.330 1.00 62.22 374 VAL A CA 1
ATOM 2850 C C . VAL A 1 374 ? -18.667 8.192 23.107 1.00 62.22 374 VAL A C 1
ATOM 2852 O O . VAL A 1 374 ? -19.194 8.802 24.042 1.00 62.22 374 VAL A O 1
ATOM 2855 N N . THR A 1 375 ? -19.160 8.248 21.868 1.00 59.41 375 THR A N 1
ATOM 2856 C CA . THR A 1 375 ? -20.289 9.113 21.469 1.00 59.41 375 THR A CA 1
ATOM 2857 C C . THR A 1 375 ? -21.608 8.389 21.273 1.00 59.41 375 THR A C 1
ATOM 2859 O O . THR A 1 375 ? -22.644 9.048 21.284 1.00 59.41 375 THR A O 1
ATOM 2862 N N . ASP A 1 376 ? -21.588 7.069 21.128 1.00 57.78 376 ASP A N 1
ATOM 2863 C CA . ASP A 1 376 ? -22.794 6.287 20.882 1.00 57.78 376 ASP A CA 1
ATOM 2864 C C . ASP A 1 376 ? -22.706 4.935 21.581 1.00 57.78 376 ASP A C 1
ATOM 2866 O O . ASP A 1 376 ? -22.056 4.011 21.086 1.00 57.78 376 ASP A O 1
ATOM 2870 N N . PRO A 1 377 ? -23.303 4.824 22.772 1.00 51.53 377 PRO A N 1
ATOM 2871 C CA . PRO A 1 377 ? -23.514 3.515 23.337 1.00 51.53 377 PRO A CA 1
ATOM 2872 C C . PRO A 1 377 ? -24.946 3.410 23.851 1.00 51.53 377 PRO A C 1
ATOM 2874 O O . PRO A 1 377 ? -25.141 3.129 25.029 1.00 51.53 377 PRO A O 1
ATOM 2877 N N . ASP A 1 378 ? -25.964 3.564 23.002 1.00 40.41 378 ASP A N 1
ATOM 2878 C CA . ASP A 1 378 ? -27.366 3.385 23.432 1.00 40.41 378 ASP A CA 1
ATOM 2879 C C . ASP A 1 378 ? -27.619 2.026 24.139 1.00 40.41 378 ASP A C 1
ATOM 2881 O O . ASP A 1 378 ? -28.588 1.868 24.885 1.00 40.41 378 ASP A O 1
ATOM 2885 N N . ARG A 1 379 ? -26.719 1.041 23.963 1.00 42.66 379 ARG A N 1
ATOM 2886 C CA . ARG A 1 379 ? -26.711 -0.246 24.684 1.00 42.66 379 ARG A CA 1
ATOM 2887 C C . ARG A 1 379 ? -25.871 -0.310 25.974 1.00 42.66 379 ARG A C 1
ATOM 2889 O O . ARG A 1 379 ? -26.114 -1.227 26.753 1.00 42.66 379 ARG A O 1
ATOM 2896 N N . TYR A 1 380 ? -24.932 0.608 26.225 1.00 43.16 380 TYR A N 1
ATOM 2897 C CA . TYR A 1 380 ? -24.001 0.546 27.374 1.00 43.16 380 TYR A CA 1
ATOM 2898 C C . TYR A 1 380 ? -23.949 1.813 28.246 1.00 43.16 380 TYR A C 1
ATOM 2900 O O . TYR A 1 380 ? -23.699 1.701 29.444 1.00 43.16 380 TYR A O 1
ATOM 2908 N N . ILE A 1 381 ? -24.234 3.002 27.707 1.00 44.28 381 ILE A N 1
ATOM 2909 C CA . ILE A 1 381 ? -24.395 4.247 28.473 1.00 44.28 381 ILE A CA 1
ATOM 2910 C C . ILE A 1 381 ? -25.741 4.828 28.054 1.00 44.28 381 ILE A C 1
ATOM 2912 O O . ILE A 1 381 ? -25.944 5.170 26.896 1.00 44.28 381 ILE A O 1
ATOM 2916 N N . HIS A 1 382 ? -26.694 4.892 28.988 1.00 38.31 382 HIS A N 1
ATOM 2917 C CA . HIS A 1 382 ? -28.017 5.456 28.719 1.00 38.31 382 HIS A CA 1
ATOM 2918 C C . HIS A 1 382 ? -27.897 6.819 28.019 1.00 38.31 382 HIS A C 1
ATOM 2920 O O . HIS A 1 382 ? -27.077 7.634 28.443 1.00 38.31 382 HIS A O 1
ATOM 2926 N N . SER A 1 383 ? -28.763 7.061 27.024 1.00 37.25 383 SER A N 1
ATOM 2927 C CA . SER A 1 383 ? -28.888 8.216 26.100 1.00 37.25 383 SER A CA 1
ATOM 2928 C C . SER A 1 383 ? -28.842 9.638 26.706 1.00 37.25 383 SER A C 1
ATOM 2930 O O . SER A 1 383 ? -29.066 10.638 26.031 1.00 37.25 383 SER A O 1
ATOM 2932 N N . ASN A 1 384 ? -28.605 9.746 28.007 1.00 36.78 384 ASN A N 1
ATOM 2933 C CA . ASN A 1 384 ? -28.722 10.926 28.843 1.00 36.78 384 ASN A CA 1
ATOM 2934 C C . ASN A 1 384 ? -27.609 11.004 29.915 1.00 36.78 384 ASN A C 1
ATOM 2936 O O . ASN A 1 384 ? -27.714 11.818 30.831 1.00 36.78 384 ASN A O 1
ATOM 2940 N N . LYS A 1 385 ? -26.535 10.201 29.809 1.00 37.00 385 LYS A N 1
ATOM 2941 C CA . LYS A 1 385 ? -25.345 10.272 30.678 1.00 37.00 385 LYS A CA 1
ATOM 2942 C C . LYS A 1 385 ? -24.068 10.411 29.839 1.00 37.00 385 LYS A C 1
ATOM 2944 O O . LYS A 1 385 ? -23.874 9.685 28.872 1.00 37.00 385 LYS A O 1
ATOM 2949 N N . GLY A 1 386 ? -23.243 11.405 30.167 1.00 39.53 386 GLY A N 1
ATOM 2950 C CA . GLY A 1 386 ? -22.076 11.804 29.376 1.00 39.53 386 GLY A CA 1
ATOM 2951 C C . GLY A 1 386 ? -20.759 11.134 29.788 1.00 39.53 386 GLY A C 1
ATOM 2952 O O . GLY A 1 386 ? -20.573 10.805 30.949 1.00 39.53 386 GLY A O 1
ATOM 2953 N N . TYR A 1 387 ? -19.864 11.038 28.796 1.00 42.50 387 TYR A N 1
ATOM 2954 C CA . TYR A 1 387 ? -18.402 10.853 28.844 1.00 42.50 387 TYR A CA 1
ATOM 2955 C C . TYR A 1 387 ? -17.865 9.611 29.577 1.00 42.50 387 TYR A C 1
ATOM 2957 O O . TYR A 1 387 ? -17.461 9.680 30.730 1.00 42.50 387 TYR A O 1
ATOM 2965 N N . ALA A 1 388 ? -17.716 8.508 28.837 1.00 49.00 388 ALA A N 1
ATOM 2966 C CA . ALA A 1 388 ? -16.615 7.580 29.084 1.00 49.00 388 ALA A CA 1
ATOM 2967 C C . ALA A 1 388 ? -15.398 8.062 28.276 1.00 49.00 388 ALA A C 1
ATOM 2969 O O . ALA A 1 388 ? -15.488 8.201 27.048 1.00 49.00 388 ALA A O 1
ATOM 2970 N N . LEU A 1 389 ? -14.294 8.363 28.965 1.00 50.06 389 LEU A N 1
ATOM 2971 C CA . LEU A 1 389 ? -12.994 8.549 28.323 1.00 50.06 389 LEU A CA 1
ATOM 2972 C C . LEU A 1 389 ? -12.516 7.193 27.823 1.00 50.06 389 LEU A C 1
ATOM 2974 O O . LEU A 1 389 ? -12.690 6.182 28.511 1.00 50.06 389 LEU A O 1
ATOM 2978 N N . SER A 1 390 ? -11.958 7.157 26.616 1.00 56.03 390 SER A N 1
ATOM 2979 C CA . SER A 1 390 ? -11.440 5.897 26.105 1.00 56.03 390 SER A CA 1
ATOM 2980 C C . SER A 1 390 ? -10.072 5.572 26.683 1.00 56.03 390 SER A C 1
ATOM 2982 O O . SER A 1 390 ? -9.261 6.478 26.872 1.00 56.03 390 SER A O 1
ATOM 2984 N N . ASN A 1 391 ? -9.761 4.287 26.841 1.00 60.03 391 ASN A N 1
ATOM 2985 C CA . ASN A 1 391 ? -8.395 3.867 27.137 1.00 60.03 391 ASN A CA 1
ATOM 2986 C C . ASN A 1 391 ? -7.471 4.196 25.946 1.00 60.03 391 ASN A C 1
ATOM 2988 O O . ASN A 1 391 ? -7.480 3.502 24.929 1.00 60.03 391 ASN A O 1
ATOM 2992 N N . PHE A 1 392 ? -6.684 5.265 26.091 1.00 58.62 392 PHE A N 1
ATOM 2993 C CA . PHE A 1 392 ? -5.789 5.787 25.056 1.00 58.62 392 PHE A CA 1
ATOM 2994 C C . PHE A 1 392 ? -4.783 4.746 24.550 1.00 58.62 392 PHE A C 1
ATOM 2996 O O . PHE A 1 392 ? -4.586 4.631 23.342 1.00 58.62 392 PHE A O 1
ATOM 3003 N N . TYR A 1 393 ? -4.192 3.962 25.456 1.00 61.03 393 TYR A N 1
ATOM 3004 C CA . TYR A 1 393 ? -3.209 2.938 25.098 1.00 61.03 393 TYR A CA 1
ATOM 3005 C C . TYR A 1 393 ? -3.836 1.876 24.194 1.00 61.03 393 TYR A C 1
ATOM 3007 O O . TYR A 1 393 ? -3.303 1.587 23.130 1.00 61.03 393 TYR A O 1
ATOM 3015 N N . ASN A 1 394 ? -5.042 1.414 24.531 1.00 62.72 394 ASN A N 1
ATOM 3016 C CA . ASN A 1 394 ? -5.743 0.409 23.731 1.00 62.72 394 ASN A CA 1
ATOM 3017 C C . ASN A 1 394 ? -6.176 0.941 22.353 1.00 62.72 394 ASN A C 1
ATOM 3019 O O . ASN A 1 394 ? -6.172 0.191 21.379 1.00 62.72 394 ASN A O 1
ATOM 3023 N N . VAL A 1 395 ? -6.527 2.230 22.241 1.00 62.47 395 VAL A N 1
ATOM 3024 C CA . VAL A 1 395 ? -6.815 2.857 20.937 1.00 62.47 395 VAL A CA 1
ATOM 3025 C C . VAL A 1 395 ? -5.546 2.925 20.080 1.00 62.47 395 VAL A C 1
ATOM 3027 O O . VAL A 1 395 ? -5.596 2.585 18.898 1.00 62.47 395 VAL A O 1
ATOM 3030 N N . GLY A 1 396 ? -4.410 3.319 20.665 1.00 61.81 396 GLY A N 1
ATOM 3031 C CA . GLY A 1 396 ? -3.112 3.341 19.982 1.00 61.81 396 GLY A CA 1
ATOM 3032 C C . GLY A 1 396 ? -2.646 1.953 19.534 1.00 61.81 396 GLY A C 1
ATOM 3033 O O . GLY A 1 396 ? -2.273 1.770 18.377 1.00 61.81 396 GLY A O 1
ATOM 3034 N N . ASP A 1 397 ? -2.737 0.955 20.409 1.00 65.44 397 ASP A N 1
ATOM 3035 C CA . ASP A 1 397 ? -2.342 -0.424 20.104 1.00 65.44 397 ASP A CA 1
ATOM 3036 C C . ASP A 1 397 ? -3.206 -1.029 18.991 1.00 65.44 397 ASP A C 1
ATOM 3038 O O . ASP A 1 397 ? -2.684 -1.666 18.073 1.00 65.44 397 ASP A O 1
ATOM 3042 N N . MET A 1 398 ? -4.512 -0.740 18.988 1.00 67.25 398 MET A N 1
ATOM 3043 C CA . MET A 1 398 ? -5.405 -1.155 17.908 1.00 67.25 398 MET A CA 1
ATOM 3044 C C . MET A 1 398 ? -4.986 -0.597 16.553 1.00 67.25 398 MET A C 1
ATOM 3046 O O . MET A 1 398 ? -4.973 -1.330 15.570 1.00 67.25 398 MET A O 1
ATOM 3050 N N . PHE A 1 399 ? -4.643 0.681 16.473 1.00 63.06 399 PHE A N 1
ATOM 3051 C CA . PHE A 1 399 ? -4.187 1.282 15.223 1.00 63.06 399 PHE A CA 1
ATOM 3052 C C . PHE A 1 399 ? -2.835 0.752 14.771 1.00 63.06 399 PHE A C 1
ATOM 3054 O O . PHE A 1 399 ? -2.668 0.483 13.583 1.00 63.06 399 PHE A O 1
ATOM 3061 N N . ASN A 1 400 ? -1.890 0.568 15.696 1.00 60.97 400 ASN A N 1
ATOM 3062 C CA . ASN A 1 400 ? -0.619 -0.076 15.381 1.00 60.97 400 ASN A CA 1
ATOM 3063 C C . ASN A 1 400 ? -0.878 -1.449 14.754 1.00 60.97 400 ASN A C 1
ATOM 3065 O O . ASN A 1 400 ? -0.341 -1.747 13.689 1.00 60.97 400 ASN A O 1
ATOM 3069 N N . ALA A 1 401 ? -1.780 -2.234 15.341 1.00 60.56 401 ALA A N 1
ATOM 3070 C CA . ALA A 1 401 ? -2.144 -3.539 14.818 1.00 60.56 401 ALA A CA 1
ATOM 3071 C C . ALA A 1 401 ? -2.902 -3.473 13.473 1.00 60.56 401 ALA A C 1
ATOM 3073 O O . ALA A 1 401 ? -2.541 -4.195 12.548 1.00 60.56 401 ALA A O 1
ATOM 3074 N N . LEU A 1 402 ? -3.875 -2.565 13.307 1.00 61.31 402 LEU A N 1
ATOM 3075 C CA . LEU A 1 402 ? -4.605 -2.362 12.043 1.00 61.31 402 LEU A CA 1
ATOM 3076 C C . LEU A 1 402 ? -3.685 -1.884 10.907 1.00 61.31 402 LEU A C 1
ATOM 3078 O O . LEU A 1 402 ? -3.822 -2.328 9.773 1.00 61.31 402 LEU A O 1
ATOM 3082 N N . SER A 1 403 ? -2.727 -1.002 11.202 1.00 54.78 403 SER A N 1
ATOM 3083 C CA . SER A 1 403 ? -1.738 -0.510 10.229 1.00 54.78 403 SER A CA 1
ATOM 3084 C C . SER A 1 403 ? -0.689 -1.560 9.855 1.00 54.78 403 SER A C 1
ATOM 3086 O O . SER A 1 403 ? -0.075 -1.487 8.793 1.00 54.78 403 SER A O 1
ATOM 3088 N N . ALA A 1 404 ? -0.482 -2.544 10.732 1.00 52.00 404 ALA A N 1
ATOM 3089 C CA . ALA A 1 404 ? 0.406 -3.670 10.498 1.00 52.00 404 ALA A CA 1
ATOM 3090 C C . ALA A 1 404 ? -0.277 -4.815 9.734 1.00 52.00 404 ALA A C 1
ATOM 3092 O O . ALA A 1 404 ? 0.400 -5.793 9.414 1.00 52.00 404 ALA A O 1
ATOM 3093 N N . LEU A 1 405 ? -1.578 -4.706 9.422 1.00 57.12 405 LEU A N 1
ATOM 3094 C CA . LEU A 1 405 ? -2.280 -5.691 8.604 1.00 57.12 405 LEU A CA 1
ATOM 3095 C C . LEU A 1 405 ? -1.653 -5.754 7.213 1.00 57.12 405 LEU A C 1
ATOM 3097 O O . LEU A 1 405 ? -1.757 -4.828 6.406 1.00 57.12 405 LEU A O 1
ATOM 3101 N N . LYS A 1 406 ? -1.014 -6.885 6.942 1.00 59.75 406 LYS A N 1
ATOM 3102 C CA . LYS A 1 406 ? -0.486 -7.248 5.634 1.00 59.75 406 LYS A CA 1
ATOM 3103 C C . LYS A 1 406 ? -1.012 -8.617 5.299 1.00 59.75 406 LYS A C 1
ATOM 3105 O O . LYS A 1 406 ? -0.738 -9.549 6.042 1.00 59.75 406 LYS A O 1
ATOM 3110 N N . SER A 1 407 ? -1.785 -8.714 4.227 1.00 62.94 407 SER A N 1
ATOM 3111 C CA . SER A 1 407 ? -2.223 -10.016 3.747 1.00 62.94 407 SER A CA 1
ATOM 3112 C C . SER A 1 407 ? -1.002 -10.853 3.374 1.00 62.94 407 SER A C 1
ATOM 3114 O O . SER A 1 407 ? -0.066 -10.333 2.770 1.00 62.94 407 SER A O 1
ATOM 3116 N N . ASP A 1 408 ? -1.023 -12.131 3.742 1.00 63.88 408 ASP A N 1
ATOM 3117 C CA . ASP A 1 408 ? -0.003 -13.081 3.296 1.00 63.88 408 ASP A CA 1
ATOM 3118 C C . ASP A 1 408 ? -0.289 -13.572 1.869 1.00 63.88 408 ASP A C 1
ATOM 3120 O O . ASP A 1 408 ? 0.614 -14.083 1.213 1.00 63.88 408 ASP A O 1
ATOM 3124 N N . ASP A 1 409 ? -1.541 -13.449 1.411 1.00 66.50 409 ASP A N 1
ATOM 3125 C CA . ASP A 1 409 ? -2.003 -13.964 0.124 1.00 66.50 409 ASP A CA 1
ATOM 3126 C C . ASP A 1 409 ? -3.301 -13.273 -0.336 1.00 66.50 409 ASP A C 1
ATOM 3128 O O . ASP A 1 409 ? -4.302 -13.258 0.390 1.00 66.50 409 ASP A O 1
ATOM 3132 N N . ILE A 1 410 ? -3.314 -12.726 -1.551 1.00 70.12 410 ILE A N 1
ATOM 3133 C CA . ILE A 1 410 ? -4.488 -12.072 -2.142 1.00 70.12 410 ILE A CA 1
ATOM 3134 C C . ILE A 1 410 ? -5.364 -13.105 -2.849 1.00 70.12 410 ILE A C 1
ATOM 3136 O O . ILE A 1 410 ? -4.952 -13.728 -3.820 1.00 70.12 410 ILE A O 1
ATOM 3140 N N . LYS A 1 411 ? -6.622 -13.229 -2.415 1.00 78.00 411 LYS A N 1
ATOM 3141 C CA . LYS A 1 411 ? -7.597 -14.143 -3.029 1.00 78.00 411 LYS A CA 1
ATOM 3142 C C . LYS A 1 411 ? -8.350 -13.518 -4.190 1.00 78.00 411 LYS A C 1
ATOM 3144 O O . LYS A 1 411 ? -8.607 -14.192 -5.181 1.00 78.00 411 LYS A O 1
ATOM 3149 N N . VAL A 1 412 ? -8.721 -12.243 -4.063 1.00 70.31 412 VAL A N 1
ATOM 3150 C CA . VAL A 1 412 ? -9.497 -11.532 -5.087 1.00 70.31 412 VAL A CA 1
ATOM 3151 C C . VAL A 1 412 ? -9.072 -10.072 -5.132 1.00 70.31 412 VAL A C 1
ATOM 3153 O O . VAL A 1 412 ? -9.214 -9.363 -4.143 1.00 70.31 412 VAL A O 1
ATOM 3156 N N . ALA A 1 413 ? -8.587 -9.590 -6.275 1.00 59.56 413 ALA A N 1
ATOM 3157 C CA . ALA A 1 413 ? -8.168 -8.192 -6.414 1.00 59.56 413 ALA A CA 1
ATOM 3158 C C . ALA A 1 413 ? -9.362 -7.218 -6.473 1.00 59.56 413 ALA A C 1
ATOM 3160 O O . ALA A 1 413 ? -9.340 -6.169 -5.835 1.00 59.56 413 ALA A O 1
ATOM 3161 N N . VAL A 1 414 ? -10.434 -7.584 -7.189 1.00 69.00 414 VAL A N 1
ATOM 3162 C CA . VAL A 1 414 ? -11.670 -6.787 -7.297 1.00 69.00 414 VAL A CA 1
ATOM 3163 C C . VAL A 1 414 ? -12.865 -7.652 -6.917 1.00 69.00 414 VAL A C 1
ATOM 3165 O O . VAL A 1 414 ? -13.362 -8.405 -7.755 1.00 69.00 414 VAL A O 1
ATOM 3168 N N . PRO A 1 415 ? -13.312 -7.584 -5.655 1.00 71.06 415 PRO A N 1
ATOM 3169 C CA . PRO A 1 415 ? -14.345 -8.473 -5.160 1.00 71.06 415 PRO A CA 1
ATOM 3170 C C . PRO A 1 415 ? -15.732 -8.096 -5.673 1.00 71.06 415 PRO A C 1
ATOM 3172 O O . PRO A 1 415 ? -16.164 -6.943 -5.608 1.00 71.06 415 PRO A O 1
ATOM 3175 N N . THR A 1 416 ? -16.455 -9.105 -6.142 1.00 82.00 416 THR A N 1
ATOM 3176 C CA . THR A 1 416 ? -17.890 -9.062 -6.415 1.00 82.00 416 THR A CA 1
ATOM 3177 C C . THR A 1 416 ? -18.697 -9.429 -5.164 1.00 82.00 416 THR A C 1
ATOM 3179 O O . THR A 1 416 ? -18.160 -9.912 -4.168 1.00 82.00 416 THR A O 1
ATOM 3182 N N . GLU A 1 417 ? -20.020 -9.239 -5.199 1.00 85.56 417 GLU A N 1
ATOM 3183 C CA . GLU A 1 417 ? -20.897 -9.694 -4.106 1.00 85.56 417 GLU A CA 1
ATOM 3184 C C . GLU A 1 417 ? -20.835 -11.218 -3.892 1.00 85.56 417 GLU A C 1
ATOM 3186 O O . GLU A 1 417 ? -20.994 -11.683 -2.762 1.00 85.56 417 GLU A O 1
ATOM 3191 N N . GLU A 1 418 ? -20.597 -11.992 -4.957 1.00 88.69 418 GLU A N 1
ATOM 3192 C CA . GLU A 1 418 ? -20.445 -13.449 -4.877 1.00 88.69 418 GLU A CA 1
ATOM 3193 C C . GLU A 1 418 ? -19.140 -13.820 -4.161 1.00 88.69 418 GLU A C 1
ATOM 3195 O O . GLU A 1 418 ? -19.176 -14.638 -3.241 1.00 88.69 418 GLU A O 1
ATOM 3200 N N . ASP A 1 419 ? -18.037 -13.134 -4.477 1.00 86.31 419 ASP A N 1
ATOM 3201 C CA . ASP A 1 419 ? -16.744 -13.330 -3.805 1.00 86.31 419 ASP A CA 1
ATOM 3202 C C . ASP A 1 419 ? -16.842 -12.993 -2.311 1.00 86.31 419 ASP A C 1
ATOM 3204 O O . ASP A 1 419 ? -16.388 -13.745 -1.446 1.00 86.31 419 ASP A O 1
ATOM 3208 N N . LEU A 1 420 ? -17.510 -11.884 -1.969 1.00 89.38 420 LEU A N 1
ATOM 3209 C CA . LEU A 1 420 ? -17.742 -11.522 -0.569 1.00 89.38 420 LEU A CA 1
ATOM 3210 C C . LEU A 1 420 ? -18.551 -12.602 0.163 1.00 89.38 420 LEU A C 1
ATOM 3212 O O . LEU A 1 420 ? -18.302 -12.867 1.339 1.00 89.38 420 LEU A O 1
ATOM 3216 N N . ALA A 1 421 ? -19.521 -13.240 -0.491 1.00 91.25 421 ALA A N 1
ATOM 3217 C CA . ALA A 1 421 ? -20.275 -14.333 0.115 1.00 91.25 421 ALA A CA 1
ATOM 3218 C C . ALA A 1 421 ? -19.421 -15.598 0.297 1.00 91.25 421 ALA A C 1
ATOM 3220 O O . ALA A 1 421 ? -19.503 -16.222 1.359 1.00 91.25 421 ALA A O 1
ATOM 3221 N N . GLU A 1 422 ? -18.595 -15.944 -0.694 1.00 92.12 422 GLU A N 1
ATOM 3222 C CA . GLU A 1 422 ? -17.690 -17.100 -0.662 1.00 92.12 422 GLU A CA 1
ATOM 3223 C C . GLU A 1 422 ? -16.735 -17.043 0.535 1.00 92.12 422 GLU A C 1
ATOM 3225 O O . GLU A 1 422 ? -16.640 -18.004 1.300 1.00 92.12 422 GLU A O 1
ATOM 3230 N N . TYR A 1 423 ? -16.111 -15.887 0.763 1.00 87.88 423 TYR A N 1
ATOM 3231 C CA . TYR A 1 423 ? -15.137 -15.698 1.843 1.00 87.88 423 TYR A CA 1
ATOM 3232 C C . TYR A 1 423 ? -15.764 -15.278 3.184 1.00 87.88 423 TYR A C 1
ATOM 3234 O O . TYR A 1 423 ? -15.064 -14.870 4.111 1.00 87.88 423 TYR A O 1
ATOM 3242 N N . GLY A 1 424 ? -17.094 -15.364 3.323 1.00 89.00 424 GLY A N 1
ATOM 3243 C CA . GLY A 1 424 ? -17.793 -15.032 4.571 1.00 89.00 424 GLY A CA 1
ATOM 3244 C C . GLY A 1 424 ? -17.741 -13.544 4.946 1.00 89.00 424 GLY A C 1
ATOM 3245 O O . GLY A 1 424 ? -17.876 -13.191 6.117 1.00 89.00 424 GLY A O 1
ATOM 3246 N N . LEU A 1 425 ? -17.544 -12.675 3.956 1.00 88.62 425 LEU A N 1
ATOM 3247 C CA . LEU A 1 425 ? -17.442 -11.218 4.063 1.00 88.62 425 LEU A CA 1
ATOM 3248 C C . LEU A 1 425 ? -18.750 -10.487 3.724 1.00 88.62 425 LEU A C 1
ATOM 3250 O O . LEU A 1 425 ? -18.888 -9.314 4.054 1.00 88.62 425 LEU A O 1
ATOM 3254 N N . ALA A 1 426 ? -19.748 -11.172 3.153 1.00 87.50 426 ALA A N 1
ATOM 3255 C CA . ALA A 1 426 ? -21.094 -10.617 2.950 1.00 87.50 426 ALA A CA 1
ATOM 3256 C C . ALA A 1 426 ? -21.803 -10.269 4.276 1.00 87.50 426 ALA A C 1
ATOM 3258 O O . ALA A 1 426 ? -22.679 -9.406 4.322 1.00 87.50 426 ALA A O 1
ATOM 3259 N N . GLN A 1 427 ? -21.425 -10.946 5.365 1.00 85.56 427 GLN A N 1
ATOM 3260 C CA . GLN A 1 427 ? -21.795 -10.603 6.738 1.00 85.56 427 GLN A CA 1
ATOM 3261 C C . GLN A 1 427 ? -20.526 -10.631 7.592 1.00 85.56 427 GLN A C 1
ATOM 3263 O O . GLN A 1 427 ? -20.238 -11.650 8.227 1.00 85.56 427 GLN A O 1
ATOM 3268 N N . PRO A 1 428 ? -19.741 -9.543 7.564 1.00 87.31 428 PRO A N 1
ATOM 3269 C CA . PRO A 1 428 ? -18.430 -9.527 8.179 1.00 87.31 428 PRO A CA 1
ATOM 3270 C C . PRO A 1 428 ? -18.558 -9.776 9.682 1.00 87.31 428 PRO A C 1
ATOM 3272 O O . PRO A 1 428 ? -19.431 -9.231 10.362 1.00 87.31 428 PRO A O 1
ATOM 3275 N N . TYR A 1 429 ? -17.671 -10.621 10.197 1.00 84.81 429 TYR A N 1
ATOM 3276 C CA . TYR A 1 429 ? -17.568 -10.922 11.620 1.00 84.81 429 TYR A CA 1
ATOM 3277 C C . TYR A 1 429 ? -17.195 -9.669 12.416 1.00 84.81 429 TYR A C 1
ATOM 3279 O O . TYR A 1 429 ? -17.725 -9.428 13.506 1.00 84.81 429 TYR A O 1
ATOM 3287 N N . ARG A 1 430 ? -16.298 -8.858 11.844 1.00 80.75 430 ARG A N 1
ATOM 3288 C CA . ARG A 1 430 ? -15.854 -7.581 12.401 1.00 80.75 430 ARG A CA 1
ATOM 3289 C C . ARG A 1 430 ? -15.675 -6.551 11.303 1.00 80.75 430 ARG A C 1
ATOM 3291 O O . ARG A 1 430 ? -15.306 -6.896 10.181 1.00 80.75 430 ARG A O 1
ATOM 3298 N N . SER A 1 431 ? -15.877 -5.288 11.649 1.00 84.38 431 SER A N 1
ATOM 3299 C CA . SER A 1 431 ? -15.469 -4.176 10.805 1.00 84.38 431 SER A CA 1
ATOM 3300 C C . SER A 1 431 ? -14.954 -3.001 11.617 1.00 84.38 431 SER A C 1
ATOM 3302 O O . SER A 1 431 ? -15.512 -2.660 12.658 1.00 84.38 431 SER A O 1
ATOM 3304 N N . TYR A 1 432 ? -13.934 -2.337 11.100 1.00 77.81 432 TYR A N 1
ATOM 3305 C CA . TYR A 1 432 ? -13.314 -1.160 11.693 1.00 77.81 432 TYR A CA 1
ATOM 3306 C C . TYR A 1 432 ? -13.437 -0.023 10.690 1.00 77.81 432 TYR A C 1
ATOM 3308 O O . TYR A 1 432 ? -13.124 -0.209 9.523 1.00 77.81 432 TYR A O 1
ATOM 3316 N N . THR A 1 433 ? -13.929 1.131 11.118 1.00 81.88 433 THR A N 1
ATOM 3317 C CA . THR A 1 433 ? -14.102 2.329 10.292 1.00 81.88 433 THR A CA 1
ATOM 3318 C C . THR A 1 433 ? -13.441 3.508 10.991 1.00 81.88 433 THR A C 1
ATOM 3320 O O . THR A 1 433 ? -13.600 3.667 12.199 1.00 81.88 433 THR A O 1
ATOM 3323 N N . TRP A 1 434 ? -12.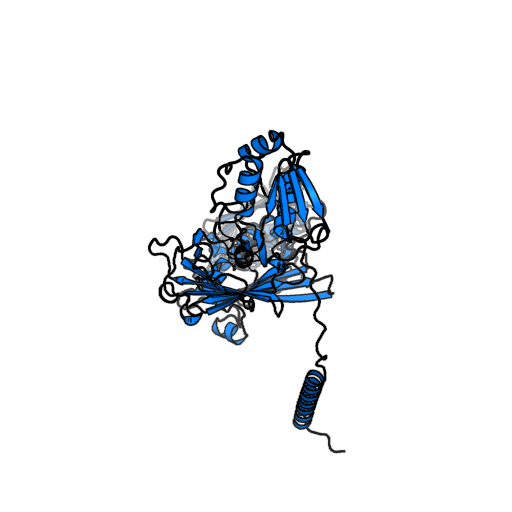728 4.356 10.263 1.00 72.81 434 TRP A N 1
ATOM 3324 C CA . TRP A 1 434 ? -12.166 5.594 10.803 1.00 72.81 434 TRP A CA 1
ATOM 3325 C C . TRP A 1 434 ? -12.189 6.706 9.760 1.00 72.81 434 TRP A C 1
ATOM 3327 O O . TRP A 1 434 ? -12.070 6.448 8.564 1.00 72.81 434 TRP A O 1
ATOM 3337 N N . THR A 1 435 ? -12.351 7.942 10.223 1.00 71.50 435 THR A N 1
ATOM 3338 C CA . THR A 1 435 ? -12.419 9.134 9.378 1.00 71.50 435 THR A CA 1
ATOM 3339 C C . THR A 1 435 ? -11.256 10.065 9.689 1.00 71.50 435 THR A C 1
ATOM 3341 O O . THR A 1 435 ? -11.029 10.408 10.849 1.00 71.50 435 THR A O 1
ATOM 3344 N N . VAL A 1 436 ? -10.540 10.472 8.645 1.00 61.84 436 VAL A N 1
ATOM 3345 C CA . VAL A 1 436 ? -9.367 11.346 8.673 1.00 61.84 436 VAL A CA 1
ATOM 3346 C C . VAL A 1 436 ? -9.760 12.736 8.167 1.00 61.84 436 VAL A C 1
ATOM 3348 O O . VAL A 1 436 ? -10.305 12.852 7.064 1.00 61.84 436 VAL A O 1
ATOM 3351 N N . TYR A 1 437 ? -9.474 13.772 8.956 1.00 63.00 437 TYR A N 1
ATOM 3352 C CA . TYR A 1 437 ? -9.776 15.186 8.688 1.00 63.00 437 TYR A CA 1
ATOM 3353 C C . TYR A 1 437 ? -11.228 15.459 8.251 1.00 63.00 437 TYR A C 1
ATOM 3355 O O . TYR A 1 437 ? -11.473 16.353 7.446 1.00 63.00 437 TYR A O 1
ATOM 3363 N N . ASP A 1 438 ? -12.183 14.650 8.716 1.00 67.12 438 ASP A N 1
ATOM 3364 C CA . ASP A 1 438 ? -13.587 14.631 8.273 1.00 67.12 438 ASP A CA 1
ATOM 3365 C C . ASP A 1 438 ? -13.803 14.476 6.739 1.00 67.12 438 ASP A C 1
ATOM 3367 O O . ASP A 1 438 ? -14.921 14.661 6.253 1.00 67.12 438 ASP A O 1
ATOM 3371 N N . VAL A 1 439 ? -12.775 14.098 5.962 1.00 60.09 439 VAL A N 1
ATOM 3372 C CA . VAL A 1 439 ? -12.818 14.060 4.478 1.00 60.09 439 VAL A CA 1
ATOM 3373 C C . VAL A 1 439 ? -12.507 12.699 3.855 1.00 60.09 439 VAL A C 1
ATOM 3375 O O . VAL A 1 439 ? -12.938 12.439 2.729 1.00 60.09 439 VAL A O 1
ATOM 3378 N N . VAL A 1 440 ? -11.795 11.818 4.564 1.00 60.44 440 VAL A N 1
ATOM 3379 C CA . VAL A 1 440 ? -11.504 10.448 4.108 1.00 60.44 440 VAL A CA 1
ATOM 3380 C C . VAL A 1 440 ? -12.044 9.458 5.125 1.00 60.44 440 VAL A C 1
ATOM 3382 O O . VAL A 1 440 ? -11.698 9.551 6.295 1.00 60.44 440 VAL A O 1
ATOM 3385 N N . THR A 1 441 ? -12.866 8.499 4.705 1.00 69.56 441 THR A N 1
ATOM 3386 C CA . THR A 1 441 ? -13.356 7.409 5.557 1.00 69.56 441 THR A CA 1
ATOM 3387 C C . THR A 1 441 ? -12.793 6.080 5.088 1.00 69.56 441 THR A C 1
ATOM 3389 O O . THR A 1 441 ? -13.123 5.608 4.007 1.00 69.56 441 THR A O 1
ATOM 3392 N N . CYS A 1 442 ? -11.991 5.441 5.927 1.00 65.88 442 CYS A N 1
ATOM 3393 C CA . CYS A 1 442 ? -11.448 4.113 5.679 1.00 65.88 442 CYS A CA 1
ATOM 3394 C C . CYS A 1 442 ? -12.251 3.066 6.451 1.00 65.88 442 CYS A C 1
ATOM 3396 O O . CYS A 1 442 ? -12.685 3.317 7.577 1.00 65.88 442 CYS A O 1
ATOM 3398 N N . ARG A 1 443 ? -12.425 1.881 5.866 1.00 79.44 443 ARG A N 1
ATOM 3399 C CA . ARG A 1 443 ? -13.084 0.717 6.461 1.00 79.44 443 ARG A CA 1
ATOM 3400 C C . ARG A 1 443 ? -12.270 -0.536 6.203 1.00 79.44 443 ARG A C 1
ATOM 3402 O O . ARG A 1 443 ? -11.714 -0.690 5.125 1.00 79.44 443 ARG A O 1
ATOM 3409 N N . VAL A 1 444 ? -12.253 -1.442 7.167 1.00 78.12 444 VAL A N 1
ATOM 3410 C CA . VAL A 1 444 ? -11.725 -2.802 7.039 1.00 78.12 444 VAL A CA 1
ATOM 3411 C C . VAL A 1 444 ? -12.794 -3.752 7.539 1.00 78.12 444 VAL A C 1
ATOM 3413 O O . VAL A 1 444 ? -13.375 -3.526 8.599 1.00 78.12 444 VAL A O 1
ATOM 3416 N N . TYR A 1 445 ? -13.046 -4.809 6.786 1.00 84.81 445 TYR A N 1
ATOM 3417 C CA . TYR A 1 445 ? -14.019 -5.851 7.073 1.00 84.81 445 TYR A CA 1
ATOM 3418 C C . TYR A 1 445 ? -13.299 -7.184 7.161 1.00 84.81 445 TYR A C 1
ATOM 3420 O O . TYR A 1 445 ? -12.393 -7.439 6.375 1.00 84.81 445 TYR A O 1
ATOM 3428 N N . MET A 1 446 ? -13.710 -8.031 8.098 1.00 85.06 446 MET A N 1
ATOM 3429 C CA . MET A 1 446 ? -13.044 -9.299 8.370 1.00 85.06 446 MET A CA 1
ATOM 3430 C C . MET A 1 446 ? -14.059 -10.428 8.536 1.00 85.06 446 MET A C 1
ATOM 3432 O O . MET A 1 446 ? -15.112 -10.243 9.156 1.00 85.06 446 MET A O 1
ATOM 3436 N N . SER A 1 447 ? -13.742 -11.599 7.991 1.00 88.44 447 SER A N 1
ATOM 3437 C CA . SER A 1 447 ? -14.545 -12.816 8.092 1.00 88.44 447 SER A CA 1
ATOM 3438 C C . SER A 1 447 ? -14.399 -13.474 9.469 1.00 88.44 447 SER A C 1
ATOM 3440 O O . SER A 1 447 ? -13.592 -13.071 10.311 1.00 88.44 447 SER A O 1
ATOM 3442 N N . ARG A 1 448 ? -15.179 -14.534 9.709 1.00 86.81 448 ARG A N 1
ATOM 3443 C CA . ARG A 1 448 ? -14.828 -15.515 10.749 1.00 86.81 448 ARG A CA 1
ATOM 3444 C C . ARG A 1 448 ? -13.603 -16.314 10.284 1.00 86.81 448 ARG A C 1
ATOM 3446 O O . ARG A 1 448 ? -13.447 -16.469 9.070 1.00 86.81 448 ARG A O 1
ATOM 3453 N N . PRO A 1 449 ? -12.774 -16.828 11.210 1.00 84.94 449 PRO A N 1
ATOM 3454 C CA . PRO A 1 449 ? -11.691 -17.711 10.820 1.00 84.94 449 PRO A CA 1
ATOM 3455 C C . PRO A 1 449 ? -12.262 -18.970 10.159 1.00 84.94 449 PRO A C 1
ATOM 3457 O O . PRO A 1 449 ? -13.290 -19.496 10.605 1.00 84.94 449 PRO A O 1
ATOM 3460 N N . ASP A 1 450 ? -11.610 -19.429 9.096 1.00 84.25 450 ASP A N 1
ATOM 3461 C CA . ASP A 1 450 ? -11.925 -20.701 8.449 1.00 84.25 450 ASP A CA 1
ATOM 3462 C C . ASP A 1 450 ? -11.472 -21.903 9.310 1.00 84.25 450 ASP A C 1
ATOM 3464 O O . ASP A 1 450 ? -11.036 -21.765 10.458 1.00 84.25 450 ASP A O 1
ATOM 3468 N N . THR A 1 451 ? -11.592 -23.118 8.770 1.00 85.12 451 THR A N 1
ATOM 3469 C CA . THR A 1 451 ? -11.183 -24.347 9.474 1.00 85.12 451 THR A CA 1
ATOM 3470 C C . THR A 1 451 ? -9.688 -24.421 9.771 1.00 85.12 451 THR A C 1
ATOM 3472 O O . THR A 1 451 ? -9.299 -25.116 10.709 1.00 85.12 451 THR A O 1
ATOM 3475 N N . ASP A 1 452 ? -8.876 -23.693 9.009 1.00 81.62 452 ASP A N 1
ATOM 3476 C CA . ASP A 1 452 ? -7.423 -23.625 9.135 1.00 81.62 452 ASP A CA 1
ATOM 3477 C C . ASP A 1 452 ? -6.981 -22.390 9.942 1.00 81.62 452 ASP A C 1
ATOM 3479 O O . ASP A 1 452 ? -5.789 -22.125 10.092 1.00 81.62 452 ASP A O 1
ATOM 3483 N N . SER A 1 453 ? -7.937 -21.675 10.550 1.00 81.31 453 SER A N 1
ATOM 3484 C CA . SER A 1 453 ? -7.714 -20.440 11.309 1.00 81.31 453 SER A CA 1
ATOM 3485 C C . SER A 1 453 ? -7.175 -19.284 10.455 1.00 81.31 453 SER A C 1
ATOM 3487 O O . SER A 1 453 ? -6.408 -18.453 10.947 1.00 81.31 453 SER A O 1
ATOM 3489 N N . ASN A 1 454 ? -7.575 -19.201 9.187 1.00 83.31 454 ASN A N 1
ATOM 3490 C CA . ASN A 1 454 ? -7.322 -18.037 8.341 1.00 83.31 454 ASN A CA 1
ATOM 3491 C C . ASN A 1 454 ? -8.490 -17.059 8.409 1.00 83.31 454 ASN A C 1
ATOM 3493 O O . ASN A 1 454 ? -9.653 -17.451 8.323 1.00 83.31 454 ASN A O 1
ATOM 3497 N N . PHE A 1 455 ? -8.173 -15.776 8.510 1.00 82.69 455 PHE A N 1
ATOM 3498 C CA . PHE A 1 455 ? -9.118 -14.686 8.329 1.00 82.69 455 PHE A CA 1
ATOM 3499 C C . PHE A 1 455 ? -9.048 -14.182 6.891 1.00 82.69 455 PHE A C 1
ATOM 3501 O O . PHE A 1 455 ? -7.962 -14.021 6.338 1.00 82.69 455 PHE A O 1
ATOM 3508 N N . TYR A 1 456 ? -10.202 -13.873 6.313 1.00 83.94 456 TYR A N 1
ATOM 3509 C CA . TYR A 1 456 ? -10.294 -13.096 5.084 1.00 83.94 456 TYR A CA 1
ATOM 3510 C C . TYR A 1 456 ? -10.667 -11.666 5.430 1.00 83.94 456 TYR A C 1
ATOM 3512 O O . TYR A 1 456 ? -11.468 -11.429 6.338 1.00 83.94 456 TYR A O 1
ATOM 3520 N N . LEU A 1 457 ? -10.095 -10.707 4.715 1.00 81.44 457 LEU A N 1
ATOM 3521 C CA . LEU A 1 457 ? -10.362 -9.293 4.928 1.00 81.44 457 LEU A CA 1
ATOM 3522 C C . LEU A 1 457 ? -10.408 -8.522 3.621 1.00 81.44 457 LEU A C 1
ATOM 3524 O O . LEU A 1 457 ? -9.718 -8.867 2.672 1.00 81.44 457 LEU A O 1
ATOM 3528 N N . TYR A 1 458 ? -11.173 -7.440 3.605 1.00 75.00 458 TYR A N 1
ATOM 3529 C CA . TYR A 1 458 ? -11.116 -6.442 2.543 1.00 75.00 458 TYR A CA 1
ATOM 3530 C C . TYR A 1 458 ? -11.282 -5.053 3.147 1.00 75.00 458 TYR A C 1
ATOM 3532 O O . TYR A 1 458 ? -11.817 -4.901 4.250 1.00 75.00 458 TYR A O 1
ATOM 3540 N N . GLY A 1 459 ? -10.809 -4.030 2.446 1.00 71.19 459 GLY A N 1
ATOM 3541 C CA . GLY A 1 459 ? -10.956 -2.648 2.887 1.00 71.19 459 GLY A CA 1
ATOM 3542 C C . GLY A 1 459 ? -11.756 -1.805 1.910 1.00 71.19 459 GLY A C 1
ATOM 3543 O O . GLY A 1 459 ? -11.931 -2.171 0.756 1.00 71.19 459 GLY A O 1
ATOM 3544 N N . VAL A 1 460 ? -12.263 -0.673 2.380 1.00 69.62 460 VAL A N 1
ATOM 3545 C CA . VAL A 1 460 ? -12.978 0.311 1.564 1.00 69.62 460 VAL A CA 1
ATOM 3546 C C . VAL A 1 460 ? -12.523 1.702 1.976 1.00 69.62 460 VAL A C 1
ATOM 3548 O O . VAL A 1 460 ? -12.473 1.994 3.167 1.00 69.62 460 VAL A O 1
ATOM 3551 N N . ILE A 1 461 ? -12.217 2.568 1.020 1.00 62.00 461 ILE A N 1
ATOM 3552 C CA . ILE A 1 461 ? -11.833 3.958 1.258 1.00 62.00 461 ILE A CA 1
ATOM 3553 C C . ILE A 1 461 ? -12.816 4.852 0.513 1.00 62.00 461 ILE A C 1
ATOM 3555 O O . ILE A 1 461 ? -12.926 4.786 -0.706 1.00 62.00 461 ILE A O 1
ATOM 3559 N N . ASP A 1 462 ? -13.520 5.700 1.251 1.00 70.31 462 ASP A N 1
ATOM 3560 C CA . ASP A 1 462 ? -14.273 6.812 0.688 1.00 70.31 462 ASP A CA 1
ATOM 3561 C C . ASP A 1 462 ? -13.459 8.090 0.841 1.00 70.31 462 ASP A C 1
ATOM 3563 O O . ASP A 1 462 ? -12.982 8.390 1.937 1.00 70.31 462 ASP A O 1
ATOM 3567 N N . TYR A 1 463 ? -13.360 8.895 -0.209 1.00 66.62 463 TYR A N 1
ATOM 3568 C CA . TYR A 1 463 ? -12.802 10.239 -0.104 1.00 66.62 463 TYR A CA 1
ATOM 3569 C C . TYR A 1 463 ? -13.620 11.240 -0.912 1.00 66.62 463 TYR A C 1
ATOM 3571 O O . TYR A 1 463 ? -14.225 10.920 -1.938 1.00 66.62 463 TYR A O 1
ATOM 3579 N N . TYR A 1 464 ? -13.655 12.474 -0.422 1.00 64.12 464 TYR A N 1
ATOM 3580 C CA . TYR A 1 464 ? -14.310 13.587 -1.093 1.00 64.12 464 TYR A CA 1
ATOM 3581 C C . TYR A 1 464 ? -13.287 14.433 -1.857 1.00 64.12 464 TYR A C 1
ATOM 3583 O O . TYR A 1 464 ? -12.291 14.881 -1.290 1.00 64.12 464 TYR A O 1
ATOM 3591 N N . ASP A 1 465 ? -13.534 14.662 -3.147 1.00 59.66 465 ASP A N 1
ATOM 3592 C CA . ASP A 1 465 ? -12.733 15.571 -3.968 1.00 59.66 465 ASP A CA 1
ATOM 3593 C C . ASP A 1 465 ? -13.427 16.930 -4.076 1.00 59.66 465 ASP A C 1
ATOM 3595 O O . ASP A 1 465 ? -14.383 17.111 -4.835 1.00 59.66 465 ASP A O 1
ATOM 3599 N N . GLU A 1 466 ? -12.888 17.917 -3.362 1.00 55.50 466 GLU A N 1
ATOM 3600 C CA . GLU A 1 466 ? -13.374 19.299 -3.385 1.00 55.50 466 GLU A CA 1
ATOM 3601 C C . GLU A 1 466 ? -13.379 19.927 -4.786 1.00 55.50 466 GLU A C 1
ATOM 3603 O O . GLU A 1 466 ? -14.183 20.818 -5.062 1.00 55.50 466 GLU A O 1
ATOM 3608 N N . LYS A 1 467 ? -12.489 19.494 -5.691 1.00 58.06 467 LYS A N 1
ATOM 3609 C CA . LYS A 1 467 ? -12.397 20.065 -7.045 1.00 58.06 467 LYS A CA 1
ATOM 3610 C C . LYS A 1 467 ? -13.513 19.571 -7.953 1.00 58.06 467 LYS A C 1
ATOM 3612 O O . LYS A 1 467 ? -13.884 20.282 -8.888 1.00 58.06 467 LYS A O 1
ATOM 3617 N N . THR A 1 468 ? -13.997 18.352 -7.719 1.00 65.88 468 THR A N 1
ATOM 3618 C CA . THR A 1 468 ? -15.054 17.726 -8.524 1.00 65.88 468 THR A CA 1
ATOM 3619 C C . THR A 1 468 ? -16.397 17.636 -7.801 1.00 65.88 468 THR A C 1
ATOM 3621 O O . THR A 1 468 ? -17.365 17.197 -8.421 1.00 65.88 468 THR A O 1
ATOM 3624 N N . ASP A 1 469 ? -16.479 18.091 -6.543 1.00 73.81 469 ASP A N 1
ATOM 3625 C CA . ASP A 1 469 ? -17.685 18.052 -5.697 1.00 73.81 469 ASP A CA 1
ATOM 3626 C C . ASP A 1 469 ? -18.316 16.648 -5.691 1.00 73.81 469 ASP A C 1
ATOM 3628 O O . ASP A 1 469 ? -19.512 16.457 -5.907 1.00 73.81 469 ASP A O 1
ATOM 3632 N N . SER A 1 470 ? -17.460 15.629 -5.571 1.00 64.94 470 SER A N 1
ATOM 3633 C CA . SER A 1 470 ? -17.830 14.222 -5.741 1.00 64.94 470 SER A CA 1
ATOM 3634 C C . SER A 1 470 ? -17.144 13.345 -4.699 1.00 64.94 470 SER A C 1
ATOM 3636 O O . SER A 1 470 ? -15.977 13.550 -4.364 1.00 64.94 470 SER A O 1
ATOM 3638 N N . THR A 1 471 ? -17.873 12.346 -4.201 1.00 68.31 471 THR A N 1
ATOM 3639 C CA . THR A 1 471 ? -17.330 11.276 -3.356 1.00 68.31 471 THR A CA 1
ATOM 3640 C C . THR A 1 471 ? -16.955 10.090 -4.229 1.00 68.31 471 THR A C 1
ATOM 3642 O O . THR A 1 471 ? -17.758 9.644 -5.051 1.00 68.31 471 THR A O 1
ATOM 3645 N N . TYR A 1 472 ? -15.751 9.575 -4.024 1.00 65.56 472 TYR A N 1
ATOM 3646 C CA . TYR A 1 472 ? -15.252 8.367 -4.663 1.00 65.56 472 TYR A CA 1
ATOM 3647 C C . TYR A 1 472 ? -15.124 7.277 -3.603 1.00 65.56 472 TYR A C 1
ATOM 3649 O O . TYR A 1 472 ? -14.719 7.562 -2.477 1.00 65.56 472 TYR A O 1
ATOM 3657 N N . THR A 1 473 ? -15.494 6.052 -3.970 1.00 65.00 473 THR A N 1
ATOM 3658 C CA . THR A 1 473 ? -15.394 4.863 -3.120 1.00 65.00 473 THR A CA 1
ATOM 3659 C C . THR A 1 473 ? -14.497 3.854 -3.813 1.00 65.00 473 THR A C 1
ATOM 3661 O O . THR A 1 473 ? -14.785 3.422 -4.930 1.00 65.00 473 THR A O 1
ATOM 3664 N N . GLU A 1 474 ? -13.438 3.453 -3.129 1.00 58.47 474 GLU A N 1
ATOM 3665 C CA . GLU A 1 474 ? -12.487 2.441 -3.568 1.00 58.47 474 GLU A CA 1
ATOM 3666 C C . GLU A 1 474 ? -12.614 1.219 -2.660 1.00 58.47 474 GLU A C 1
ATOM 3668 O O . GLU A 1 474 ? -12.594 1.341 -1.440 1.00 58.47 474 GLU A O 1
ATOM 3673 N N . THR A 1 475 ? -12.794 0.035 -3.242 1.00 62.59 475 THR A N 1
ATOM 3674 C CA . THR A 1 475 ? -12.796 -1.246 -2.521 1.00 62.59 475 THR A CA 1
ATOM 3675 C C . THR A 1 475 ? -11.469 -1.963 -2.747 1.00 62.59 475 THR A C 1
ATOM 3677 O O . THR A 1 475 ? -11.180 -2.403 -3.856 1.00 62.59 475 THR A O 1
ATOM 3680 N N . LEU A 1 476 ? -10.687 -2.101 -1.680 1.00 61.31 476 LEU A N 1
ATOM 3681 C CA . LEU A 1 476 ? -9.475 -2.908 -1.653 1.00 61.31 476 LEU A CA 1
ATOM 3682 C C . LEU A 1 476 ? -9.852 -4.398 -1.803 1.00 61.31 476 LEU A C 1
ATOM 3684 O O . LEU A 1 476 ? -10.907 -4.824 -1.329 1.00 61.31 476 LEU A O 1
ATOM 3688 N N . GLY A 1 477 ? -8.982 -5.192 -2.426 1.00 59.12 477 GLY A N 1
ATOM 3689 C CA . GLY A 1 477 ? -9.191 -6.627 -2.639 1.00 59.12 477 GLY A CA 1
ATOM 3690 C C . GLY A 1 477 ? -9.329 -7.470 -1.363 1.00 59.12 477 GLY A C 1
ATOM 3691 O O . GLY A 1 477 ? -9.051 -7.012 -0.253 1.00 59.12 477 GLY A O 1
ATOM 3692 N N . ILE A 1 478 ? -9.753 -8.726 -1.539 1.00 67.69 478 ILE A N 1
ATOM 3693 C CA . ILE A 1 478 ? -9.839 -9.738 -0.483 1.00 67.69 478 ILE A CA 1
ATOM 3694 C C . ILE A 1 478 ? -8.459 -10.354 -0.266 1.00 67.69 478 ILE A C 1
ATOM 3696 O O . ILE A 1 478 ? -7.946 -11.083 -1.117 1.00 67.69 478 ILE A O 1
ATOM 3700 N N . GLY A 1 479 ? -7.890 -10.087 0.903 1.00 68.44 479 GLY A N 1
ATOM 3701 C CA . GLY A 1 479 ? -6.675 -10.715 1.400 1.00 68.44 479 GLY A CA 1
ATOM 3702 C C . GLY A 1 479 ? -6.970 -11.824 2.406 1.00 68.44 479 GLY A C 1
ATOM 3703 O O . GLY A 1 479 ? -7.956 -11.773 3.142 1.00 68.44 479 GLY A O 1
ATOM 3704 N N . MET A 1 480 ? -6.092 -12.817 2.458 1.00 76.06 480 MET A N 1
ATOM 3705 C CA . MET A 1 480 ? -6.040 -13.857 3.478 1.00 76.06 480 MET A CA 1
ATOM 3706 C C . MET A 1 480 ? -4.939 -13.540 4.501 1.00 76.06 480 MET A C 1
ATOM 3708 O O . MET A 1 480 ? -3.849 -13.073 4.156 1.00 76.06 480 MET A O 1
ATOM 3712 N N . LEU A 1 481 ? -5.239 -13.802 5.769 1.00 70.62 481 LEU A N 1
ATOM 3713 C CA . LEU A 1 481 ? -4.353 -13.663 6.919 1.00 70.62 481 LEU A CA 1
ATOM 3714 C C . LEU A 1 481 ? -4.416 -14.938 7.768 1.00 70.62 481 LEU A C 1
ATOM 3716 O O . LEU A 1 481 ? -5.435 -15.169 8.426 1.00 70.62 481 LEU A O 1
ATOM 3720 N N . PRO A 1 482 ? -3.364 -15.767 7.814 1.00 67.25 482 PRO A N 1
ATOM 3721 C CA . PRO A 1 482 ? -3.332 -16.888 8.737 1.00 67.25 482 PRO A CA 1
ATOM 3722 C C . PRO A 1 482 ? -3.131 -16.387 10.171 1.00 67.25 482 PRO A C 1
ATOM 3724 O O . PRO A 1 482 ? -2.366 -15.457 10.419 1.00 67.25 482 PRO A O 1
ATOM 3727 N N . THR A 1 483 ? -3.743 -17.052 11.157 1.00 65.94 483 THR A N 1
ATOM 3728 C CA . THR A 1 483 ? -3.510 -16.714 12.579 1.00 65.94 483 THR A CA 1
ATOM 3729 C C . THR A 1 483 ? -2.032 -16.861 12.980 1.00 65.94 483 THR A C 1
ATOM 3731 O O . THR A 1 483 ? -1.559 -16.219 13.910 1.00 65.94 483 THR A O 1
ATOM 3734 N N . SER A 1 484 ? -1.248 -17.667 12.261 1.00 57.94 484 SER A N 1
ATOM 3735 C CA . SER A 1 484 ? 0.200 -17.773 12.471 1.00 57.94 484 SER A CA 1
ATOM 3736 C C . SER A 1 484 ? 1.015 -16.585 11.943 1.00 57.94 484 SER A C 1
ATOM 3738 O O . SER A 1 484 ? 2.198 -16.494 12.266 1.00 57.94 484 SER A O 1
ATOM 3740 N N . ALA A 1 485 ? 0.430 -15.697 11.128 1.00 56.97 485 ALA A N 1
ATOM 3741 C CA . ALA A 1 485 ? 1.115 -14.508 10.609 1.00 56.97 485 ALA A CA 1
ATOM 3742 C C . ALA A 1 485 ? 1.438 -13.490 11.707 1.00 56.97 485 ALA A C 1
ATOM 3744 O O . ALA A 1 485 ? 2.348 -12.674 11.549 1.00 56.97 485 ALA A O 1
ATOM 3745 N N . PHE A 1 486 ? 0.722 -13.546 12.832 1.00 60.12 486 PHE A N 1
ATOM 3746 C CA . PHE A 1 486 ? 0.978 -12.682 13.972 1.00 60.12 486 PHE A CA 1
ATOM 3747 C C . PHE A 1 486 ? 2.278 -13.120 14.659 1.00 60.12 486 PHE A C 1
ATOM 3749 O O . PHE A 1 486 ? 2.336 -14.129 15.363 1.00 60.12 486 PHE A O 1
ATOM 3756 N N . ARG A 1 487 ? 3.363 -12.376 14.409 1.00 49.62 487 ARG A N 1
ATOM 3757 C CA . ARG A 1 487 ? 4.715 -12.726 14.882 1.00 49.62 487 ARG A CA 1
ATOM 3758 C C . ARG A 1 487 ? 4.921 -12.415 16.370 1.00 49.62 487 ARG A C 1
ATOM 3760 O O . ARG A 1 487 ? 5.905 -12.871 16.949 1.00 49.62 487 ARG A O 1
ATOM 3767 N N . ASN A 1 488 ? 4.009 -11.658 16.978 1.00 50.88 488 ASN A N 1
ATOM 3768 C CA . ASN A 1 488 ? 3.942 -11.331 18.401 1.00 50.88 488 ASN A CA 1
ATOM 3769 C C . ASN A 1 488 ? 2.484 -11.101 18.845 1.00 50.88 488 ASN A C 1
ATOM 3771 O O . ASN A 1 488 ? 1.630 -10.740 18.036 1.00 50.88 488 ASN A O 1
ATOM 3775 N N . GLU A 1 489 ? 2.212 -11.292 20.140 1.00 49.72 489 GLU A N 1
ATOM 3776 C CA . GLU A 1 489 ? 0.883 -11.093 20.750 1.00 49.72 489 GLU A CA 1
ATOM 3777 C C . GLU A 1 489 ? 0.335 -9.672 20.497 1.00 49.72 489 GLU A C 1
ATOM 3779 O O . GLU A 1 489 ? -0.864 -9.499 20.283 1.00 49.72 489 GLU A O 1
ATOM 3784 N N . ASP A 1 490 ? 1.216 -8.673 20.379 1.00 50.25 490 ASP A N 1
ATOM 3785 C CA . ASP A 1 490 ? 0.850 -7.279 20.092 1.00 50.25 490 ASP A CA 1
ATOM 3786 C C . ASP A 1 490 ? 0.191 -7.087 18.712 1.00 50.25 490 ASP A C 1
ATOM 3788 O O . ASP A 1 490 ? -0.586 -6.156 18.527 1.00 50.25 490 ASP A O 1
ATOM 3792 N N . GLN A 1 491 ? 0.461 -7.952 17.726 1.00 54.00 491 GLN A N 1
ATOM 3793 C CA . GLN A 1 491 ? -0.204 -7.892 16.416 1.00 54.00 491 GLN A CA 1
ATOM 3794 C C . GLN A 1 491 ? -1.584 -8.554 16.426 1.00 54.00 491 GLN A C 1
ATOM 3796 O O . GLN A 1 491 ? -2.418 -8.208 15.599 1.00 54.00 491 GLN A O 1
ATOM 3801 N N . VAL A 1 492 ? -1.842 -9.477 17.358 1.00 52.72 492 VAL A N 1
ATOM 3802 C CA . VAL A 1 492 ? -3.142 -10.152 17.533 1.00 52.72 492 VAL A CA 1
ATOM 3803 C C . VAL A 1 492 ? -4.117 -9.265 18.314 1.00 52.72 492 VAL A C 1
ATOM 3805 O O . VAL A 1 492 ? -5.326 -9.465 18.226 1.00 52.72 492 VAL A O 1
ATOM 3808 N N . CYS A 1 493 ? -3.615 -8.261 19.048 1.00 54.47 493 CYS A N 1
ATOM 3809 C CA . CYS A 1 493 ? -4.388 -7.519 20.049 1.00 54.47 493 CYS A CA 1
ATOM 3810 C C . CYS A 1 493 ? -5.691 -6.904 19.509 1.00 54.47 493 CYS A C 1
ATOM 3812 O O . CYS A 1 493 ? -6.689 -6.840 20.229 1.00 54.47 493 CYS A O 1
ATOM 3814 N N . TYR A 1 494 ? -5.739 -6.535 18.220 1.00 62.53 494 TYR A N 1
ATOM 3815 C CA . TYR A 1 494 ? -6.954 -6.005 17.598 1.00 62.53 494 TYR A CA 1
ATOM 3816 C C . TYR A 1 494 ? -8.110 -7.008 17.517 1.00 62.53 494 TYR A C 1
ATOM 3818 O O . TYR A 1 494 ? -9.283 -6.615 17.534 1.00 62.53 494 TYR A O 1
ATOM 3826 N N . MET A 1 495 ? -7.788 -8.302 17.476 1.00 59.94 495 MET A N 1
ATOM 3827 C CA . MET A 1 495 ? -8.756 -9.392 17.521 1.00 59.94 495 MET A CA 1
ATOM 3828 C C . MET A 1 495 ? -9.258 -9.686 18.942 1.00 59.94 495 MET A C 1
ATOM 3830 O O . MET A 1 495 ? -10.318 -10.294 19.098 1.00 59.94 495 MET A O 1
ATOM 3834 N N . ASP A 1 496 ? -8.593 -9.179 19.974 1.00 59.09 496 ASP A N 1
ATOM 3835 C CA . ASP A 1 496 ? -8.997 -9.382 21.368 1.00 59.09 496 ASP A CA 1
ATOM 3836 C C . ASP A 1 496 ? -9.711 -8.167 21.974 1.00 59.09 496 ASP A C 1
ATOM 3838 O O . ASP A 1 496 ? -10.264 -8.257 23.074 1.00 59.09 496 ASP A O 1
ATOM 3842 N N . PHE A 1 497 ? -9.770 -7.030 21.267 1.00 58.66 497 PHE A N 1
ATOM 3843 C CA . PHE A 1 497 ? -10.509 -5.877 21.771 1.00 58.66 497 PHE A CA 1
ATOM 3844 C C . PHE A 1 497 ? -12.010 -6.140 21.831 1.00 58.66 497 PHE A C 1
ATOM 3846 O O . PHE A 1 497 ? -12.651 -6.523 20.862 1.00 58.66 497 PHE A O 1
ATOM 3853 N N . THR A 1 498 ? -12.592 -5.844 22.981 1.00 56.28 498 THR A N 1
ATOM 3854 C CA . THR A 1 498 ? -14.030 -5.775 23.224 1.00 56.28 498 THR A CA 1
ATOM 3855 C C . THR A 1 498 ? -14.425 -4.321 23.491 1.00 56.28 498 THR A C 1
ATOM 3857 O O . THR A 1 498 ? -13.552 -3.490 23.762 1.00 56.28 498 THR A O 1
ATOM 3860 N N . PRO A 1 499 ? -15.727 -3.977 23.502 1.00 55.06 499 PRO A N 1
ATOM 3861 C CA . PRO A 1 499 ? -16.152 -2.628 23.860 1.00 55.06 499 PRO A CA 1
ATOM 3862 C C . PRO A 1 499 ? -15.603 -2.102 25.191 1.00 55.06 499 PRO A C 1
ATOM 3864 O O . PRO A 1 499 ? -15.342 -0.909 25.319 1.00 55.06 499 PRO A O 1
ATOM 3867 N N . LEU A 1 500 ? -15.365 -2.992 26.157 1.00 55.09 500 LEU A N 1
ATOM 3868 C CA . LEU A 1 500 ? -14.811 -2.648 27.467 1.00 55.09 500 LEU A CA 1
ATOM 3869 C C . LEU A 1 500 ? -13.326 -2.275 27.407 1.00 55.09 500 LEU A C 1
ATOM 3871 O O . LEU A 1 500 ? -12.844 -1.533 28.253 1.00 55.09 500 LEU A O 1
ATOM 3875 N N . ASN A 1 501 ? -12.586 -2.744 26.401 1.00 59.62 501 ASN A N 1
ATOM 3876 C CA . ASN A 1 501 ? -11.185 -2.367 26.235 1.00 59.62 501 ASN A CA 1
ATOM 3877 C C . ASN A 1 501 ? -11.037 -0.895 25.837 1.00 59.62 501 ASN A C 1
ATOM 3879 O O . ASN A 1 501 ? -10.001 -0.299 26.110 1.00 59.62 501 ASN A O 1
ATOM 3883 N N . PHE A 1 502 ? -12.060 -0.299 25.226 1.00 58.38 502 PHE A N 1
ATOM 3884 C CA . PHE A 1 502 ? -12.041 1.099 24.805 1.00 58.38 502 PHE A CA 1
ATOM 3885 C C . PHE A 1 502 ? -12.628 2.046 25.841 1.00 58.38 502 PHE A C 1
ATOM 3887 O O . PHE A 1 502 ? -12.703 3.232 25.564 1.00 58.38 502 PHE A O 1
ATOM 3894 N N . ILE A 1 503 ? -13.037 1.562 27.011 1.00 55.78 503 ILE A N 1
ATOM 3895 C CA . ILE A 1 503 ? -13.469 2.389 28.138 1.00 55.78 503 ILE A CA 1
ATOM 3896 C C . ILE A 1 503 ? -12.300 2.448 29.120 1.00 55.78 503 ILE A C 1
ATOM 3898 O O . ILE A 1 503 ? -11.642 1.435 29.364 1.00 55.78 503 ILE A O 1
ATOM 3902 N N . ASP A 1 504 ? -11.996 3.626 29.669 1.00 54.62 504 ASP A N 1
ATOM 3903 C CA . ASP A 1 504 ? -11.057 3.703 30.785 1.00 54.62 504 ASP A CA 1
ATOM 3904 C C . ASP A 1 504 ? -11.660 2.993 32.009 1.00 54.62 504 ASP A C 1
ATOM 3906 O O . ASP A 1 504 ? -12.469 3.539 32.764 1.00 54.62 504 ASP A O 1
ATOM 3910 N N . ASN A 1 505 ? -11.260 1.730 32.174 1.00 44.78 505 ASN A N 1
ATOM 3911 C CA . ASN A 1 505 ? -11.723 0.820 33.219 1.00 44.78 505 ASN A CA 1
ATOM 3912 C C . ASN A 1 505 ? -11.396 1.307 34.636 1.00 44.78 505 ASN A C 1
ATOM 3914 O O . ASN A 1 505 ? -11.926 0.760 35.602 1.00 44.78 505 ASN A O 1
ATOM 3918 N N . LYS A 1 506 ? -10.524 2.313 34.787 1.00 43.06 506 LYS A N 1
ATOM 3919 C CA . LYS A 1 506 ? -10.136 2.831 36.102 1.00 43.06 506 LYS A CA 1
ATOM 3920 C C . LYS A 1 506 ? -11.152 3.789 36.702 1.00 43.06 506 LYS A C 1
ATOM 3922 O O . LYS A 1 506 ? -11.061 4.054 37.896 1.00 43.06 506 LYS A O 1
ATOM 3927 N N . LEU A 1 507 ? -12.076 4.323 35.904 1.00 48.12 507 LEU A N 1
ATOM 3928 C CA . LEU A 1 507 ? -12.852 5.470 36.349 1.00 48.12 507 LEU A CA 1
ATOM 3929 C C . LEU A 1 507 ? -14.221 5.118 36.943 1.00 48.12 507 LEU A C 1
ATOM 3931 O O . LEU A 1 507 ? -14.455 5.568 38.055 1.00 48.12 507 LEU A O 1
ATOM 3935 N N . PHE A 1 508 ? -15.097 4.295 36.336 1.00 49.06 508 PHE A N 1
ATOM 3936 C CA . PHE A 1 508 ? -16.481 4.169 36.868 1.00 49.06 508 PHE A CA 1
ATOM 3937 C C . PHE A 1 508 ? -17.245 2.846 36.647 1.00 49.06 508 PHE A C 1
ATOM 3939 O O . PHE A 1 508 ? -18.471 2.835 36.757 1.00 49.06 508 PHE A O 1
ATOM 3946 N N . THR A 1 509 ? -16.614 1.706 36.353 1.00 44.47 509 THR A N 1
ATOM 3947 C CA . THR A 1 509 ? -17.394 0.481 36.060 1.00 44.47 509 THR A CA 1
ATOM 3948 C C . THR A 1 509 ? -16.774 -0.799 36.600 1.00 44.47 509 THR A C 1
ATOM 3950 O O . THR A 1 509 ? -16.209 -1.585 35.846 1.00 44.47 509 THR A O 1
ATOM 3953 N N . ASP A 1 510 ? -16.981 -1.082 37.882 1.00 45.84 510 ASP A N 1
ATOM 3954 C CA . ASP A 1 510 ? -16.890 -2.460 38.361 1.00 45.84 510 ASP A CA 1
ATOM 3955 C C . ASP A 1 510 ? -18.287 -3.096 38.371 1.00 45.84 510 ASP A C 1
ATOM 3957 O O . ASP A 1 510 ? -19.261 -2.552 38.907 1.00 45.84 510 ASP A O 1
ATOM 3961 N N . TYR A 1 511 ? -18.412 -4.285 37.782 1.00 52.69 511 TYR A N 1
ATOM 3962 C CA . TYR A 1 511 ? -19.592 -5.119 37.975 1.00 52.69 511 TYR A CA 1
ATOM 3963 C C . TYR A 1 511 ? -19.577 -5.590 39.427 1.00 52.69 511 TYR A C 1
ATOM 3965 O O . TYR A 1 511 ? -18.669 -6.315 39.815 1.00 52.69 511 TYR A O 1
ATOM 3973 N N . VAL A 1 512 ? -20.573 -5.216 40.239 1.00 58.34 512 VAL A N 1
ATOM 3974 C CA . VAL A 1 512 ? -20.573 -5.507 41.689 1.00 58.34 512 VAL A CA 1
ATOM 3975 C C . VAL A 1 512 ? -20.312 -6.989 42.015 1.00 58.34 512 VAL A C 1
ATOM 3977 O O . VAL A 1 512 ? -19.752 -7.293 43.061 1.00 58.34 512 VAL A O 1
ATOM 3980 N N . LYS A 1 513 ? -20.641 -7.931 41.110 1.00 62.53 513 LYS A N 1
ATOM 3981 C CA . LYS A 1 513 ? -20.337 -9.363 41.301 1.00 62.53 513 LYS A CA 1
ATOM 3982 C C . LYS A 1 513 ? -18.840 -9.701 41.265 1.00 62.53 513 LYS A C 1
ATOM 3984 O O . LYS A 1 513 ? -18.466 -10.744 41.792 1.00 62.53 513 LYS A O 1
ATOM 3989 N N . ALA A 1 514 ? -17.996 -8.868 40.663 1.00 66.00 514 ALA A N 1
ATOM 3990 C CA . ALA A 1 514 ? -16.541 -9.028 40.662 1.00 66.00 514 ALA A CA 1
ATOM 3991 C C . ALA A 1 514 ? -15.894 -8.484 41.946 1.00 66.00 514 ALA A C 1
ATOM 3993 O O . ALA A 1 514 ? -14.810 -8.920 42.311 1.00 66.00 514 ALA A O 1
ATOM 3994 N N . VAL A 1 515 ? -16.577 -7.591 42.667 1.00 71.06 515 VAL A N 1
ATOM 3995 C CA . VAL A 1 515 ? -16.085 -7.005 43.919 1.00 71.06 515 VAL A CA 1
ATOM 3996 C C . VAL A 1 515 ? -16.307 -7.985 45.071 1.00 71.06 515 VAL A C 1
ATOM 3998 O O . VAL A 1 515 ? -17.401 -8.530 45.238 1.00 71.06 515 VAL A O 1
ATOM 4001 N N . ASP A 1 516 ? -15.267 -8.244 45.858 1.00 78.12 516 ASP A N 1
ATOM 4002 C CA . ASP A 1 516 ? -15.325 -9.110 47.043 1.00 78.12 516 ASP A CA 1
ATOM 4003 C C . ASP A 1 516 ? -15.531 -8.299 48.323 1.00 78.12 516 ASP A C 1
ATOM 4005 O O . ASP A 1 516 ? -16.364 -8.649 49.170 1.00 78.12 516 ASP A O 1
ATOM 4009 N N . LYS A 1 517 ? -14.802 -7.185 48.445 1.00 88.12 517 LYS A N 1
ATOM 4010 C CA . LYS A 1 517 ? -14.938 -6.231 49.548 1.00 88.12 517 LYS A CA 1
ATOM 4011 C C . LYS A 1 517 ? -14.766 -4.789 49.063 1.00 88.12 517 LYS A C 1
ATOM 4013 O O . LYS A 1 517 ? -14.041 -4.531 48.105 1.00 88.12 517 LYS A O 1
ATOM 4018 N N . ILE A 1 518 ? -15.420 -3.871 49.765 1.00 89.31 518 ILE A N 1
ATOM 4019 C CA . ILE A 1 518 ? -15.247 -2.421 49.645 1.00 89.31 518 ILE A CA 1
ATOM 4020 C C . ILE A 1 518 ? -14.764 -1.939 51.009 1.00 89.31 518 ILE A C 1
ATOM 4022 O O . ILE A 1 518 ? -15.480 -2.097 51.999 1.00 89.31 518 ILE A O 1
ATOM 4026 N N . SER A 1 519 ? -13.557 -1.388 51.071 1.00 92.38 519 SER A N 1
ATOM 4027 C CA . SER A 1 519 ? -13.016 -0.770 52.282 1.00 92.38 519 SER A CA 1
ATOM 4028 C C . SER A 1 519 ? -13.152 0.735 52.156 1.00 92.38 519 SER A C 1
ATOM 4030 O O . SER A 1 519 ? -12.744 1.303 51.149 1.00 92.38 519 SER A O 1
ATOM 4032 N N . ILE A 1 520 ? -13.729 1.377 53.160 1.00 93.12 520 ILE A N 1
ATOM 4033 C CA . ILE A 1 520 ? -13.942 2.821 53.158 1.00 93.12 520 ILE A CA 1
ATOM 4034 C C . ILE A 1 520 ? -13.244 3.390 54.361 1.00 93.12 520 ILE A C 1
ATOM 4036 O O . ILE A 1 520 ? -13.572 3.015 55.483 1.00 93.12 520 ILE A O 1
ATOM 4040 N N . THR A 1 521 ? -12.297 4.286 54.114 1.00 93.31 521 THR A N 1
ATOM 4041 C CA . THR A 1 521 ? -11.589 5.010 55.160 1.00 93.31 521 THR A CA 1
ATOM 4042 C C . THR A 1 521 ? -12.009 6.464 55.129 1.00 93.31 521 THR A C 1
ATOM 4044 O O . THR A 1 521 ? -11.830 7.145 54.121 1.00 93.31 521 THR A O 1
ATOM 4047 N N . LYS A 1 522 ? -12.562 6.938 56.240 1.00 91.56 522 LYS A N 1
ATOM 4048 C CA . LYS A 1 522 ? -12.961 8.331 56.435 1.00 91.56 522 LYS A CA 1
ATOM 4049 C C . LYS A 1 522 ? -12.562 8.749 57.843 1.00 91.56 522 LYS A C 1
ATOM 4051 O O . LYS A 1 522 ? -12.758 7.981 58.779 1.00 91.56 522 LYS A O 1
ATOM 4056 N N . ASP A 1 523 ? -11.976 9.935 57.993 1.00 86.00 523 ASP A N 1
ATOM 4057 C CA . ASP A 1 523 ? -11.558 10.478 59.297 1.00 86.00 523 ASP A CA 1
ATOM 4058 C C . ASP A 1 523 ? -10.629 9.532 60.105 1.00 86.00 523 ASP A C 1
ATOM 4060 O O . ASP A 1 523 ? -10.584 9.567 61.334 1.00 86.00 523 ASP A O 1
ATOM 4064 N N . GLY A 1 524 ? -9.864 8.677 59.412 1.00 83.50 524 GLY A N 1
ATOM 4065 C CA . GLY A 1 524 ? -8.956 7.691 60.014 1.00 83.50 524 GLY A CA 1
ATOM 4066 C C . GLY A 1 524 ? -9.613 6.381 60.474 1.00 83.50 524 GLY A C 1
ATOM 4067 O O . GLY A 1 524 ? -8.905 5.496 60.957 1.00 83.50 524 GLY A O 1
ATOM 4068 N N . GLU A 1 525 ? -10.927 6.227 60.303 1.00 90.69 525 GLU A N 1
ATOM 4069 C CA . GLU A 1 525 ? -11.662 4.992 60.590 1.00 90.69 525 GLU A CA 1
ATOM 4070 C C . GLU A 1 525 ? -11.967 4.234 59.294 1.00 90.69 525 GLU A C 1
ATOM 4072 O O . GLU A 1 525 ? -12.435 4.824 58.319 1.00 90.69 525 GLU A O 1
ATOM 4077 N N . THR A 1 526 ? -11.706 2.921 59.279 1.00 94.25 526 THR A N 1
ATOM 4078 C CA . THR A 1 526 ? -11.945 2.052 58.118 1.00 94.25 526 THR A CA 1
ATOM 4079 C C . THR A 1 526 ? -13.069 1.063 58.396 1.00 94.25 526 THR A C 1
ATOM 4081 O O . THR A 1 526 ? -12.960 0.247 59.312 1.00 94.25 526 THR A O 1
ATOM 4084 N N . HIS A 1 527 ? -14.090 1.070 57.544 1.00 93.94 527 HIS A N 1
ATOM 4085 C CA . HIS A 1 527 ? -15.187 0.105 57.557 1.00 93.94 527 HIS A CA 1
ATOM 4086 C C . HIS A 1 527 ? -15.179 -0.760 56.297 1.00 93.94 527 HIS A C 1
ATOM 4088 O O . HIS A 1 527 ? -14.823 -0.295 55.212 1.00 93.94 527 HIS A O 1
ATOM 4094 N N . ILE A 1 528 ? -15.566 -2.031 56.430 1.00 92.88 528 ILE A N 1
ATOM 4095 C CA . ILE A 1 528 ? -15.448 -3.016 55.347 1.00 92.88 528 ILE A CA 1
ATOM 4096 C C . ILE A 1 528 ? -16.810 -3.608 55.002 1.00 92.88 528 ILE A C 1
ATOM 4098 O O . ILE A 1 528 ? -17.385 -4.378 55.772 1.00 92.88 528 ILE A O 1
ATOM 4102 N N . PHE A 1 529 ? -17.280 -3.339 53.789 1.00 89.25 529 PHE A N 1
ATOM 4103 C CA . PHE A 1 529 ? -18.415 -4.034 53.197 1.00 89.25 529 PHE A CA 1
ATOM 4104 C C . PHE A 1 529 ? -17.932 -5.299 52.490 1.00 89.25 529 PHE A C 1
ATOM 4106 O O . PHE A 1 529 ? -16.993 -5.240 51.701 1.00 89.25 529 PHE A O 1
ATOM 4113 N N . ARG A 1 530 ? -18.566 -6.446 52.744 1.00 89.19 530 ARG A N 1
ATOM 4114 C CA . ARG A 1 530 ? -18.267 -7.719 52.065 1.00 89.19 530 ARG A CA 1
ATOM 4115 C C . ARG A 1 530 ? -19.509 -8.301 51.417 1.00 89.19 530 ARG A C 1
ATOM 4117 O O . ARG A 1 530 ? -20.600 -8.217 51.985 1.00 89.19 530 ARG A O 1
ATOM 4124 N N . PHE A 1 531 ? -19.325 -8.950 50.274 1.00 84.44 531 PHE A N 1
ATOM 4125 C CA . PHE A 1 531 ? -20.399 -9.608 49.536 1.00 84.44 531 PHE A CA 1
ATOM 4126 C C . PHE A 1 531 ? -20.331 -11.131 49.689 1.00 84.44 531 PHE A C 1
ATOM 4128 O O . PHE A 1 531 ? -19.312 -11.752 49.405 1.00 84.44 531 PHE A O 1
ATOM 4135 N N . GLU A 1 532 ? -21.437 -11.748 50.110 1.00 85.44 532 GLU A N 1
ATOM 4136 C CA . GLU A 1 532 ? -21.585 -13.209 50.116 1.00 85.44 532 GLU A CA 1
ATOM 4137 C C . GLU A 1 532 ? -22.105 -13.661 48.744 1.00 85.44 532 GLU A C 1
ATOM 4139 O O . GLU A 1 532 ? -23.196 -13.254 48.329 1.00 85.44 532 GLU A O 1
ATOM 4144 N N . LYS A 1 533 ? -21.348 -14.512 48.043 1.00 80.50 533 LYS A N 1
ATOM 4145 C CA . LYS A 1 533 ? -21.686 -15.021 46.703 1.00 80.50 533 LYS A CA 1
ATOM 4146 C C . LYS A 1 533 ? -22.125 -16.493 46.765 1.00 80.50 533 LYS A C 1
ATOM 4148 O O . LYS A 1 533 ? -21.598 -17.252 47.578 1.00 80.50 533 LYS A O 1
ATOM 4153 N N . ASN A 1 534 ? -23.098 -16.897 45.944 1.00 80.88 534 ASN A N 1
ATOM 4154 C CA . ASN A 1 534 ? -23.450 -18.316 45.765 1.00 80.88 534 ASN A CA 1
ATOM 4155 C C . ASN A 1 534 ? -22.460 -19.027 44.817 1.00 80.88 534 ASN A C 1
ATOM 4157 O O . ASN A 1 534 ? -21.498 -18.424 44.341 1.00 80.88 534 ASN A O 1
ATOM 4161 N N . ALA A 1 535 ? -22.694 -20.315 44.543 1.00 75.69 5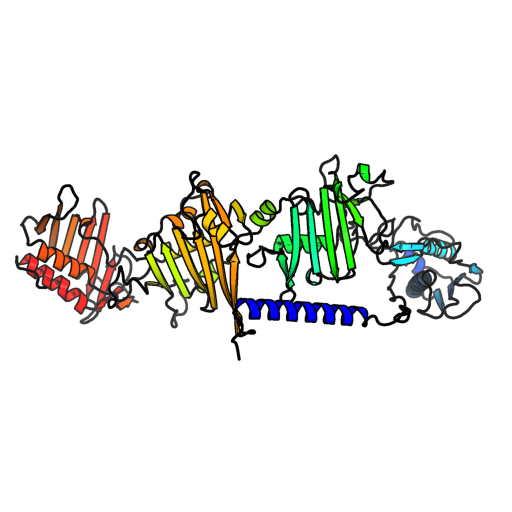35 ALA A N 1
ATOM 4162 C CA . ALA A 1 535 ? -21.848 -21.119 43.657 1.00 75.69 535 ALA A CA 1
ATOM 4163 C C . ALA A 1 535 ? -21.823 -20.595 42.208 1.00 75.69 535 ALA A C 1
ATOM 4165 O O . ALA A 1 535 ? -20.854 -20.816 41.488 1.00 75.69 535 ALA A O 1
ATOM 4166 N N . GLU A 1 536 ? -22.866 -19.872 41.801 1.00 67.25 536 GLU A N 1
ATOM 4167 C CA . GLU A 1 536 ? -23.010 -19.220 40.500 1.00 67.25 536 GLU A CA 1
ATOM 4168 C C . GLU A 1 536 ? -22.401 -17.800 40.459 1.00 67.25 536 GLU A C 1
ATOM 4170 O O . GLU A 1 536 ? -22.445 -17.137 39.423 1.00 67.25 536 GLU A O 1
ATOM 4175 N N . GLY A 1 537 ? -21.828 -17.315 41.570 1.00 66.81 537 GLY A N 1
ATOM 4176 C CA . GLY A 1 537 ? -21.213 -15.987 41.677 1.00 66.81 537 GLY A CA 1
ATOM 4177 C C . GLY A 1 537 ? -22.198 -14.832 41.912 1.00 66.81 537 GLY A C 1
ATOM 4178 O O . GLY A 1 537 ? -21.800 -13.665 41.913 1.00 66.81 537 GLY A O 1
ATOM 4179 N N . ASP A 1 538 ? -23.482 -15.116 42.134 1.00 69.62 538 ASP A N 1
ATOM 4180 C CA . ASP A 1 538 ? -24.488 -14.115 42.478 1.00 69.62 538 ASP A CA 1
ATOM 4181 C C . ASP A 1 538 ? -24.364 -13.669 43.931 1.00 69.62 538 ASP A C 1
ATOM 4183 O O . ASP A 1 538 ? -24.284 -14.481 44.852 1.00 69.62 538 ASP A O 1
ATOM 4187 N N . ILE A 1 539 ? -24.443 -12.357 44.153 1.00 73.62 539 ILE A N 1
ATOM 4188 C CA . ILE A 1 539 ? -24.454 -11.785 45.499 1.00 73.62 539 ILE A CA 1
ATOM 4189 C C . ILE A 1 539 ? -25.798 -12.076 46.168 1.00 73.62 539 ILE A C 1
ATOM 4191 O O . ILE A 1 539 ? -26.844 -11.590 45.722 1.00 73.62 539 ILE A O 1
ATOM 4195 N N . THR A 1 540 ? -25.743 -12.813 47.272 1.00 82.12 540 THR A N 1
ATOM 4196 C CA . THR A 1 540 ? -26.899 -13.267 48.055 1.00 82.12 540 THR A CA 1
ATOM 4197 C C . THR A 1 540 ? -27.079 -12.507 49.365 1.00 82.12 540 THR A C 1
ATOM 4199 O O . THR A 1 540 ? -28.208 -12.378 49.841 1.00 82.12 540 THR A O 1
ATOM 4202 N N . ALA A 1 541 ? -26.005 -11.950 49.925 1.00 85.06 541 ALA A N 1
ATOM 4203 C CA . ALA A 1 541 ? -26.054 -11.085 51.098 1.00 85.06 541 ALA A CA 1
ATOM 4204 C C . ALA A 1 541 ? -24.874 -10.106 51.110 1.00 85.06 541 ALA A C 1
ATOM 4206 O O . ALA A 1 541 ? -23.914 -10.252 50.351 1.00 85.06 541 ALA A O 1
ATOM 4207 N N . ALA A 1 542 ? -24.959 -9.104 51.982 1.00 85.88 542 ALA A N 1
ATOM 4208 C CA . ALA A 1 542 ? -23.867 -8.191 52.274 1.00 85.88 542 ALA A CA 1
ATOM 4209 C C . ALA A 1 542 ? -23.661 -8.094 53.791 1.00 85.88 542 ALA A C 1
ATOM 4211 O O . ALA A 1 542 ? -24.621 -8.169 54.569 1.00 85.88 542 ALA A O 1
ATOM 4212 N N . THR A 1 543 ? -22.409 -7.923 54.205 1.00 89.94 543 THR A N 1
ATOM 4213 C CA . THR A 1 543 ? -22.047 -7.611 55.590 1.00 89.94 543 THR A CA 1
ATOM 4214 C C . THR A 1 543 ? -21.275 -6.305 55.652 1.00 89.94 543 THR A C 1
ATOM 4216 O O . THR A 1 543 ? -20.541 -5.979 54.724 1.00 89.94 543 THR A O 1
ATOM 4219 N N . LEU A 1 544 ? -21.458 -5.567 56.740 1.00 91.00 544 LEU A N 1
ATOM 4220 C CA . LEU A 1 544 ? -20.659 -4.405 57.112 1.00 91.00 544 LEU A CA 1
ATOM 4221 C C . LEU A 1 544 ? -19.882 -4.766 58.379 1.00 91.00 544 LEU A C 1
ATOM 4223 O O . LEU A 1 544 ? -20.484 -5.149 59.385 1.00 91.00 544 LEU A O 1
ATOM 4227 N N . ASP A 1 545 ? -18.556 -4.702 58.291 1.00 85.69 545 ASP A N 1
ATOM 4228 C CA . ASP A 1 545 ? -17.548 -5.176 59.242 1.00 85.69 545 ASP A CA 1
ATOM 4229 C C . ASP A 1 545 ? -17.692 -6.654 59.601 1.00 85.69 545 ASP A C 1
ATOM 4231 O O . ASP A 1 545 ? -16.849 -7.449 59.195 1.00 85.69 545 ASP A O 1
ATOM 4235 N N . ASN A 1 546 ? -18.758 -7.027 60.316 1.00 76.62 546 ASN A N 1
ATOM 4236 C CA . ASN A 1 546 ? -19.160 -8.405 60.631 1.00 76.62 546 ASN A CA 1
ATOM 4237 C C . ASN A 1 546 ? -20.690 -8.581 60.820 1.00 76.62 546 ASN A C 1
ATOM 4239 O O . ASN A 1 546 ? -21.147 -9.671 61.168 1.00 76.62 546 ASN A O 1
ATOM 4243 N N . GLY A 1 547 ? -21.496 -7.527 60.639 1.00 83.56 547 GLY A N 1
ATOM 4244 C CA . GLY A 1 547 ? -22.954 -7.556 60.789 1.00 83.56 547 GLY A CA 1
ATOM 4245 C C . GLY A 1 547 ? -23.666 -7.657 59.442 1.00 83.56 547 GLY A C 1
ATOM 4246 O O . GLY A 1 547 ? -23.221 -7.068 58.460 1.00 83.56 547 GLY A O 1
ATOM 4247 N N . ARG A 1 548 ? -24.787 -8.388 59.369 1.00 85.75 548 ARG A N 1
ATOM 4248 C CA . ARG A 1 548 ? -25.616 -8.404 58.153 1.00 85.75 548 ARG A CA 1
ATOM 4249 C C . ARG A 1 548 ? -26.232 -7.033 57.902 1.00 85.75 548 ARG A C 1
ATOM 4251 O O . ARG A 1 548 ? -26.756 -6.418 58.825 1.00 85.75 548 ARG A O 1
ATOM 4258 N N . THR A 1 549 ? -26.223 -6.617 56.642 1.00 87.00 549 THR A N 1
ATOM 4259 C CA . THR A 1 549 ? -26.836 -5.368 56.183 1.00 87.00 549 THR A CA 1
ATOM 4260 C C . THR A 1 549 ? -27.764 -5.624 54.993 1.00 87.00 549 THR A C 1
ATOM 4262 O O . THR A 1 549 ? -27.742 -6.699 54.382 1.00 87.00 549 THR A O 1
ATOM 4265 N N . ASP A 1 550 ? -28.630 -4.659 54.689 1.00 84.81 550 ASP A N 1
ATOM 4266 C CA . ASP A 1 550 ? -29.569 -4.763 53.578 1.00 84.81 550 ASP A CA 1
ATOM 4267 C C . ASP A 1 550 ? -28.824 -4.726 52.237 1.00 84.81 550 ASP A C 1
ATOM 4269 O O . ASP A 1 550 ? -28.243 -3.717 51.836 1.00 84.81 550 ASP A O 1
ATOM 4273 N N . LEU A 1 551 ? -28.877 -5.841 51.509 1.00 78.62 551 LEU A N 1
ATOM 4274 C CA . LEU A 1 551 ? -28.184 -6.005 50.234 1.00 78.62 551 LEU A CA 1
ATOM 4275 C C . LEU A 1 551 ? -28.611 -4.960 49.192 1.00 78.62 551 LEU A C 1
ATOM 4277 O O . LEU A 1 551 ? -27.798 -4.544 48.370 1.00 78.62 551 LEU A O 1
ATOM 4281 N N . GLN A 1 552 ? -29.879 -4.538 49.193 1.00 74.62 552 GLN A N 1
ATOM 4282 C CA . GLN A 1 552 ? -30.352 -3.527 48.245 1.00 74.62 552 GLN A CA 1
ATOM 4283 C C . GLN A 1 552 ? -29.781 -2.145 48.567 1.00 74.62 552 GLN A C 1
ATOM 4285 O O . GLN A 1 552 ? -29.401 -1.426 47.648 1.00 74.62 552 GLN A O 1
ATOM 4290 N N . SER A 1 553 ? -29.661 -1.801 49.846 1.00 77.00 553 SER A N 1
ATOM 4291 C CA . SER A 1 553 ? -29.032 -0.564 50.306 1.00 77.00 553 SER A CA 1
ATOM 4292 C C . SER A 1 553 ? -27.539 -0.534 49.988 1.00 77.00 553 SER A C 1
ATOM 4294 O O . SER A 1 553 ? -27.060 0.470 49.477 1.00 77.00 553 SER A O 1
ATOM 4296 N N . VAL A 1 554 ? -26.820 -1.651 50.159 1.00 75.88 554 VAL A N 1
ATOM 4297 C CA . VAL A 1 554 ? -25.407 -1.742 49.740 1.00 75.88 554 VAL A CA 1
ATOM 4298 C C . VAL A 1 554 ? -25.258 -1.644 48.220 1.00 75.88 554 VAL A C 1
ATOM 4300 O O . VAL A 1 554 ? -24.334 -1.005 47.733 1.00 75.88 554 VAL A O 1
ATOM 4303 N N . ARG A 1 555 ? -26.184 -2.222 47.444 1.00 70.00 555 ARG A N 1
ATOM 4304 C CA . ARG A 1 555 ? -26.195 -2.054 45.980 1.00 70.00 555 ARG A CA 1
ATOM 4305 C C . ARG A 1 555 ? -26.445 -0.605 45.561 1.00 70.00 555 ARG A C 1
ATOM 4307 O O . ARG A 1 555 ? -25.834 -0.164 44.599 1.00 70.00 555 ARG A O 1
ATOM 4314 N N . ARG A 1 556 ? -27.327 0.123 46.253 1.00 72.44 556 ARG A N 1
ATOM 4315 C CA . ARG A 1 556 ? -27.563 1.559 46.004 1.00 72.44 556 ARG A CA 1
ATOM 4316 C C . ARG A 1 556 ? -26.341 2.385 46.358 1.00 72.44 556 ARG A C 1
ATOM 4318 O O . ARG A 1 556 ? -25.880 3.156 45.537 1.00 72.44 556 ARG A O 1
ATOM 4325 N N . PHE A 1 557 ? -25.755 2.112 47.513 1.00 77.38 557 PHE A N 1
ATOM 4326 C CA . PHE A 1 557 ? -24.512 2.740 47.915 1.00 77.38 557 PHE A CA 1
ATOM 4327 C C . PHE A 1 557 ? -23.375 2.495 46.914 1.00 77.38 557 PHE A C 1
ATOM 4329 O O . PHE A 1 557 ? -22.632 3.403 46.567 1.00 77.38 557 PHE A O 1
ATOM 4336 N N . TYR A 1 558 ? -23.280 1.281 46.375 1.00 74.25 558 TYR A N 1
ATOM 4337 C CA . TYR A 1 558 ? -22.335 0.979 45.309 1.00 74.25 558 TYR A CA 1
ATOM 4338 C C . TYR A 1 558 ? -22.608 1.778 44.026 1.00 74.25 558 TYR A C 1
ATOM 4340 O O . TYR A 1 558 ? -21.670 2.210 43.364 1.00 74.25 558 TYR A O 1
ATOM 4348 N N . VAL A 1 559 ? -23.883 2.005 43.687 1.00 67.25 559 VAL A N 1
ATOM 4349 C CA . VAL A 1 559 ? -24.263 2.906 42.589 1.00 67.25 559 VAL A CA 1
ATOM 4350 C C . VAL A 1 559 ? -23.792 4.332 42.867 1.00 67.25 559 VAL A C 1
ATOM 4352 O O . VAL A 1 559 ? -23.299 4.964 41.941 1.00 67.25 559 VAL A O 1
ATOM 4355 N N . ASP A 1 560 ? -23.888 4.808 44.110 1.00 73.62 560 ASP A N 1
ATOM 4356 C CA . ASP A 1 560 ? -23.383 6.128 44.497 1.00 73.62 560 ASP A CA 1
ATOM 4357 C C . ASP A 1 560 ? -21.858 6.213 44.349 1.00 73.62 560 ASP A C 1
ATOM 4359 O O . ASP A 1 560 ? -21.369 7.235 43.894 1.00 73.62 560 ASP A O 1
ATOM 4363 N N . ILE A 1 561 ? -21.105 5.142 44.646 1.00 75.62 561 ILE A N 1
ATOM 4364 C CA . ILE A 1 561 ? -19.635 5.090 44.475 1.00 75.62 561 ILE A CA 1
ATOM 4365 C C . ILE A 1 561 ? -19.219 5.235 43.005 1.00 75.62 561 ILE A C 1
ATOM 4367 O O . ILE A 1 561 ? -18.230 5.899 42.708 1.00 75.62 561 ILE A O 1
ATOM 4371 N N . ILE A 1 562 ? -19.963 4.623 42.081 1.00 65.31 562 ILE A N 1
ATOM 4372 C CA . ILE A 1 562 ? -19.673 4.689 40.637 1.00 65.31 562 ILE A CA 1
ATOM 4373 C C . ILE A 1 562 ? -20.368 5.870 39.939 1.00 65.31 562 ILE A C 1
ATOM 4375 O O . ILE A 1 562 ? -20.253 6.021 38.725 1.00 65.31 562 ILE A O 1
ATOM 4379 N N . HIS A 1 563 ? -21.139 6.669 40.682 1.00 63.06 563 HIS A N 1
ATOM 4380 C CA . HIS A 1 563 ? -21.874 7.817 40.159 1.00 63.06 563 HIS A CA 1
ATOM 4381 C C . HIS A 1 563 ? -21.025 9.046 39.816 1.00 63.06 563 HIS A C 1
ATOM 4383 O O . HIS A 1 563 ? -21.436 9.748 38.887 1.00 63.06 563 HIS A O 1
ATOM 4389 N N . PRO A 1 564 ? -19.930 9.373 40.540 1.00 68.00 564 PRO A N 1
ATOM 4390 C CA . PRO A 1 564 ? -19.264 10.646 40.352 1.00 68.00 564 PRO A CA 1
ATOM 4391 C C . PRO A 1 564 ? -18.809 10.856 38.922 1.00 68.00 564 PRO A C 1
ATOM 4393 O O . PRO A 1 564 ? -18.433 9.919 38.228 1.00 68.00 564 PRO A O 1
ATOM 4396 N N . VAL A 1 565 ? -18.852 12.105 38.471 1.00 55.22 565 VAL A N 1
ATOM 4397 C CA . VAL A 1 565 ? -18.491 12.450 37.099 1.00 55.22 565 VAL A CA 1
ATOM 4398 C C . VAL A 1 565 ? -17.273 13.349 37.137 1.00 55.22 565 VAL A C 1
ATOM 4400 O O . VAL A 1 565 ? -17.246 14.344 37.858 1.00 55.22 565 VAL A O 1
ATOM 4403 N N . ILE A 1 566 ? -16.260 13.024 36.335 1.00 60.47 566 ILE A N 1
ATOM 4404 C CA . ILE A 1 566 ? -15.139 13.940 36.129 1.00 60.47 566 ILE A CA 1
ATOM 4405 C C . ILE A 1 566 ? -15.634 15.168 35.371 1.00 60.47 566 ILE A C 1
ATOM 4407 O O . ILE A 1 566 ? -16.205 15.069 34.285 1.00 60.47 566 ILE A O 1
ATOM 4411 N N . ILE A 1 567 ? -15.362 16.333 35.945 1.00 54.09 567 ILE A N 1
ATOM 4412 C CA . ILE A 1 567 ? -15.725 17.644 35.400 1.00 54.09 567 ILE A CA 1
ATOM 4413 C C . ILE A 1 567 ? -14.512 18.322 34.757 1.00 54.09 567 ILE A C 1
ATOM 4415 O O . ILE A 1 567 ? -14.667 19.180 33.890 1.00 54.09 567 ILE A O 1
ATOM 4419 N N . GLY A 1 568 ? -13.301 17.919 35.141 1.00 54.16 568 GLY A N 1
ATOM 4420 C CA . GLY A 1 568 ? -12.057 18.377 34.533 1.00 54.16 568 GLY A CA 1
ATOM 4421 C C . GLY A 1 568 ? -10.824 17.812 35.232 1.00 54.16 568 GLY A C 1
ATOM 4422 O O . GLY A 1 568 ? -10.934 16.999 36.148 1.00 54.16 568 GLY A O 1
ATOM 4423 N N . GLU A 1 569 ? -9.651 18.268 34.809 1.00 58.19 569 GLU A N 1
ATOM 4424 C CA . GLU A 1 569 ? -8.357 17.900 35.394 1.00 58.19 569 GLU A CA 1
ATOM 4425 C C . GLU A 1 569 ? -7.858 18.979 36.366 1.00 58.19 569 GLU A C 1
ATOM 4427 O O . GLU A 1 569 ? -8.151 20.169 36.209 1.00 58.19 569 GLU A O 1
ATOM 4432 N N . HIS A 1 570 ? -7.105 18.562 37.385 1.00 58.84 570 HIS A N 1
ATOM 4433 C CA . HIS A 1 570 ? -6.450 19.466 38.323 1.00 58.84 570 HIS A CA 1
ATOM 4434 C C . HIS A 1 570 ? -5.066 19.875 37.820 1.00 58.84 570 HIS A C 1
ATOM 4436 O O . HIS A 1 570 ? -4.144 19.067 37.781 1.00 58.84 570 HIS A O 1
ATOM 4442 N N . GLU A 1 571 ? -4.891 21.167 37.545 1.00 51.75 571 GLU A N 1
ATOM 4443 C CA . GLU A 1 571 ? -3.570 21.780 37.381 1.00 51.75 571 GLU A CA 1
ATOM 4444 C C . GLU A 1 571 ? -3.112 22.366 38.733 1.00 51.75 571 GLU A C 1
ATOM 4446 O O . GLU A 1 571 ? -3.679 23.357 39.197 1.00 51.75 571 GLU A O 1
ATOM 4451 N N . GLY A 1 572 ? -2.141 21.745 39.415 1.00 62.44 572 GLY A N 1
ATOM 4452 C CA . GLY A 1 572 ? -1.611 22.246 40.695 1.00 62.44 572 GLY A CA 1
ATOM 4453 C C . GLY A 1 572 ? -0.908 21.200 41.568 1.00 62.44 572 GLY A C 1
ATOM 4454 O O . GLY A 1 572 ? -0.811 20.033 41.195 1.00 62.44 572 GLY A O 1
ATOM 4455 N N . GLU A 1 573 ? -0.385 21.633 42.723 1.00 59.72 573 GLU A N 1
ATOM 4456 C CA . GLU A 1 573 ? 0.159 20.725 43.746 1.00 59.72 573 GLU A CA 1
ATOM 4457 C C . GLU A 1 573 ? -0.965 19.898 44.380 1.00 59.72 573 GLU A C 1
ATOM 4459 O O . GLU A 1 573 ? -2.015 20.434 44.736 1.00 59.72 573 GLU A O 1
ATOM 4464 N N . VAL A 1 574 ? -0.716 18.595 44.539 1.00 64.81 574 VAL A N 1
ATOM 4465 C CA . VAL A 1 574 ? -1.625 17.666 45.217 1.00 64.81 574 VAL A CA 1
ATOM 4466 C C . VAL A 1 574 ? -1.828 18.140 46.659 1.00 64.81 574 VAL A C 1
ATOM 4468 O O . VAL A 1 574 ? -0.840 18.294 47.379 1.00 64.81 574 VAL A O 1
ATOM 4471 N N . PRO A 1 575 ? -3.070 18.386 47.104 1.00 68.69 575 PRO A N 1
ATOM 4472 C CA . PRO A 1 575 ? -3.311 18.776 48.484 1.00 68.69 575 PRO A CA 1
ATOM 4473 C C . PRO A 1 575 ? -2.947 17.638 49.443 1.00 68.69 575 PRO A C 1
ATOM 4475 O O . PRO A 1 575 ? -3.280 16.480 49.198 1.00 68.69 575 PRO A O 1
ATOM 4478 N N . ASP A 1 576 ? -2.302 17.983 50.558 1.00 69.12 576 ASP A N 1
ATOM 4479 C CA . ASP A 1 576 ? -1.998 17.028 51.624 1.00 69.12 576 ASP A CA 1
ATOM 4480 C C . ASP A 1 576 ? -3.280 16.589 52.349 1.00 69.12 576 ASP A C 1
ATOM 4482 O O . ASP A 1 576 ? -4.040 17.416 52.859 1.00 69.12 576 ASP A O 1
ATOM 4486 N N . GLY A 1 577 ? -3.469 15.272 52.460 1.00 75.69 577 GLY A N 1
ATOM 4487 C CA . GLY A 1 577 ? -4.586 14.647 53.172 1.00 75.69 577 GLY A CA 1
ATOM 4488 C C . GLY A 1 577 ? -5.620 13.996 52.249 1.00 75.69 577 GLY A C 1
ATOM 4489 O O . GLY A 1 577 ? -5.748 14.343 51.078 1.00 75.69 577 GLY A O 1
ATOM 4490 N N . VAL A 1 578 ? -6.358 13.027 52.795 1.00 82.50 578 VAL A N 1
ATOM 4491 C CA . VAL A 1 578 ? -7.437 12.298 52.112 1.00 82.50 578 VAL A CA 1
ATOM 4492 C C . VAL A 1 578 ? -8.675 12.371 52.998 1.00 82.50 578 VAL A C 1
ATOM 4494 O O . VAL A 1 578 ? -8.627 11.940 54.150 1.00 82.50 578 VAL A O 1
ATOM 4497 N N . ASP A 1 579 ? -9.769 12.924 52.472 1.00 85.19 579 ASP A N 1
ATOM 4498 C CA . ASP A 1 579 ? -11.035 13.036 53.208 1.00 85.19 579 ASP A CA 1
ATOM 4499 C C . ASP A 1 579 ? -11.818 11.723 53.168 1.00 85.19 579 ASP A C 1
ATOM 4501 O O . ASP A 1 579 ? -12.449 11.326 54.149 1.00 85.19 579 ASP A O 1
ATOM 4505 N N . LEU A 1 580 ? -11.782 11.047 52.021 1.00 89.75 580 LEU A N 1
ATOM 4506 C CA . LEU A 1 580 ? -12.437 9.766 51.810 1.00 89.75 580 LEU A CA 1
ATOM 4507 C C . LEU A 1 580 ? -11.562 8.899 50.915 1.00 89.75 580 LEU A C 1
ATOM 4509 O O . LEU A 1 580 ? -11.236 9.293 49.802 1.00 89.75 580 LEU A O 1
ATOM 4513 N N . SER A 1 581 ? -11.234 7.705 51.385 1.00 91.25 581 SER A N 1
ATOM 4514 C CA . SER A 1 581 ? -10.569 6.678 50.592 1.00 91.25 581 SER A CA 1
ATOM 4515 C C . SER A 1 581 ? -11.514 5.501 50.411 1.00 91.25 581 SER A C 1
ATOM 4517 O O . SER A 1 581 ? -12.087 5.006 51.386 1.00 91.25 581 SER A O 1
ATOM 4519 N N . ILE A 1 582 ? -11.697 5.055 49.173 1.00 89.62 582 ILE A N 1
ATOM 4520 C CA . ILE A 1 582 ? -12.521 3.895 48.831 1.00 89.62 582 ILE A CA 1
ATOM 4521 C C . ILE A 1 582 ? -11.642 2.881 48.117 1.00 89.62 582 ILE A C 1
ATOM 4523 O O . ILE A 1 582 ? -11.200 3.118 46.998 1.00 89.62 582 ILE A 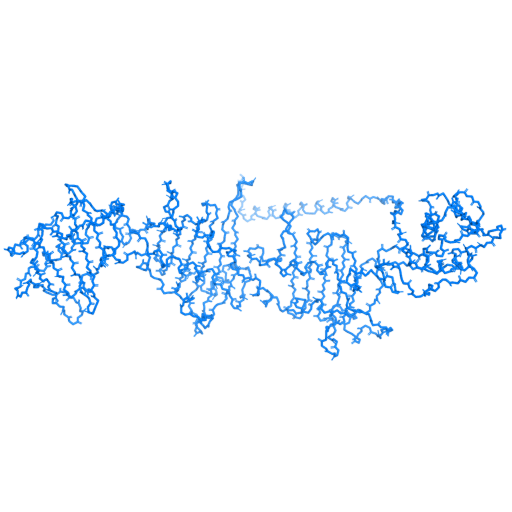O 1
ATOM 4527 N N . THR A 1 583 ? -11.429 1.725 48.734 1.00 88.75 583 THR A N 1
ATOM 4528 C CA . THR A 1 583 ? -10.688 0.610 48.144 1.00 88.75 583 THR A CA 1
ATOM 4529 C C . THR A 1 583 ? -11.640 -0.506 47.736 1.00 88.75 583 THR A C 1
ATOM 4531 O O . THR A 1 583 ? -12.308 -1.110 48.578 1.00 88.75 583 THR A O 1
ATOM 4534 N N . LEU A 1 584 ? -11.672 -0.813 46.444 1.00 83.81 584 LEU A N 1
ATOM 4535 C CA . LEU A 1 584 ? -12.361 -1.963 45.865 1.00 83.81 584 LEU A CA 1
ATOM 4536 C C . LEU A 1 584 ? -11.375 -3.127 45.745 1.00 83.81 584 LEU A C 1
ATOM 4538 O O . LEU A 1 584 ? -10.291 -2.956 45.190 1.00 83.81 584 LEU A O 1
ATOM 4542 N N . THR A 1 585 ? -11.750 -4.312 46.226 1.00 83.12 585 THR A N 1
ATOM 4543 C CA . THR A 1 585 ? -10.918 -5.522 46.106 1.00 83.12 585 THR A CA 1
ATOM 4544 C C . THR A 1 585 ? -11.622 -6.609 45.310 1.00 83.12 585 THR A C 1
ATOM 4546 O O . THR A 1 585 ? -12.809 -6.874 45.535 1.00 83.12 585 THR A O 1
ATOM 4549 N N . ARG A 1 586 ? -10.869 -7.253 44.414 1.00 75.12 586 ARG A N 1
ATOM 4550 C CA . ARG A 1 586 ? -11.309 -8.289 43.471 1.00 75.12 586 ARG A CA 1
ATOM 4551 C C . ARG A 1 586 ? -10.255 -9.401 43.438 1.00 75.12 586 ARG A C 1
ATOM 4553 O O . ARG A 1 586 ? -9.215 -9.243 42.810 1.00 75.12 586 ARG A O 1
ATOM 4560 N N . GLY A 1 587 ? -10.488 -10.515 44.121 1.00 76.88 587 GLY A N 1
ATOM 4561 C CA . GLY A 1 587 ? -9.464 -11.539 44.319 1.00 76.88 587 GLY A CA 1
ATOM 4562 C C . GLY A 1 587 ? -8.213 -10.939 44.965 1.00 76.88 587 GLY A C 1
ATOM 4563 O O . GLY A 1 587 ? -8.280 -10.448 46.093 1.00 76.88 587 GLY A O 1
ATOM 4564 N N . ASP A 1 588 ? -7.105 -10.952 44.223 1.00 73.38 588 ASP A N 1
ATOM 4565 C CA . ASP A 1 588 ? -5.816 -10.388 44.641 1.00 73.38 588 ASP A CA 1
ATOM 4566 C C . ASP A 1 588 ? -5.612 -8.919 44.199 1.00 73.38 588 ASP A C 1
ATOM 4568 O O . ASP A 1 588 ? -4.649 -8.282 44.627 1.00 73.38 588 ASP A O 1
ATOM 4572 N N . ASP A 1 589 ? -6.514 -8.359 43.382 1.00 71.44 589 ASP A N 1
ATOM 4573 C CA . ASP A 1 589 ? -6.414 -6.990 42.865 1.00 71.44 589 ASP A CA 1
ATOM 4574 C C . ASP A 1 589 ? -7.110 -5.978 43.786 1.00 71.44 589 ASP A C 1
ATOM 4576 O O . ASP A 1 589 ? -8.261 -6.169 44.187 1.00 71.44 589 ASP A O 1
ATOM 4580 N N . GLU A 1 590 ? -6.459 -4.840 44.048 1.00 80.19 590 GLU A N 1
ATOM 4581 C CA . GLU A 1 590 ? -7.036 -3.708 44.784 1.00 80.19 590 GLU A CA 1
ATOM 4582 C C . GLU A 1 590 ? -6.982 -2.413 43.954 1.00 80.19 590 GLU A C 1
ATOM 4584 O O . GLU A 1 590 ? -6.037 -2.150 43.209 1.00 80.19 590 GLU A O 1
ATOM 4589 N N . THR A 1 591 ? -8.034 -1.599 44.038 1.00 73.25 591 THR A N 1
ATOM 4590 C CA . THR A 1 591 ? -8.100 -0.260 43.437 1.00 73.25 591 THR A CA 1
ATOM 4591 C C . THR A 1 591 ? -8.606 0.725 44.476 1.00 73.25 591 THR A C 1
ATOM 4593 O O . THR A 1 591 ? -9.714 0.566 44.979 1.00 73.25 591 THR A O 1
ATOM 4596 N N . THR A 1 592 ? -7.800 1.732 44.788 1.00 82.19 592 THR A N 1
ATOM 4597 C CA . THR A 1 592 ? -8.104 2.779 45.761 1.00 82.19 592 THR A CA 1
ATOM 4598 C C . THR A 1 592 ? -8.430 4.078 45.046 1.00 82.19 592 THR A C 1
ATOM 4600 O O . THR A 1 592 ? -7.678 4.508 44.176 1.00 82.19 592 THR A O 1
ATOM 4603 N N . ILE A 1 593 ? -9.535 4.707 45.425 1.00 82.88 593 ILE A N 1
ATOM 4604 C CA . ILE A 1 593 ? -9.924 6.039 44.980 1.00 82.88 593 ILE A CA 1
ATOM 4605 C C . ILE A 1 593 ? -9.861 6.961 46.191 1.00 82.88 593 ILE A C 1
ATOM 4607 O O . ILE A 1 593 ? -10.589 6.750 47.162 1.00 82.88 593 ILE A O 1
ATOM 4611 N N . ASP A 1 594 ? -8.999 7.969 46.124 1.00 85.69 594 ASP A N 1
ATOM 4612 C CA . ASP A 1 594 ? -8.830 8.950 47.192 1.00 85.69 594 ASP A CA 1
ATOM 4613 C C . ASP A 1 594 ? -9.457 10.275 46.778 1.00 85.69 594 ASP A C 1
ATOM 4615 O O . ASP A 1 594 ? -9.133 10.816 45.720 1.00 85.69 594 ASP A O 1
ATOM 4619 N N . TYR A 1 595 ? -10.335 10.794 47.630 1.00 88.00 595 TYR A N 1
ATOM 4620 C CA . TYR A 1 595 ? -10.999 12.078 47.474 1.00 88.00 595 TYR A CA 1
ATOM 4621 C C . TYR A 1 595 ? -10.468 13.074 48.502 1.00 88.00 595 TYR A C 1
ATOM 4623 O O . TYR A 1 595 ? -10.485 12.813 49.708 1.00 88.00 595 TYR A O 1
ATOM 4631 N N . THR A 1 596 ? -10.081 14.251 48.024 1.00 88.38 596 THR A N 1
ATOM 4632 C CA . THR A 1 596 ? -9.615 15.376 48.836 1.00 88.38 596 THR A CA 1
ATOM 4633 C C . THR A 1 596 ? -10.396 16.619 48.441 1.00 88.38 596 THR A C 1
ATOM 4635 O O . THR A 1 596 ? -10.328 17.113 47.315 1.00 88.38 596 THR A O 1
ATOM 4638 N N . ARG A 1 597 ? -11.194 17.146 49.358 1.00 85.31 597 ARG A N 1
ATOM 4639 C CA . ARG A 1 597 ? -12.005 18.332 49.133 1.00 85.31 597 ARG A CA 1
ATOM 4640 C C . ARG A 1 597 ? -11.101 19.545 48.995 1.00 85.31 597 ARG A C 1
ATOM 4642 O O . ARG A 1 597 ? -10.335 19.881 49.892 1.00 85.31 597 ARG A O 1
ATOM 4649 N N . LEU A 1 598 ? -11.257 20.261 47.887 1.00 80.62 598 LEU A N 1
ATOM 4650 C CA . LEU A 1 598 ? -10.524 21.502 47.667 1.00 80.62 598 LEU A CA 1
ATOM 4651 C C . LEU A 1 598 ? -11.271 22.720 48.180 1.00 80.62 598 LEU A C 1
ATOM 4653 O O . LEU A 1 598 ? -10.689 23.640 48.749 1.00 80.62 598 LEU A O 1
ATOM 4657 N N . ASN A 1 599 ? -12.573 22.761 47.908 1.00 80.38 599 ASN A N 1
ATOM 4658 C CA . ASN A 1 599 ? -13.438 23.863 48.294 1.00 80.38 599 ASN A CA 1
ATOM 4659 C C . ASN A 1 599 ? -14.895 23.389 48.398 1.00 80.38 599 ASN A C 1
ATOM 4661 O O . ASN A 1 599 ? -15.190 22.194 48.463 1.00 80.38 599 ASN A O 1
ATOM 4665 N N . SER A 1 600 ? -15.836 24.328 48.474 1.00 77.50 600 SER A N 1
ATOM 4666 C CA . SER A 1 600 ? -17.256 24.006 48.616 1.00 77.50 600 SER A CA 1
ATOM 4667 C C . SER A 1 600 ? -17.857 23.288 47.404 1.00 77.50 600 SER A C 1
ATOM 4669 O O . SER A 1 600 ? -18.904 22.678 47.573 1.00 77.50 600 SER A O 1
ATOM 4671 N N . VAL A 1 601 ? -17.218 23.357 46.230 1.00 74.62 601 VAL A N 1
ATOM 4672 C CA . VAL A 1 601 ? -17.739 22.851 44.946 1.00 74.62 601 VAL A CA 1
ATOM 4673 C C . VAL A 1 601 ? -16.836 21.782 44.332 1.00 74.62 601 VAL A C 1
ATOM 4675 O O . VAL A 1 601 ? -17.329 20.898 43.652 1.00 74.62 601 VAL A O 1
ATOM 4678 N N . GLN A 1 602 ? -15.524 21.833 44.552 1.00 80.31 602 GLN A N 1
ATOM 4679 C CA . GLN A 1 602 ? -14.566 20.944 43.896 1.00 80.31 602 GLN A CA 1
ATOM 4680 C C . GLN A 1 602 ? -13.969 19.937 44.872 1.00 80.31 602 GLN A C 1
ATOM 4682 O O . GLN A 1 602 ? -13.514 20.289 45.967 1.00 80.31 602 GLN A O 1
ATOM 4687 N N . VAL A 1 603 ? -13.920 18.690 44.418 1.00 82.38 603 VAL A N 1
ATOM 4688 C CA . VAL A 1 603 ? -13.232 17.582 45.077 1.00 82.38 603 VAL A CA 1
ATOM 4689 C C . VAL A 1 603 ? -12.172 17.064 44.125 1.00 82.38 603 VAL A C 1
ATOM 4691 O O . VAL A 1 603 ? -12.472 16.747 42.977 1.00 82.38 603 VAL A O 1
ATOM 4694 N N . TYR A 1 604 ? -10.941 16.996 44.611 1.00 81.56 604 TYR A N 1
ATOM 4695 C CA . TYR A 1 604 ? -9.832 16.339 43.944 1.00 81.56 604 TYR A CA 1
ATOM 4696 C C . TYR A 1 604 ? -9.943 14.828 44.127 1.00 81.56 604 TYR A C 1
ATOM 4698 O O . TYR A 1 604 ? -10.181 14.374 45.241 1.00 81.56 604 TYR A O 1
ATOM 4706 N N . ALA A 1 605 ? -9.787 14.062 43.053 1.00 79.56 605 ALA A N 1
ATOM 4707 C CA . ALA A 1 605 ? -9.838 12.608 43.080 1.00 79.56 605 ALA A CA 1
ATOM 4708 C C . ALA A 1 605 ? -8.592 12.004 42.419 1.00 79.56 605 ALA A C 1
ATOM 4710 O O . ALA A 1 605 ? -8.186 12.438 41.334 1.00 79.56 605 ALA A O 1
ATOM 4711 N N . THR A 1 606 ? -8.022 10.975 43.047 1.00 71.88 606 THR A N 1
ATOM 4712 C CA . THR A 1 606 ? -6.936 10.156 42.484 1.00 71.88 606 THR A CA 1
ATOM 4713 C C . THR A 1 606 ? -7.312 8.685 42.491 1.00 71.88 606 THR A C 1
ATOM 4715 O O . THR A 1 606 ? -8.119 8.250 43.310 1.00 71.88 606 THR A O 1
ATOM 4718 N N . VAL A 1 607 ? -6.713 7.911 41.586 1.00 68.50 607 VAL A N 1
ATOM 4719 C CA . VAL A 1 607 ? -6.890 6.457 41.520 1.00 68.50 607 VAL A CA 1
ATOM 4720 C C . VAL A 1 607 ? -5.528 5.799 41.711 1.00 68.50 607 VAL A C 1
ATOM 4722 O O . VAL A 1 607 ? -4.611 6.016 40.922 1.00 68.50 607 VAL A O 1
ATOM 4725 N N . ASN A 1 608 ? -5.377 4.998 42.764 1.00 71.06 608 ASN A N 1
ATOM 4726 C CA . ASN A 1 608 ? -4.120 4.385 43.204 1.00 71.06 608 ASN A CA 1
ATOM 4727 C C . ASN A 1 608 ? -2.985 5.409 43.388 1.00 71.06 608 ASN A C 1
ATOM 4729 O O . ASN A 1 608 ? -1.835 5.140 43.038 1.00 71.06 608 ASN A O 1
ATOM 4733 N N . GLY A 1 609 ? -3.316 6.609 43.881 1.00 67.19 609 GLY A N 1
ATOM 4734 C CA . GLY A 1 609 ? -2.372 7.723 44.009 1.00 67.19 609 GLY A CA 1
ATOM 4735 C C . GLY A 1 609 ? -1.871 8.287 42.672 1.00 67.19 609 GLY A C 1
ATOM 4736 O O . GLY A 1 609 ? -0.908 9.051 42.656 1.00 67.19 609 GLY A O 1
ATOM 4737 N N . GLN A 1 610 ? -2.488 7.901 41.549 1.00 56.66 610 GLN A N 1
ATOM 4738 C CA . GLN A 1 610 ? -2.174 8.382 40.204 1.00 56.66 610 GLN A CA 1
ATOM 4739 C C . GLN A 1 610 ? -3.335 9.201 39.623 1.00 56.66 610 GLN A C 1
ATOM 4741 O O . GLN A 1 610 ? -4.509 8.956 39.908 1.00 56.66 610 GLN A O 1
ATOM 4746 N N . GLY A 1 611 ? -2.993 10.152 38.752 1.00 56.19 611 GLY A N 1
ATOM 4747 C CA . GLY A 1 611 ? -3.953 11.064 38.127 1.00 56.19 611 GLY A CA 1
ATOM 4748 C C . GLY A 1 611 ? -4.302 12.272 39.000 1.00 56.19 611 GLY A C 1
ATOM 4749 O O . GLY A 1 611 ? -3.767 12.450 40.092 1.00 56.19 611 GLY A O 1
ATOM 4750 N N . GLY A 1 612 ? -5.180 13.132 38.484 1.00 60.97 612 GLY A N 1
ATOM 4751 C CA . GLY A 1 612 ? -5.616 14.334 39.182 1.00 60.97 612 GLY A CA 1
ATOM 4752 C C . GLY A 1 612 ? -6.864 14.931 38.555 1.00 60.97 612 GLY A C 1
ATOM 4753 O O . GLY A 1 612 ? -6.777 15.743 37.636 1.00 60.97 612 GLY A O 1
ATOM 4754 N N . TYR A 1 613 ? -8.024 14.524 39.058 1.00 65.31 613 TYR A N 1
ATOM 4755 C CA . TYR A 1 613 ? -9.318 14.910 38.502 1.00 65.31 613 TYR A CA 1
ATOM 4756 C C . TYR A 1 613 ? -10.100 15.770 39.480 1.00 65.31 613 TYR A C 1
ATOM 4758 O O . TYR A 1 613 ? -9.946 15.641 40.694 1.00 65.31 613 TYR A O 1
ATOM 4766 N N . TYR A 1 614 ? -10.988 16.605 38.951 1.00 68.12 614 TYR A N 1
ATOM 4767 C CA . TYR A 1 614 ? -12.024 17.246 39.740 1.00 68.12 614 TYR A CA 1
ATOM 4768 C C . TYR A 1 614 ? -13.392 16.674 39.439 1.00 68.12 614 TYR A C 1
ATOM 4770 O O . TYR A 1 614 ? -13.801 16.583 38.281 1.00 68.12 614 TYR A O 1
ATOM 4778 N N . ILE A 1 615 ? -14.115 16.380 40.511 1.00 70.69 615 ILE A N 1
ATOM 4779 C CA . ILE A 1 615 ? -15.550 16.109 40.500 1.00 70.69 615 ILE A CA 1
ATOM 4780 C C . ILE A 1 615 ? -16.275 17.229 41.257 1.00 70.69 615 ILE A C 1
ATOM 4782 O O . ILE A 1 615 ? -15.645 17.994 42.006 1.00 70.69 615 ILE A O 1
ATOM 4786 N N . ASN A 1 616 ? -17.594 17.339 41.084 1.00 74.94 616 ASN A N 1
ATOM 4787 C CA . ASN A 1 616 ? -18.379 18.237 41.927 1.00 74.94 616 ASN A CA 1
ATOM 4788 C C . ASN A 1 616 ? -18.514 17.607 43.318 1.00 74.94 616 ASN A C 1
ATOM 4790 O O . ASN A 1 616 ? -18.730 16.405 43.454 1.00 74.94 616 ASN A O 1
ATOM 4794 N N . TYR A 1 617 ? -18.425 18.416 44.369 1.00 81.00 617 TYR A N 1
ATOM 4795 C CA . TYR A 1 617 ? -18.760 17.981 45.721 1.00 81.00 617 TYR A CA 1
ATOM 4796 C C . TYR A 1 617 ? -20.191 17.425 45.808 1.00 81.00 617 TYR A C 1
ATOM 4798 O O . TYR A 1 617 ? -20.432 16.496 46.577 1.00 81.00 617 TYR A O 1
ATOM 4806 N N . ASP A 1 618 ? -21.114 17.935 44.986 1.00 78.81 618 ASP A N 1
ATOM 4807 C CA . ASP A 1 618 ? -22.481 17.409 44.874 1.00 78.81 618 ASP A CA 1
ATOM 4808 C C . ASP A 1 618 ? -22.522 15.931 44.442 1.00 78.81 618 ASP A C 1
ATOM 4810 O O . ASP A 1 618 ? -23.487 15.240 44.753 1.00 78.81 618 ASP A O 1
ATOM 4814 N N . ASP A 1 619 ? -21.468 15.427 43.789 1.00 72.06 619 ASP A N 1
ATOM 4815 C CA . ASP A 1 619 ? -21.338 14.017 43.412 1.00 72.06 619 ASP A CA 1
ATOM 4816 C C . ASP A 1 619 ? -20.741 13.156 44.541 1.00 72.06 619 ASP A C 1
ATOM 4818 O O . ASP A 1 619 ? -20.988 11.953 44.609 1.00 72.06 619 ASP A O 1
ATOM 4822 N N . LEU A 1 620 ? -19.972 13.762 45.456 1.00 81.94 620 LEU A N 1
ATOM 4823 C CA . LEU A 1 620 ? -19.404 13.087 46.631 1.00 81.94 620 LEU A CA 1
ATOM 4824 C C . LEU A 1 620 ? -20.411 13.005 47.790 1.00 81.94 620 LEU A C 1
ATOM 4826 O O . LEU A 1 620 ? -20.382 12.059 48.580 1.00 81.94 620 LEU A O 1
ATOM 4830 N N . ALA A 1 621 ? -21.301 13.993 47.915 1.00 82.69 621 ALA A N 1
ATOM 4831 C CA . ALA A 1 621 ? -22.265 14.067 49.011 1.00 82.69 621 ALA A CA 1
ATOM 4832 C C . ALA A 1 621 ? -23.163 12.812 49.133 1.00 82.69 621 ALA A C 1
ATOM 4834 O O . ALA A 1 621 ? -23.253 12.289 50.246 1.00 82.69 621 ALA A O 1
ATOM 4835 N N . PRO A 1 622 ? -23.732 12.247 48.046 1.00 84.06 622 PRO A N 1
ATOM 4836 C CA . PRO A 1 622 ? -24.517 11.012 48.114 1.00 84.06 622 PRO A CA 1
ATOM 4837 C C . PRO A 1 622 ? -23.725 9.819 48.653 1.00 84.06 622 PRO A C 1
ATOM 4839 O O . PRO A 1 622 ? -24.253 9.042 49.445 1.00 84.06 622 PRO A O 1
ATOM 4842 N N . ILE A 1 623 ? -22.440 9.700 48.297 1.00 88.25 623 ILE A N 1
ATOM 4843 C CA . ILE A 1 623 ? -21.564 8.637 48.811 1.00 88.25 623 ILE A CA 1
ATOM 4844 C C . ILE A 1 623 ? -21.451 8.756 50.332 1.00 88.25 623 ILE A C 1
ATOM 4846 O O . ILE A 1 623 ? -21.649 7.778 51.050 1.00 88.25 623 ILE A O 1
ATOM 4850 N N . LEU A 1 624 ? -21.168 9.958 50.835 1.00 89.25 624 LEU A N 1
ATOM 4851 C CA . LEU A 1 624 ? -21.015 10.206 52.269 1.00 89.25 624 LEU A CA 1
ATOM 4852 C C . LEU A 1 624 ? -22.323 9.989 53.043 1.00 89.25 624 LEU A C 1
ATOM 4854 O O . LEU A 1 624 ? -22.298 9.432 54.142 1.00 89.25 624 LEU A O 1
ATOM 4858 N N . GLU A 1 625 ? -23.455 10.408 52.478 1.00 89.94 625 GLU A N 1
ATOM 4859 C CA . GLU A 1 625 ? -24.782 10.226 53.073 1.00 89.94 625 GLU A CA 1
ATOM 4860 C C . GLU A 1 625 ? -25.173 8.747 53.139 1.00 89.94 625 GLU A C 1
ATOM 4862 O O . GLU A 1 625 ? -25.508 8.241 54.212 1.00 89.94 625 GLU A O 1
ATOM 4867 N N . SER A 1 626 ? -25.078 8.030 52.018 1.00 89.19 626 SER A N 1
ATOM 4868 C CA . SER A 1 626 ? -25.384 6.600 51.942 1.00 89.19 626 SER A CA 1
ATOM 4869 C C . SER A 1 626 ? -24.459 5.768 52.828 1.00 89.19 626 SER A C 1
ATOM 4871 O O . SER A 1 626 ? -24.921 4.846 53.504 1.00 89.19 626 SER A O 1
ATOM 4873 N N . TYR A 1 627 ? -23.175 6.127 52.886 1.00 91.19 627 TYR A N 1
ATOM 4874 C CA . TYR A 1 627 ? -22.213 5.521 53.800 1.00 91.19 627 TYR A CA 1
ATOM 4875 C C . TYR A 1 627 ? -22.648 5.675 55.264 1.00 91.19 627 TYR A C 1
ATOM 4877 O O . TYR A 1 627 ? -22.745 4.675 55.977 1.00 91.19 627 TYR A O 1
ATOM 4885 N N . GLN A 1 628 ? -22.997 6.891 55.701 1.00 91.31 628 GLN A N 1
ATOM 4886 C CA . GLN A 1 628 ? -23.446 7.133 57.076 1.00 91.31 628 GLN A CA 1
ATOM 4887 C C . GLN A 1 628 ? -24.751 6.392 57.401 1.00 91.31 628 GLN A C 1
ATOM 4889 O O . GLN A 1 628 ? -24.861 5.779 58.461 1.00 91.31 628 GLN A O 1
ATOM 4894 N N . ILE A 1 629 ? -25.718 6.381 56.477 1.00 90.56 629 ILE A N 1
ATOM 4895 C CA . ILE A 1 629 ? -26.977 5.637 56.641 1.00 90.56 629 ILE A CA 1
ATOM 4896 C C . ILE A 1 629 ? -26.700 4.147 56.871 1.00 90.56 629 ILE A C 1
ATOM 4898 O O . ILE A 1 629 ? -27.349 3.528 57.716 1.00 90.56 629 ILE A O 1
ATOM 4902 N N . LEU A 1 630 ? -25.746 3.565 56.139 1.00 89.75 630 LEU A N 1
ATOM 4903 C CA . LEU A 1 630 ? -25.375 2.160 56.298 1.00 89.75 630 LEU A CA 1
ATOM 4904 C C . LEU A 1 630 ? -24.671 1.882 57.630 1.00 89.75 630 LEU A C 1
ATOM 4906 O O . LEU A 1 630 ? -24.967 0.854 58.243 1.00 89.75 630 LEU A O 1
ATOM 4910 N N . LEU A 1 631 ? -23.797 2.782 58.097 1.00 90.12 631 LEU A N 1
ATOM 4911 C CA . LEU A 1 631 ? -23.177 2.679 59.427 1.00 90.12 631 LEU A CA 1
ATOM 4912 C C . LEU A 1 631 ? -24.225 2.700 60.548 1.00 90.12 631 LEU A C 1
ATOM 4914 O O . LEU A 1 631 ? -24.139 1.920 61.497 1.00 90.12 631 LEU A O 1
ATOM 4918 N N . ASP A 1 632 ? -25.258 3.530 60.400 1.00 89.81 632 ASP A N 1
ATOM 4919 C CA . ASP A 1 632 ? -26.356 3.651 61.365 1.00 89.81 632 ASP A CA 1
ATOM 4920 C C . ASP A 1 632 ? -27.365 2.480 61.282 1.00 89.81 632 ASP A C 1
ATOM 4922 O O . ASP A 1 632 ? -28.340 2.429 62.038 1.00 89.81 632 ASP A O 1
ATOM 4926 N N . GLY A 1 633 ? -27.157 1.527 60.363 1.00 85.94 633 GLY A N 1
ATOM 4927 C CA . GLY A 1 633 ? -28.052 0.387 60.128 1.00 85.94 633 GLY A CA 1
ATOM 4928 C C . GLY A 1 633 ? -29.362 0.755 59.421 1.00 85.94 633 GLY A C 1
ATOM 4929 O O . GLY A 1 633 ? -30.348 0.017 59.511 1.00 85.94 633 GLY A O 1
ATOM 4930 N N . GLY A 1 634 ? -29.397 1.906 58.749 1.00 86.88 634 GLY A N 1
ATOM 4931 C CA . GLY A 1 634 ? -30.537 2.409 57.994 1.00 86.88 634 GLY A CA 1
ATOM 4932 C C . GLY A 1 634 ? -30.669 1.813 56.588 1.00 86.88 634 GLY A C 1
ATOM 4933 O O . GLY A 1 634 ? -29.880 0.982 56.143 1.00 86.88 634 GLY A O 1
ATOM 4934 N N . ILE A 1 635 ? -31.708 2.257 55.875 1.00 85.88 635 ILE A N 1
ATOM 4935 C CA . ILE A 1 635 ? -31.981 1.874 54.483 1.00 85.88 635 ILE A CA 1
ATOM 4936 C C . ILE A 1 635 ? -31.609 3.050 53.588 1.00 85.88 635 ILE A C 1
ATOM 4938 O O . ILE A 1 635 ? -32.179 4.133 53.734 1.00 85.88 635 ILE A O 1
ATOM 4942 N N . VAL A 1 636 ? -30.702 2.824 52.638 1.00 76.75 636 VAL A N 1
ATOM 4943 C CA . VAL A 1 636 ? -30.293 3.850 51.668 1.00 76.75 636 VAL A CA 1
ATOM 4944 C C . VAL A 1 636 ? -31.485 4.159 50.752 1.00 76.75 636 VAL A C 1
ATOM 4946 O O . VAL A 1 636 ? -32.024 3.226 50.138 1.00 76.75 636 VAL A O 1
ATOM 4949 N N . PRO A 1 637 ? -31.960 5.418 50.679 1.00 72.25 637 PRO A N 1
ATOM 4950 C CA . PRO A 1 637 ? -33.108 5.802 49.860 1.00 72.25 637 PRO A CA 1
ATOM 4951 C C . PRO A 1 637 ? -32.823 5.628 48.362 1.00 72.25 637 PRO A C 1
ATOM 4953 O O . PRO A 1 637 ? -31.738 5.228 47.957 1.00 72.25 637 PRO A O 1
ATOM 4956 N N . ARG A 1 638 ? -33.862 5.788 47.545 1.00 52.66 638 ARG A N 1
ATOM 4957 C CA . ARG A 1 638 ? -33.835 5.469 46.117 1.00 52.66 638 ARG A CA 1
ATOM 4958 C C . ARG A 1 638 ? -33.704 6.710 45.260 1.00 52.66 638 ARG A C 1
ATOM 4960 O O . ARG A 1 638 ? -34.312 7.724 45.671 1.00 52.66 638 ARG A O 1
#

pLDDT: mean 70.58, std 16.7, range [30.48, 94.25]

Sequence (638 aa):
MKKLSKFQKQIIAIGAVAVLAVALFAAYLIGKPDEKPAVEETPKQVQLNYSFTEGEKTALEGFKGTASFTFKSEKGKGNEKTAPLMALAEDYAALNQGISVSYGKGDADAVLTVNGTEVSLNTEKDIKYYTNLDGVTYAFNARSLINTALFGKDLGVDEKQPFAGFDKDGDILNKGGNINMFSMGTKYTDLKFVQVTNEHGEITFYSEPKTGTPCIMGTEAMMVDSSAAITLMSFAQNPVATGKVENPEELSVYGLDSDENATATILVAIDEDNFRSIRIGKALPDGSGYYALCDDASNKLKPYVYTTNAYASFALMATEDFLSAEYGVKLNELTDVYSAIDNMCITMDGMEIKLKKLSDGEKKELPINYTWKVTDPDRYIHSNKGYALSNFYNVGDMFNALSALKSDDIKVAVPTEEDLAEYGLAQPYRSYTWTVYDVVTCRVYMSRPDTDSNFYLYGVIDYYDEKTDSTYTETLGIGMLPTSAFRNEDQVCYMDFTPLNFIDNKLFTDYVKAVDKISITKDGETHIFRFEKNAEGDITAATLDNGRTDLQSVRRFYVDIIHPVIIGEHEGEVPDGVDLSITLTRGDDETTIDYTRLNSVQVYATVNGQGGYYINYDDLAPILESYQILLDGGIVPR

Foldseek 3Di:
DDDDDPVRVVVVVVVVVVVVVVVVVVVVVVPDDPDDDDDPPLPDLDQPQFDDDPLRLVVLQVQPWAKEKEALAAVSPDDLQLSQVLSVQVNSCVSYVSYYYYHNDDDAGMWMAINNRIDDDHSVPNWDWAAALVRRIHGQCVQQVVCCVRPVGGSPPPSQDDGVQAHSNGFGADPVRWGFLDAPVDALLLWQWKWKQAPQGIWIWGQDVPPSQIDIPPQNLAQFQSVVVNLVSRCLNTPTFPFFDDPDDPCLVQLRNDCVSFRMKMWTGNDPVFIKMKGWGDADPVNQFTWIFIDGPVRSGDTTTTTDHSCPVPSNDNPFVNCLVTGALDPVDLLVQLVFWAKKWKAAQRDIWIKGWDDPPDDDDDPDDIWIFTDDDVPPDPPPDGGQIWDSVLVSLLSVLNRPDRFPTFDWSNDDCVNCVVQQNVPFNIKMWIDGNVFKIKMKGWHQQDPQRKIKMKMKMWGADPVVRDIDIRIGGIGIDHPVNCPDPSNCSNVVDDPVNTGPPQAADDPVLQFAWKWKAAPNDIKIKGFDADPVSDGPFIDINHHTADPVLVVVLSCLVRQWDFPFFDDDDDDPDFRMWIWTDGPPDIKIKTWDDDDQFWIWIDIPNDGTTITTVVSVVLNVVSVVCVVVRHGRDD

Secondary structure (DSSP, 8-state):
-PPPPHHHHHHHHHHHHHHHHHHHHHHHHHT----------PPP------PPPHHHHHHHHT--S-EEEEESSPTT---TTHHHHHHHHHHHHHH-TTEEEEES-SSSSEEEEETTEEEE--TTTT--EEE-TTS-EEESSHHHHHHHHHHSS--S--TT-PPTTB-TTSPEE-TTS-EES---SS-GGG-SEEEEEETTEEEEEEE-TTT--EEETT-TTS-B-HHHHHHHHHHHHS-EESEE-SS---HHHHT-SSTTTSSEEEEEESSSS-EEEEEEEEEPTTSS-EEEEEEETT--S----EEESTTTTTTTS-HHHHHHHHB----S-HHHHHHHEEEEEEEETTEEEEEEEPP--S---S-----EEEEE-TTTS-TT---PBP-HHHHHHHHHHHHT---SEEEESS--HHHHHHTT-SS-SEEEEEEETTTEEEEEEE----TTSEEEEEEEEEEEETTTTEEEEEE--EEEEEGGG-SSHHHHHHHH--GGGGS-TTTS---GGG--EEEEEETTEEEEEEEEE-TTS-EEEEEETTEEE-HHHHHHHHHHHT---EEEE--SPPPS--SEEEEEEETTEEEEEEEEE-SSSEEEEEETTEEEEEEEHHHHHHHHHHHHHHHTT-----

Radius of gyration: 41.08 Å; chains: 1; bounding box: 104×52×119 Å